Protein AF-A0A1F8V4N1-F1 (afdb_monomer)

Nearest PDB structures (foldseek):
  8y6h-assembly1_A  TM=1.473E-01  e=8.664E-01  Homo sapiens

Mean predicted aligned error: 15.83 Å

Radius of gyration: 30.22 Å; Cα contacts (8 Å, |Δi|>4): 515; chains: 1; bounding box: 72×74×76 Å

Solvent-accessible surface area (backbone atoms only — not comparable to full-atom values): 32038 Å² total; per-residue (Å²): 115,71,69,48,55,56,50,54,68,48,42,62,55,52,52,50,19,50,52,40,39,49,59,60,48,45,59,59,47,48,54,35,25,56,50,15,50,55,53,69,71,36,88,53,44,67,58,47,51,52,40,51,48,53,53,51,50,59,66,68,77,50,66,80,90,75,54,42,62,50,58,53,55,49,50,53,47,50,49,49,37,51,54,51,63,71,68,70,67,86,49,70,69,58,47,47,52,48,49,50,38,50,46,50,57,49,51,53,29,51,48,55,50,50,60,71,69,59,87,51,86,72,58,51,79,63,35,84,61,42,52,63,45,68,77,76,36,69,56,65,62,51,50,52,57,45,53,51,53,52,49,55,46,57,50,32,51,55,37,11,48,36,22,5,54,34,41,17,20,27,42,29,31,51,45,47,54,49,51,52,52,54,34,52,55,72,72,44,86,74,62,76,70,70,52,51,72,59,28,52,60,51,10,52,52,45,10,57,45,43,18,21,35,37,33,30,50,50,47,43,62,75,67,45,53,59,67,60,53,50,47,47,48,51,51,50,58,74,70,56,77,54,78,92,44,47,70,64,46,50,52,52,50,52,52,47,52,53,50,51,51,50,47,52,53,48,34,52,49,48,23,52,19,46,34,38,36,38,56,53,28,21,26,56,18,28,46,72,40,76,92,35,40,89,46,13,64,58,52,27,68,62,12,36,61,32,36,30,53,46,46,37,54,48,40,53,52,41,47,57,50,37,58,55,42,62,72,60,54,54,64,71,59,54,53,50,53,53,52,47,53,53,52,53,49,62,74,74,43,52,71,67,43,68,63,34,64,43,52,51,51,45,62,64,48,48,57,58,49,48,49,49,52,49,53,46,25,32,51,18,45,26,72,66,45,48,40,38,98,88,52,62,62,69,60,43,10,54,53,45,19,53,48,53,47,50,56,49,41,51,78,79,54,66,50,91,71,73,93,71,92,62,94,68,71,68,56,65,63,59,46,50,53,50,49,52,36,47,75,68,43,42,30,54,52,28,12,53,49,32,34,74,46,43,99,49,51,64,67,57,18,43,28,57,43,70,67,50,70,73,79,79,67,80,79,72,85,65,76,78,77,78,78,78,85,74,53,68,70,54,54,54,50,53,49,50,52,51,40,49,55,55,21,53,57,22,64,74,39,88,56,74,70,28,49,51,50,22,50,53,31,49,55,51,44,55,52,54,54,58,53,48,73,50,90,58,54,63,70,92,56,58,63,61,55,49,49,41,51,52,52,31,50,51,60,58,61,78,65,81,67,95,85,69,90,84,74,80,51,71,65,38,57,48,37,56,49,52,49,52,54,54,54,58,49,63,74,47,77,74,80,128

Secondary structure (DSSP, 8-state):
-HHHHHHHHHHHHHHHHHHHHHHHHHHHHHHHHHHHHHHHH-TTHHHHHHHHHHHHHHHHHS-GGG--HHHHHHHHHHHHHHHHHHH----HHHHHHHHHHHHHHHHHHHHHHHHHH---TTTTTT-TTTTTHHHHTTHHHHHHHHHHHHHHHHHHHHHHHHHHHHHHHHHHHHHHHHHHHHHHHTT----HHHHHHHHHHHHHHHHHHHHHHHHHHHHHHHH-SHHHHHHHHHHHHHH---GGGHHHHHHHHHHHHHHHHHHHHHHHHHHHHHHHHHHHHHHHHHHTSGGGTTTHHHHHHHHHHHHHHHHHHHHHHHHHHHHHHHHT--HHHHHHHHHHHHHHHHHHS-HHHHT-HHHHHHHHHHHHHHHHHHHHHHHHHHHT----TTS-HHHHHHHHHHHHHHHHHHHHS------------S-HHHHHHHHHHHHTSHHHHHHHHHHHHSSS-HHHHHHHHTT----------PPPPPPP---HHHHHHHHHHHHHHHHHHHHTS-SHHHHHHHHHHHHHHHHHHHTTSS-SSPP--HHHHHHHHHHHHHHHHTT--TTS--PPPHHHHHHHHHHHHHHHHHTS----

pLDDT: mean 70.77, std 13.89, range [23.73, 92.38]

Structure (mmCIF, N/CA/C/O backbone):
data_AF-A0A1F8V4N1-F1
#
_entry.id   AF-A0A1F8V4N1-F1
#
loop_
_atom_site.group_PDB
_atom_site.id
_atom_site.type_symbol
_atom_site.label_atom_id
_atom_site.label_alt_id
_atom_site.label_comp_id
_atom_site.label_asym_id
_atom_site.label_entity_id
_atom_site.label_seq_id
_atom_site.pdbx_PDB_ins_code
_atom_site.Cartn_x
_atom_site.Cartn_y
_atom_site.Cartn_z
_atom_site.occupancy
_atom_site.B_iso_or_equiv
_atom_site.auth_seq_id
_atom_site.auth_comp_id
_atom_site.auth_asym_id
_atom_site.auth_atom_id
_atom_site.pdbx_PDB_model_num
ATOM 1 N N . MET A 1 1 ? 32.673 15.171 -29.850 1.00 25.31 1 MET A N 1
ATOM 2 C CA . MET A 1 1 ? 32.342 16.230 -28.863 1.00 25.31 1 MET A CA 1
ATOM 3 C C . MET A 1 1 ? 30.849 16.573 -28.800 1.00 25.31 1 MET A C 1
ATOM 5 O O . MET A 1 1 ? 30.368 16.848 -27.712 1.00 25.31 1 MET A O 1
ATOM 9 N N . THR A 1 2 ? 30.077 16.483 -29.888 1.00 25.34 2 THR A N 1
ATOM 10 C CA . THR A 1 2 ? 28.619 16.753 -29.908 1.00 25.34 2 THR A CA 1
ATOM 11 C C . THR A 1 2 ? 27.761 15.767 -29.096 1.00 25.34 2 THR A C 1
ATOM 13 O O . THR A 1 2 ? 26.773 16.179 -28.498 1.00 25.34 2 THR A O 1
ATOM 16 N N . GLY A 1 3 ? 28.157 14.493 -28.980 1.00 25.33 3 GLY A N 1
ATOM 17 C CA . GLY A 1 3 ? 27.442 13.508 -28.146 1.00 25.33 3 GLY A CA 1
ATOM 18 C C . GLY A 1 3 ? 27.561 13.743 -26.632 1.00 25.33 3 GLY A C 1
ATOM 19 O O . GLY A 1 3 ? 26.612 13.492 -25.900 1.00 25.33 3 GLY A O 1
ATOM 20 N N . MET A 1 4 ? 28.689 14.290 -26.160 1.00 29.72 4 MET A N 1
ATOM 21 C CA . MET A 1 4 ? 28.903 14.607 -24.737 1.00 29.72 4 MET A CA 1
ATOM 22 C C . MET A 1 4 ? 28.017 15.778 -24.287 1.00 29.72 4 MET A C 1
ATOM 24 O O . MET A 1 4 ? 27.461 15.732 -23.198 1.00 29.72 4 MET A O 1
ATOM 28 N N . LEU A 1 5 ? 27.824 16.775 -25.163 1.00 32.44 5 LEU A N 1
ATOM 29 C CA . LEU A 1 5 ? 26.946 17.933 -24.943 1.00 32.44 5 LEU A CA 1
ATOM 30 C C . LEU A 1 5 ? 25.452 17.565 -24.915 1.00 32.44 5 LEU A C 1
ATOM 32 O O . LEU A 1 5 ? 24.681 18.167 -24.170 1.00 32.44 5 LEU A O 1
ATOM 36 N N . LEU A 1 6 ? 25.033 16.561 -25.693 1.00 38.97 6 LEU A N 1
ATOM 37 C CA . LEU A 1 6 ? 23.657 16.043 -25.665 1.00 38.97 6 LEU A CA 1
ATOM 38 C C . LEU A 1 6 ? 23.370 15.245 -24.382 1.00 38.97 6 LEU A C 1
ATOM 40 O O . LEU A 1 6 ? 22.285 15.353 -23.814 1.00 38.97 6 LEU A O 1
ATOM 44 N N . ILE A 1 7 ? 24.356 14.497 -23.875 1.00 45.62 7 ILE A N 1
ATOM 45 C CA . ILE A 1 7 ? 24.224 13.775 -22.602 1.00 45.62 7 ILE A CA 1
ATOM 46 C C . ILE A 1 7 ? 24.203 14.766 -21.427 1.00 45.62 7 ILE A C 1
ATOM 48 O O . ILE A 1 7 ? 23.317 14.673 -20.578 1.00 45.62 7 ILE A O 1
ATOM 52 N N . THR A 1 8 ? 25.097 15.763 -21.395 1.00 50.59 8 THR A N 1
ATOM 53 C CA . THR A 1 8 ? 25.145 16.755 -20.303 1.00 50.59 8 THR A CA 1
ATOM 54 C C . THR A 1 8 ? 23.949 17.703 -20.276 1.00 50.59 8 THR A C 1
ATOM 56 O O . THR A 1 8 ? 23.532 18.086 -19.190 1.00 50.59 8 THR A O 1
ATOM 59 N N . SER A 1 9 ? 23.343 18.043 -21.418 1.00 52.62 9 SER A N 1
ATOM 60 C CA . SER A 1 9 ? 22.119 18.869 -21.455 1.00 52.62 9 SER A CA 1
ATOM 61 C C . SER A 1 9 ? 20.869 18.128 -20.961 1.00 52.62 9 SER A C 1
ATOM 63 O O . SER A 1 9 ? 19.989 18.743 -20.362 1.00 52.62 9 SER A O 1
ATOM 65 N N . SER A 1 10 ? 20.808 16.803 -21.130 1.00 61.66 10 SER A N 1
ATOM 66 C CA . SER A 1 10 ? 19.720 15.966 -20.596 1.00 61.66 10 SER A CA 1
ATOM 67 C C . SER A 1 10 ? 19.886 15.596 -19.114 1.00 61.66 10 SER A C 1
ATOM 69 O O . SER A 1 10 ? 18.924 15.193 -18.459 1.00 61.66 10 SER A O 1
ATOM 71 N N . LEU A 1 11 ? 21.091 15.759 -18.558 1.00 64.06 11 LEU A N 1
ATOM 72 C CA . LEU A 1 11 ? 21.425 15.293 -17.216 1.00 64.06 11 LEU A CA 1
ATOM 73 C C . LEU A 1 11 ? 20.737 16.081 -16.083 1.00 64.06 11 LEU A C 1
ATOM 75 O O . LEU A 1 11 ? 20.187 15.437 -15.189 1.00 64.06 11 LEU A O 1
ATOM 79 N N . PRO A 1 12 ? 20.675 17.430 -16.101 1.00 68.94 12 PRO A N 1
ATOM 80 C CA . PRO A 1 12 ? 19.902 18.186 -15.116 1.00 68.94 12 PRO A CA 1
ATOM 81 C C . PRO A 1 12 ? 18.423 17.798 -15.113 1.00 68.94 12 PRO A C 1
ATOM 83 O O . PRO A 1 12 ? 17.824 17.695 -14.047 1.00 68.94 12 PRO A O 1
ATOM 86 N N . ILE A 1 13 ? 17.853 17.531 -16.294 1.00 67.25 13 ILE A N 1
ATOM 87 C CA . ILE A 1 13 ? 16.459 17.102 -16.447 1.00 67.25 13 ILE A CA 1
ATOM 88 C C . ILE A 1 13 ? 16.273 15.704 -15.853 1.00 67.25 13 ILE A C 1
ATOM 90 O O . ILE A 1 13 ? 15.327 15.495 -15.104 1.00 67.25 13 ILE A O 1
ATOM 94 N N . ALA A 1 14 ? 17.189 14.767 -16.109 1.00 64.94 14 ALA A N 1
ATOM 95 C CA . ALA A 1 14 ? 17.137 13.421 -15.540 1.00 64.94 14 ALA A CA 1
ATOM 96 C C . ALA A 1 14 ? 17.303 13.416 -14.008 1.00 64.94 14 ALA A C 1
ATOM 98 O O . ALA A 1 14 ? 16.591 12.693 -13.313 1.00 64.94 14 ALA A O 1
ATOM 99 N N . ILE A 1 15 ? 18.203 14.245 -13.467 1.00 67.25 15 ILE A N 1
ATOM 100 C CA . ILE A 1 15 ? 18.395 14.408 -12.018 1.00 67.25 15 ILE A CA 1
ATOM 101 C C . ILE A 1 15 ? 17.149 15.035 -11.389 1.00 67.25 15 ILE A C 1
ATOM 103 O O . ILE A 1 15 ? 16.632 14.513 -10.403 1.00 67.25 15 ILE A O 1
ATOM 107 N N . ALA A 1 16 ? 16.638 16.125 -11.967 1.00 67.38 16 ALA A N 1
ATOM 108 C CA . ALA A 1 16 ? 15.412 16.764 -11.502 1.00 67.38 16 ALA A CA 1
ATOM 109 C C . ALA A 1 16 ? 14.231 15.791 -11.556 1.00 67.38 16 ALA A C 1
ATOM 111 O O . ALA A 1 16 ? 13.488 15.690 -10.585 1.00 67.38 16 ALA A O 1
ATOM 112 N N . ALA A 1 17 ? 14.108 15.018 -12.636 1.00 66.69 17 ALA A N 1
ATOM 113 C CA . ALA A 1 17 ? 13.084 13.998 -12.779 1.00 66.69 17 ALA A CA 1
ATOM 114 C C . ALA A 1 17 ? 13.203 12.915 -11.701 1.00 66.69 17 ALA A C 1
ATOM 116 O O . ALA A 1 17 ? 12.211 12.577 -11.064 1.00 66.69 17 ALA A O 1
ATOM 117 N N . PHE A 1 18 ? 14.414 12.416 -11.440 1.00 67.75 18 PHE A N 1
ATOM 118 C CA . PHE A 1 18 ? 14.669 11.433 -10.388 1.00 67.75 18 PHE A CA 1
ATOM 119 C C . PHE A 1 18 ? 14.263 11.945 -9.004 1.00 67.75 18 PHE A C 1
ATOM 121 O O . PHE A 1 18 ? 13.562 11.242 -8.276 1.00 67.75 18 PHE A O 1
ATOM 128 N N . PHE A 1 19 ? 14.665 13.167 -8.640 1.00 68.31 19 PHE A N 1
ATOM 129 C CA . PHE A 1 19 ? 14.305 13.753 -7.350 1.00 68.31 19 PHE A CA 1
ATOM 130 C C . PHE A 1 19 ? 12.806 14.039 -7.257 1.00 68.31 19 PHE A C 1
ATOM 132 O O . PHE A 1 19 ? 12.184 13.643 -6.278 1.00 68.31 19 PHE A O 1
ATOM 139 N N . LEU A 1 20 ? 12.207 14.677 -8.264 1.00 65.75 20 LEU A N 1
ATOM 140 C CA . LEU A 1 20 ? 10.781 15.019 -8.261 1.00 65.75 20 LEU A CA 1
ATOM 141 C C . LEU A 1 20 ? 9.892 13.767 -8.269 1.00 65.75 20 LEU A C 1
ATOM 143 O O . LEU A 1 20 ? 8.943 13.706 -7.493 1.00 65.75 20 LEU A O 1
ATOM 147 N N . GLY A 1 21 ? 10.238 12.747 -9.060 1.00 63.75 21 GLY A N 1
ATOM 148 C CA . GLY A 1 21 ? 9.578 11.439 -9.046 1.00 63.75 21 GLY A CA 1
ATOM 149 C C . GLY A 1 21 ? 9.702 10.748 -7.688 1.00 63.75 21 GLY A C 1
ATOM 150 O O . GLY A 1 21 ? 8.696 10.429 -7.064 1.00 63.75 21 GLY A O 1
ATOM 151 N N . SER A 1 22 ? 10.924 10.626 -7.155 1.00 65.50 22 SER A N 1
ATOM 152 C CA . SER A 1 22 ? 11.169 9.966 -5.860 1.00 65.50 22 SER A CA 1
ATOM 153 C C . SER A 1 22 ? 10.480 10.662 -4.682 1.00 65.50 22 SER A C 1
ATOM 155 O O . SER A 1 22 ? 10.052 9.997 -3.738 1.00 65.50 22 SER A O 1
ATOM 157 N N . LEU A 1 23 ? 10.385 11.996 -4.711 1.00 65.12 23 LEU A N 1
ATOM 158 C CA . LEU A 1 23 ? 9.726 12.791 -3.672 1.00 65.12 23 LEU A CA 1
ATOM 159 C C . LEU A 1 23 ? 8.208 12.559 -3.661 1.00 65.12 23 LEU A C 1
ATOM 161 O O . LEU A 1 23 ? 7.630 12.413 -2.586 1.00 65.12 23 LEU A O 1
ATOM 165 N N . VAL A 1 24 ? 7.564 12.507 -4.830 1.00 63.59 24 VAL A N 1
ATOM 166 C CA . VAL A 1 24 ? 6.111 12.296 -4.941 1.00 63.59 24 VAL A CA 1
ATOM 167 C C . VAL A 1 24 ? 5.752 10.825 -4.709 1.00 63.59 24 VAL A C 1
ATOM 169 O O . VAL A 1 24 ? 4.950 10.507 -3.828 1.00 63.59 24 VAL A O 1
ATOM 172 N N . GLU A 1 25 ? 6.414 9.910 -5.416 1.00 64.12 25 GLU A N 1
ATOM 173 C CA . GLU A 1 25 ? 6.130 8.475 -5.343 1.00 64.12 25 GLU A CA 1
ATOM 174 C C . GLU A 1 25 ? 6.541 7.854 -4.002 1.00 64.12 25 GLU A C 1
ATOM 176 O O . GLU A 1 25 ? 5.923 6.890 -3.544 1.00 64.12 25 GLU A O 1
ATOM 181 N N . GLY A 1 26 ? 7.573 8.389 -3.339 1.00 64.81 26 GLY A N 1
ATOM 182 C CA . GLY A 1 26 ? 8.133 7.823 -2.111 1.00 64.81 26 GLY A CA 1
ATOM 183 C C . GLY A 1 26 ? 7.114 7.689 -0.978 1.00 64.81 26 GLY A C 1
ATOM 184 O O . GLY A 1 26 ? 7.087 6.666 -0.289 1.00 64.81 26 GLY A O 1
ATOM 185 N N . ASP A 1 27 ? 6.231 8.672 -0.808 1.00 61.44 27 ASP A N 1
ATOM 186 C CA . ASP A 1 27 ? 5.231 8.667 0.263 1.00 61.44 27 ASP A CA 1
ATOM 187 C C . ASP A 1 27 ? 4.052 7.733 -0.040 1.00 61.44 27 ASP A C 1
ATOM 189 O O . ASP A 1 27 ? 3.618 6.964 0.832 1.00 61.44 27 ASP A O 1
ATOM 193 N N . VAL A 1 28 ? 3.580 7.731 -1.290 1.00 64.81 28 VAL A N 1
ATOM 194 C CA . VAL A 1 28 ? 2.538 6.807 -1.765 1.00 64.81 28 VAL A CA 1
ATOM 195 C C . VAL A 1 28 ? 3.030 5.364 -1.635 1.00 64.81 28 VAL A C 1
ATOM 197 O O . VAL A 1 28 ? 2.371 4.516 -1.016 1.00 64.81 28 VAL A O 1
ATOM 200 N N . ASN A 1 29 ? 4.242 5.099 -2.121 1.00 71.81 29 ASN A N 1
ATOM 201 C CA . ASN A 1 29 ? 4.860 3.782 -2.081 1.00 71.81 29 ASN A CA 1
ATOM 202 C C . ASN A 1 29 ? 5.154 3.339 -0.650 1.00 71.81 29 ASN A C 1
ATOM 204 O O . ASN A 1 29 ? 4.820 2.211 -0.294 1.00 71.81 29 ASN A O 1
ATOM 208 N N . LYS A 1 30 ? 5.667 4.210 0.228 1.00 74.62 30 LYS A N 1
ATOM 209 C CA . LYS A 1 30 ? 5.920 3.874 1.641 1.00 74.62 30 LYS A CA 1
ATOM 210 C C . LYS A 1 30 ? 4.664 3.379 2.352 1.00 74.62 30 LYS A C 1
ATOM 212 O O . LYS A 1 30 ? 4.709 2.368 3.061 1.00 74.62 30 LYS A O 1
ATOM 217 N N . VAL A 1 31 ? 3.537 4.070 2.175 1.00 72.62 31 VAL A N 1
ATOM 218 C CA . VAL A 1 31 ? 2.265 3.668 2.790 1.00 72.62 31 VAL A CA 1
ATOM 219 C C . VAL A 1 31 ? 1.801 2.318 2.240 1.00 72.62 31 VAL A C 1
ATOM 221 O O . VAL A 1 31 ? 1.395 1.452 3.022 1.00 72.62 31 VAL A O 1
ATOM 224 N N . ASN A 1 32 ? 1.893 2.110 0.926 1.00 75.50 32 ASN A N 1
ATOM 225 C CA . ASN A 1 32 ? 1.503 0.855 0.282 1.00 75.50 32 ASN A CA 1
ATOM 226 C C . ASN A 1 32 ? 2.401 -0.320 0.690 1.00 75.50 32 ASN A C 1
ATOM 228 O O . ASN A 1 32 ? 1.879 -1.377 1.041 1.00 75.50 32 ASN A O 1
ATOM 232 N N . ILE A 1 33 ? 3.720 -0.123 0.754 1.00 81.00 33 ILE A N 1
ATOM 233 C CA . ILE A 1 33 ? 4.695 -1.117 1.223 1.00 81.00 33 ILE A CA 1
ATOM 234 C C . ILE A 1 33 ? 4.385 -1.511 2.667 1.00 81.00 33 ILE A C 1
ATOM 236 O O . ILE A 1 33 ? 4.234 -2.694 2.974 1.00 81.00 33 ILE A O 1
ATOM 240 N N . MET A 1 34 ? 4.222 -0.530 3.562 1.00 81.81 34 MET A N 1
ATOM 241 C CA . MET A 1 34 ? 3.963 -0.794 4.979 1.00 81.81 34 MET A CA 1
ATOM 242 C C . MET A 1 34 ? 2.631 -1.527 5.191 1.00 81.81 34 MET A C 1
ATOM 244 O O . MET A 1 34 ? 2.529 -2.433 6.024 1.00 81.81 34 MET A O 1
ATOM 248 N N . ARG A 1 35 ? 1.596 -1.177 4.414 1.00 79.62 35 ARG A N 1
ATOM 249 C CA . ARG A 1 35 ? 0.326 -1.916 4.410 1.00 79.62 35 ARG A CA 1
ATOM 250 C C . ARG A 1 35 ? 0.509 -3.329 3.862 1.00 79.62 35 ARG A C 1
ATOM 252 O O . ARG A 1 35 ? 0.009 -4.256 4.490 1.00 79.62 35 ARG A O 1
ATOM 259 N N . GLY A 1 36 ? 1.242 -3.504 2.765 1.00 83.81 36 GLY A N 1
ATOM 260 C CA . GLY A 1 36 ? 1.548 -4.804 2.169 1.00 83.81 36 GLY A CA 1
ATOM 261 C C . GLY A 1 36 ? 2.234 -5.751 3.153 1.00 83.81 36 GLY A C 1
ATOM 262 O O . GLY A 1 36 ? 1.740 -6.856 3.368 1.00 83.81 36 GLY A O 1
ATOM 263 N N . ILE A 1 37 ? 3.286 -5.285 3.838 1.00 85.25 37 ILE A N 1
ATOM 264 C CA . ILE A 1 37 ? 4.006 -6.038 4.884 1.00 85.25 37 ILE A CA 1
ATOM 265 C C . ILE A 1 37 ? 3.060 -6.429 6.020 1.00 85.25 37 ILE A C 1
ATOM 267 O O . ILE A 1 37 ? 3.025 -7.575 6.471 1.00 85.25 37 ILE A O 1
ATOM 271 N N . LYS A 1 38 ? 2.256 -5.480 6.508 1.00 81.56 38 LYS A N 1
ATOM 272 C CA . LYS A 1 38 ? 1.310 -5.757 7.592 1.00 81.56 38 LYS A CA 1
ATOM 273 C C . LYS A 1 38 ? 0.266 -6.802 7.188 1.00 81.56 38 LYS A C 1
ATOM 275 O O . LYS A 1 38 ? -0.095 -7.645 8.002 1.00 81.56 38 LYS A O 1
ATOM 280 N N . LYS A 1 39 ? -0.221 -6.743 5.947 1.00 80.06 39 LYS A N 1
ATOM 281 C CA . LYS A 1 39 ? -1.201 -7.692 5.406 1.00 80.06 39 LYS A CA 1
ATOM 282 C C . LYS A 1 39 ? -0.591 -9.076 5.180 1.00 80.06 39 LYS A C 1
ATOM 284 O O . LYS A 1 39 ? -1.268 -10.062 5.441 1.00 80.06 39 LYS A O 1
ATOM 289 N N . SER A 1 40 ? 0.664 -9.161 4.733 1.00 77.25 40 SER A N 1
ATOM 290 C CA . SER A 1 40 ? 1.337 -10.441 4.469 1.00 77.25 40 SER A CA 1
ATOM 291 C C . SER A 1 40 ? 1.753 -11.171 5.749 1.00 77.25 40 SER A C 1
ATOM 293 O O . SER A 1 40 ? 1.714 -12.397 5.806 1.00 77.25 40 SER A O 1
ATOM 295 N N . THR A 1 41 ? 2.124 -10.430 6.795 1.00 72.88 41 THR A N 1
ATOM 296 C CA . THR A 1 41 ? 2.580 -10.997 8.078 1.00 72.88 41 THR A CA 1
ATOM 297 C C . THR A 1 41 ? 1.437 -11.458 8.983 1.00 72.88 41 THR A C 1
ATOM 299 O O . THR A 1 41 ? 1.631 -12.303 9.856 1.00 72.88 41 THR A O 1
ATOM 302 N N . GLN A 1 42 ? 0.227 -10.934 8.787 1.00 70.06 42 GLN A N 1
ATOM 303 C CA . GLN A 1 42 ? -0.947 -11.290 9.577 1.00 70.06 42 GLN A CA 1
ATOM 304 C C . GLN A 1 42 ? -1.724 -12.429 8.900 1.00 70.06 42 GLN A C 1
ATOM 306 O O . GLN A 1 42 ? -2.575 -12.173 8.050 1.00 70.06 42 GLN A O 1
ATOM 311 N N . LYS A 1 43 ? -1.459 -13.680 9.317 1.00 61.75 43 LYS A N 1
ATOM 312 C CA . LYS A 1 43 ? -2.069 -14.910 8.758 1.00 61.75 43 LYS A CA 1
ATOM 313 C C . LYS A 1 43 ? -3.597 -14.833 8.609 1.00 61.75 43 LYS A C 1
ATOM 315 O O . LYS A 1 43 ? -4.123 -15.259 7.586 1.00 61.75 43 LYS A O 1
ATOM 320 N N . ASP A 1 44 ? -4.280 -14.195 9.561 1.00 70.38 44 ASP A N 1
ATOM 321 C CA . ASP A 1 44 ? -5.745 -14.081 9.561 1.00 70.38 44 ASP A CA 1
ATOM 322 C C . ASP A 1 44 ? -6.261 -12.716 9.095 1.00 70.38 44 ASP A C 1
ATOM 324 O O . ASP A 1 44 ? -7.447 -12.436 9.235 1.00 70.38 44 ASP A O 1
ATOM 328 N N . TYR A 1 45 ? -5.419 -11.827 8.554 1.00 74.31 45 TYR A N 1
ATOM 329 C CA . TYR A 1 45 ? -5.847 -10.464 8.212 1.00 74.31 45 TYR A CA 1
ATOM 330 C C . TYR A 1 45 ? -7.028 -10.444 7.246 1.00 74.31 45 TYR A C 1
ATOM 332 O O . TYR A 1 45 ? -8.014 -9.741 7.481 1.00 74.31 45 TYR A O 1
ATOM 340 N N . LEU A 1 46 ? -6.944 -11.234 6.173 1.00 72.38 46 LEU A N 1
ATOM 341 C CA . LEU A 1 46 ? -8.027 -11.353 5.206 1.00 72.38 46 LEU A CA 1
ATOM 342 C C . LEU A 1 46 ? -9.295 -11.885 5.872 1.00 72.38 46 LEU A C 1
ATOM 344 O O . LEU A 1 46 ? -10.379 -11.344 5.671 1.00 72.38 46 LEU A O 1
ATOM 348 N N . LEU A 1 47 ? -9.137 -12.933 6.676 1.00 74.81 47 LEU A N 1
ATOM 349 C CA . LEU A 1 47 ? -10.211 -13.592 7.401 1.00 74.81 47 LEU A CA 1
ATOM 350 C C . LEU A 1 47 ? -10.943 -12.599 8.304 1.00 74.81 47 LEU A C 1
ATOM 352 O O . LEU A 1 47 ? -12.155 -12.420 8.212 1.00 74.81 47 LEU A O 1
ATOM 356 N N . MET A 1 48 ? -10.171 -11.847 9.076 1.00 80.88 48 MET A N 1
ATOM 357 C CA . MET A 1 48 ? -10.610 -10.772 9.953 1.00 80.88 48 MET A CA 1
ATOM 358 C C . MET A 1 48 ? -11.296 -9.630 9.207 1.00 80.88 48 MET A C 1
ATOM 360 O O . MET A 1 48 ? -12.281 -9.069 9.696 1.00 80.88 48 MET A O 1
ATOM 364 N N . LEU A 1 49 ? -10.791 -9.266 8.028 1.00 78.38 49 LEU A N 1
ATOM 365 C CA . LEU A 1 49 ? -11.364 -8.216 7.194 1.00 78.38 49 LEU A CA 1
ATOM 366 C C . LEU A 1 49 ? -12.701 -8.651 6.582 1.00 78.38 49 LEU A C 1
ATOM 368 O O . LEU A 1 49 ? -13.658 -7.877 6.601 1.00 78.38 49 LEU A O 1
ATOM 372 N N . LEU A 1 50 ? -12.783 -9.878 6.066 1.00 76.44 50 LEU A N 1
ATOM 373 C CA . LEU A 1 50 ? -14.010 -10.439 5.503 1.00 76.44 50 LEU A CA 1
ATOM 374 C C . LEU A 1 50 ? -15.067 -10.653 6.587 1.00 76.44 50 LEU A C 1
ATOM 376 O O . LEU A 1 50 ? -16.203 -10.228 6.395 1.00 76.44 50 LEU A O 1
ATOM 380 N N . ALA A 1 51 ? -14.679 -11.182 7.750 1.00 80.50 51 ALA A N 1
ATOM 381 C CA . ALA A 1 51 ? -15.540 -11.295 8.924 1.00 80.50 51 ALA A CA 1
ATOM 382 C C . ALA A 1 51 ? -16.098 -9.932 9.345 1.00 80.50 51 ALA A C 1
ATOM 384 O O . ALA A 1 51 ? -17.310 -9.756 9.444 1.00 80.50 51 ALA A O 1
ATOM 385 N N . LYS A 1 52 ? -15.227 -8.924 9.502 1.00 86.38 52 LYS A N 1
ATOM 386 C CA . LYS A 1 52 ? -15.642 -7.552 9.832 1.00 86.38 52 LYS A CA 1
ATOM 387 C C . LYS A 1 52 ? -16.697 -7.027 8.858 1.00 86.38 52 LYS A C 1
ATOM 389 O O . LYS A 1 52 ? -17.643 -6.374 9.290 1.00 86.38 52 LYS A O 1
ATOM 394 N N . ARG A 1 53 ? -16.509 -7.260 7.557 1.00 78.06 53 ARG A N 1
ATOM 395 C CA . ARG A 1 53 ? -17.433 -6.780 6.524 1.00 78.06 53 ARG A CA 1
ATOM 396 C C . ARG A 1 53 ? -18.745 -7.537 6.520 1.00 78.06 53 ARG A C 1
ATOM 398 O O . ARG A 1 53 ? -19.780 -6.892 6.437 1.00 78.06 53 ARG A O 1
ATOM 405 N N . LYS A 1 54 ? -18.712 -8.863 6.651 1.00 78.75 54 LYS A N 1
ATOM 406 C CA . LYS A 1 54 ? -19.939 -9.658 6.688 1.00 78.75 54 LYS A CA 1
ATOM 407 C C . LYS A 1 54 ? -20.799 -9.288 7.887 1.00 78.75 54 LYS A C 1
ATOM 409 O O . LYS A 1 54 ? -21.993 -9.073 7.734 1.00 78.75 54 LYS A O 1
ATOM 414 N N . ILE A 1 55 ? -20.172 -9.105 9.049 1.00 84.56 55 ILE A N 1
ATOM 415 C CA . ILE A 1 55 ? -20.850 -8.589 10.239 1.00 84.56 55 ILE A CA 1
ATOM 416 C C . ILE A 1 55 ? -21.478 -7.216 9.950 1.00 84.56 55 ILE A C 1
ATOM 418 O O . ILE A 1 55 ? -22.634 -6.996 10.282 1.00 84.56 55 ILE A O 1
ATOM 422 N N . ALA A 1 56 ? -20.756 -6.298 9.297 1.00 84.44 56 ALA A N 1
ATOM 423 C CA . ALA A 1 56 ? -21.294 -4.976 8.966 1.00 84.44 56 ALA A CA 1
ATOM 424 C C . ALA A 1 56 ? -22.491 -5.027 7.995 1.00 84.44 56 ALA A C 1
ATOM 426 O O . ALA A 1 56 ? -23.461 -4.309 8.205 1.00 84.44 56 ALA A O 1
ATOM 427 N N . GLU A 1 57 ? -22.444 -5.882 6.971 1.00 78.69 57 GLU A N 1
ATOM 428 C CA . GLU A 1 57 ? -23.555 -6.113 6.035 1.00 78.69 57 GLU A CA 1
ATOM 429 C C . GLU A 1 57 ? -24.795 -6.660 6.760 1.00 78.69 57 GLU A C 1
ATOM 431 O O . GLU A 1 57 ? -25.909 -6.171 6.567 1.00 78.69 57 GLU A O 1
ATOM 436 N N . LEU A 1 58 ? -24.605 -7.642 7.645 1.00 78.81 58 LEU A N 1
ATOM 437 C CA . LEU A 1 58 ? -25.689 -8.237 8.430 1.00 78.81 58 LEU A CA 1
ATOM 438 C C . LEU A 1 58 ? -26.315 -7.236 9.411 1.00 78.81 58 LEU A C 1
ATOM 440 O O . LEU A 1 58 ? -27.524 -7.257 9.613 1.00 78.81 58 LEU A O 1
ATOM 444 N N . LEU A 1 59 ? -25.514 -6.323 9.968 1.00 82.75 59 LEU A N 1
ATOM 445 C CA . LEU A 1 59 ? -25.999 -5.243 10.833 1.00 82.75 59 LEU A CA 1
ATOM 446 C C . LEU A 1 59 ? -26.778 -4.149 10.082 1.00 82.75 59 LEU A C 1
ATOM 448 O O . LEU A 1 59 ? -27.497 -3.389 10.725 1.00 82.75 59 LEU A O 1
ATOM 452 N N . GLN A 1 60 ? -26.604 -4.023 8.762 1.00 79.12 60 GLN A N 1
ATOM 453 C CA . GLN A 1 60 ? -27.273 -3.006 7.935 1.00 79.12 60 GLN A CA 1
ATOM 454 C C . GLN A 1 60 ? -28.516 -3.530 7.210 1.00 79.12 60 GLN A C 1
ATOM 456 O O . GLN A 1 60 ? -29.433 -2.762 6.945 1.00 79.12 60 GLN A O 1
ATOM 461 N N . SER A 1 61 ? -28.531 -4.813 6.848 1.00 67.06 61 SER A N 1
ATOM 462 C CA . SER A 1 61 ? -29.553 -5.399 5.969 1.00 67.06 61 SER A CA 1
ATOM 463 C C . SER A 1 61 ? -30.843 -5.816 6.674 1.00 67.06 61 SER A C 1
ATOM 465 O O . SER A 1 61 ? -31.839 -6.053 5.993 1.00 67.06 61 SER A O 1
ATOM 467 N N . LYS A 1 62 ? -30.851 -5.927 8.007 1.00 65.06 62 LYS A N 1
ATOM 468 C CA . LYS A 1 62 ? -32.000 -6.446 8.762 1.00 65.06 62 LYS A CA 1
ATOM 469 C C . LYS A 1 62 ? -32.379 -5.553 9.941 1.00 65.06 62 LYS A C 1
ATOM 471 O O . LYS A 1 62 ? -31.538 -4.853 10.504 1.00 65.06 62 LYS A O 1
ATOM 476 N N . ASN A 1 63 ? -33.662 -5.586 10.304 1.00 65.38 63 ASN A N 1
ATOM 477 C CA . ASN A 1 63 ? -34.190 -4.870 11.462 1.00 65.38 63 ASN A CA 1
ATOM 478 C C . ASN A 1 63 ? -33.520 -5.354 12.754 1.00 65.38 63 ASN A C 1
ATOM 480 O O . ASN A 1 63 ? -33.237 -6.538 12.918 1.00 65.38 63 ASN A O 1
ATOM 484 N N . ASN A 1 64 ? -33.300 -4.432 13.698 1.00 62.25 64 ASN A N 1
ATOM 485 C CA . ASN A 1 64 ? -32.573 -4.734 14.936 1.00 62.25 64 ASN A CA 1
ATOM 486 C C . ASN A 1 64 ? -33.245 -5.809 15.809 1.00 62.25 64 ASN A C 1
ATOM 488 O O . ASN A 1 64 ? -32.555 -6.422 16.616 1.00 62.25 64 ASN A O 1
ATOM 492 N N . ALA A 1 65 ? -34.558 -6.012 15.665 1.00 62.75 65 ALA A N 1
ATOM 493 C CA . ALA A 1 65 ? -35.340 -6.941 16.481 1.00 62.75 65 ALA A CA 1
ATOM 494 C C . ALA A 1 65 ? -35.012 -8.422 16.213 1.00 62.75 65 ALA A C 1
ATOM 496 O O . ALA A 1 65 ? -35.164 -9.239 17.114 1.00 62.75 65 ALA A O 1
ATOM 497 N N . ASP A 1 66 ? -34.498 -8.750 15.022 1.00 70.00 66 ASP A N 1
ATOM 498 C CA . ASP A 1 66 ? -34.230 -10.137 14.610 1.00 70.00 66 ASP A CA 1
ATOM 499 C C . ASP A 1 66 ? -32.746 -10.523 14.730 1.00 70.00 66 ASP A C 1
ATOM 501 O O . ASP A 1 66 ? -32.352 -11.622 14.338 1.00 70.00 66 ASP A O 1
ATOM 505 N N . LEU A 1 67 ? -31.888 -9.620 15.223 1.00 73.31 67 LEU A N 1
ATOM 506 C CA . LEU A 1 67 ? -30.448 -9.858 15.293 1.00 73.31 67 LEU A CA 1
ATOM 507 C C . LEU A 1 67 ? -30.111 -10.882 16.388 1.00 73.31 67 LEU A C 1
ATOM 509 O O . LEU A 1 67 ? -30.439 -10.661 17.556 1.00 73.31 67 LEU A O 1
ATOM 513 N N . PRO A 1 68 ? -29.368 -11.956 16.057 1.00 78.31 68 PRO A N 1
ATOM 514 C CA . PRO A 1 68 ? -28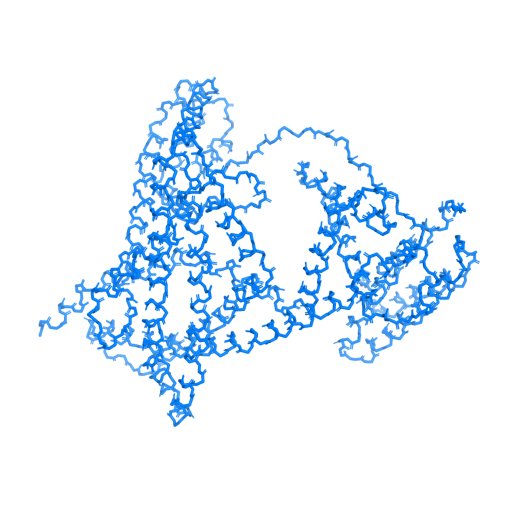.861 -12.876 17.064 1.00 78.31 68 PRO A CA 1
ATOM 515 C C . PRO A 1 68 ? -28.021 -12.168 18.145 1.00 78.31 68 PRO A C 1
ATOM 517 O O . PRO A 1 68 ? -27.330 -11.186 17.832 1.00 78.31 68 PRO A O 1
ATOM 520 N N . PRO A 1 69 ? -27.969 -12.704 19.384 1.00 80.56 69 PRO A N 1
ATOM 521 C CA . PRO A 1 69 ? -27.308 -12.062 20.526 1.00 80.56 69 PRO A CA 1
ATOM 522 C C . PRO A 1 69 ? -25.862 -11.618 20.263 1.00 80.56 69 PRO A C 1
ATOM 524 O O . PRO A 1 69 ? -25.455 -10.528 20.668 1.00 80.56 69 PRO A O 1
ATOM 527 N N . PHE A 1 70 ? -25.089 -12.421 19.523 1.00 84.62 70 PHE A N 1
ATOM 528 C CA . PHE A 1 70 ? -23.718 -12.085 19.133 1.00 84.62 70 PHE A CA 1
ATOM 529 C C . PHE A 1 70 ? -23.614 -10.747 18.377 1.00 84.62 70 PHE A C 1
ATOM 531 O O . PHE A 1 70 ? -22.726 -9.940 18.661 1.00 84.62 70 PHE A O 1
ATOM 538 N N . PHE A 1 71 ? -24.509 -10.491 17.418 1.00 85.50 71 PHE A N 1
ATOM 539 C CA . PHE A 1 71 ? -24.450 -9.283 16.594 1.00 85.50 71 PHE A CA 1
ATOM 540 C C . PHE A 1 71 ? -24.853 -8.036 17.380 1.00 85.50 71 PHE A C 1
ATOM 542 O O . PHE A 1 71 ? -24.250 -6.980 17.183 1.00 85.50 71 PHE A O 1
ATOM 549 N N . THR A 1 72 ? -25.804 -8.164 18.305 1.00 85.00 72 THR A N 1
ATOM 550 C CA . THR A 1 72 ? -26.192 -7.089 19.227 1.00 85.00 72 THR A CA 1
ATOM 551 C C . THR A 1 72 ? -25.014 -6.684 20.110 1.00 85.00 72 THR A C 1
ATOM 553 O O . THR A 1 72 ? -24.623 -5.516 20.110 1.00 85.00 72 THR A O 1
ATOM 556 N N . LEU A 1 73 ? -24.346 -7.656 20.742 1.00 87.44 73 LEU A N 1
ATOM 557 C CA . LEU A 1 73 ? -23.138 -7.415 21.543 1.00 87.44 73 LEU A CA 1
ATOM 558 C C . LEU A 1 73 ? -22.015 -6.786 20.713 1.00 87.44 73 LEU A C 1
ATOM 560 O O . LEU A 1 73 ? -21.325 -5.867 21.159 1.00 87.44 73 LEU A O 1
ATOM 564 N N . TYR A 1 74 ? -21.827 -7.260 19.479 1.00 89.44 74 TYR A N 1
ATOM 565 C CA . TYR A 1 74 ? -20.813 -6.708 18.588 1.00 89.44 74 TYR A CA 1
ATOM 566 C C . TYR A 1 74 ? -21.120 -5.251 18.227 1.00 89.44 74 TYR A C 1
ATOM 568 O O . TYR A 1 74 ? -20.211 -4.419 18.184 1.00 89.44 74 TYR A O 1
ATOM 576 N N . LYS A 1 75 ? -22.394 -4.926 17.977 1.00 89.06 75 LYS A N 1
ATOM 577 C CA . LYS A 1 75 ? -22.852 -3.568 17.667 1.00 89.06 75 LYS A CA 1
ATOM 578 C C . LYS A 1 75 ? -22.630 -2.624 18.848 1.00 89.06 75 LYS A C 1
ATOM 580 O O . LYS A 1 75 ? -22.106 -1.530 18.646 1.00 89.06 75 LYS A O 1
ATOM 585 N N . GLU A 1 76 ? -22.956 -3.049 20.065 1.00 89.00 76 GLU A N 1
ATOM 586 C CA . GLU A 1 76 ? -22.697 -2.278 21.287 1.00 89.00 76 GLU A CA 1
ATOM 587 C C . GLU A 1 76 ? -21.205 -2.009 21.482 1.00 89.00 76 GLU A C 1
ATOM 589 O O . GLU A 1 76 ? -20.794 -0.863 21.671 1.00 89.00 76 GLU A O 1
ATOM 594 N N . GLN A 1 77 ? -20.371 -3.042 21.345 1.00 91.50 77 GLN A N 1
ATOM 595 C CA . GLN A 1 77 ? -18.921 -2.903 21.453 1.00 91.50 77 GLN A CA 1
ATOM 596 C C . GLN A 1 77 ? -18.341 -1.995 20.356 1.00 91.50 77 GLN A C 1
ATOM 598 O O . GLN A 1 77 ? -17.406 -1.229 20.604 1.00 91.50 77 GLN A O 1
ATOM 603 N N . LEU A 1 78 ? -18.890 -2.057 19.139 1.00 90.88 78 LEU A N 1
ATOM 604 C CA . LEU A 1 78 ? -18.494 -1.190 18.032 1.00 90.88 78 LEU A CA 1
ATOM 605 C C . LEU A 1 78 ? -18.862 0.271 18.311 1.00 90.88 78 LEU A C 1
ATOM 607 O O . LEU A 1 78 ? -18.039 1.157 18.077 1.00 90.88 78 LEU A O 1
ATOM 611 N N . ASN A 1 79 ? -20.063 0.515 18.834 1.00 89.44 79 ASN A N 1
ATOM 612 C CA . ASN A 1 79 ? -20.513 1.845 19.233 1.00 89.44 79 ASN A CA 1
ATOM 613 C C . ASN A 1 79 ? -19.636 2.409 20.351 1.00 89.44 79 ASN A C 1
ATOM 615 O O . ASN A 1 79 ? -19.164 3.535 20.222 1.00 89.44 79 ASN A O 1
ATOM 619 N N . TYR A 1 80 ? -19.333 1.612 21.377 1.00 89.44 80 TYR A N 1
ATOM 620 C CA . TYR A 1 80 ? -18.431 1.998 22.461 1.00 89.44 80 TYR A CA 1
ATOM 621 C C . TYR A 1 80 ? -17.035 2.383 21.948 1.00 89.44 80 TYR A C 1
ATOM 623 O O . TYR A 1 80 ? -16.530 3.460 22.256 1.00 89.44 80 TYR A O 1
ATOM 631 N N . HIS A 1 81 ? -16.433 1.563 21.080 1.00 90.44 81 HIS A N 1
ATOM 632 C CA . HIS A 1 81 ? -15.148 1.892 20.454 1.00 90.44 81 HIS A CA 1
ATOM 633 C C . HIS A 1 81 ? -15.214 3.192 19.633 1.00 90.44 81 HIS A C 1
ATOM 635 O O . HIS A 1 81 ? -14.271 3.982 19.647 1.00 90.44 81 HIS A O 1
ATOM 641 N N . ASN A 1 82 ? -16.304 3.423 18.896 1.00 87.44 82 ASN A N 1
ATOM 642 C CA . ASN A 1 82 ? -16.466 4.631 18.086 1.00 87.44 82 ASN A CA 1
ATOM 643 C C . ASN A 1 82 ? -16.669 5.884 18.949 1.00 87.44 82 ASN A C 1
ATOM 645 O O . ASN A 1 82 ? -16.090 6.920 18.631 1.00 87.44 82 ASN A O 1
ATOM 649 N N . GLN A 1 83 ? -17.431 5.777 20.041 1.00 86.06 83 GLN A N 1
ATOM 650 C CA . GLN A 1 83 ? -17.609 6.840 21.033 1.00 86.06 83 GLN A CA 1
ATOM 651 C C . GLN A 1 83 ? -16.284 7.190 21.699 1.00 86.06 83 GLN A C 1
ATOM 653 O O . GLN A 1 83 ? -15.925 8.363 21.726 1.00 86.06 83 GLN A O 1
ATOM 658 N N . LEU A 1 84 ? -15.520 6.181 22.142 1.00 84.44 84 LEU A N 1
ATOM 659 C CA . LEU A 1 84 ? -14.167 6.402 22.636 1.00 84.44 84 LEU A CA 1
ATOM 660 C C . LEU A 1 84 ? -13.364 7.134 21.574 1.00 84.44 84 LEU A C 1
ATOM 662 O O . LEU A 1 84 ? -12.972 8.262 21.820 1.00 84.44 84 LEU A O 1
ATOM 666 N N . LYS A 1 85 ? -13.205 6.575 20.369 1.00 83.00 85 LYS A N 1
ATOM 667 C CA . LYS A 1 85 ? -12.398 7.176 19.295 1.00 83.00 85 LYS A CA 1
ATOM 668 C C . LYS A 1 85 ? -12.764 8.640 18.988 1.00 83.00 85 LYS A C 1
ATOM 670 O O . LYS A 1 85 ? -11.872 9.400 18.620 1.00 83.00 85 LYS A O 1
ATOM 675 N N . ALA A 1 86 ? -14.033 9.027 19.128 1.00 82.12 86 ALA A N 1
ATOM 676 C CA . ALA A 1 86 ? -14.496 10.396 18.905 1.00 82.12 86 ALA A CA 1
ATOM 677 C C . ALA A 1 86 ? -13.991 11.404 19.958 1.00 82.12 86 ALA A C 1
ATOM 679 O O . ALA A 1 86 ? -13.791 12.562 19.613 1.00 82.12 86 ALA A O 1
ATOM 680 N N . ILE A 1 87 ? -13.744 10.971 21.201 1.00 79.69 87 ILE A N 1
ATOM 681 C CA . ILE A 1 87 ? -13.261 11.827 22.304 1.00 79.69 87 ILE A CA 1
ATOM 682 C C . ILE A 1 87 ? -11.802 12.269 22.094 1.00 79.69 87 ILE A C 1
ATOM 684 O O . ILE A 1 87 ? -11.431 13.369 22.484 1.00 79.69 87 ILE A O 1
ATOM 688 N N . HIS A 1 88 ? -10.982 11.429 21.455 1.00 68.12 88 HIS A N 1
ATOM 689 C CA . HIS A 1 88 ? -9.591 11.718 21.089 1.00 68.12 88 HIS A CA 1
ATOM 690 C C . HIS A 1 88 ? -8.731 12.308 22.235 1.00 68.12 88 HIS A C 1
ATOM 692 O O . HIS A 1 88 ? -8.194 13.410 22.131 1.00 68.12 88 HIS A O 1
ATOM 698 N N . SER A 1 89 ? -8.582 11.559 23.336 1.00 74.06 89 SER A N 1
ATOM 699 C CA . SER A 1 89 ? -7.738 11.940 24.484 1.00 74.06 89 SER A CA 1
ATOM 700 C C . SER A 1 89 ? -6.351 11.283 24.433 1.00 74.06 89 SER A C 1
ATOM 702 O O . SER A 1 89 ? -6.217 10.162 23.952 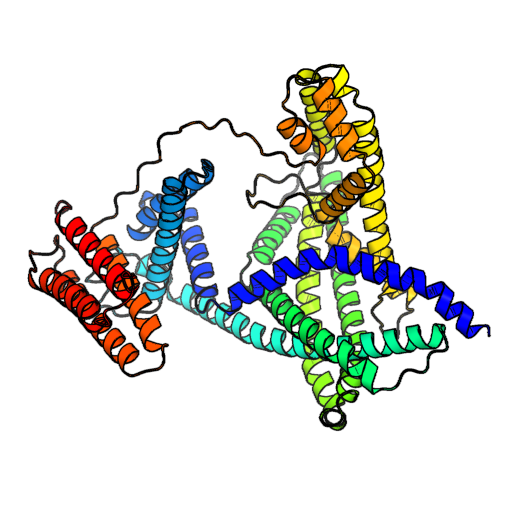1.00 74.06 89 SER A O 1
ATOM 704 N N . HIS A 1 90 ? -5.315 11.958 24.939 1.00 73.94 90 HIS A N 1
ATOM 705 C CA . HIS A 1 90 ? -3.950 11.415 25.071 1.00 73.94 90 HIS A CA 1
ATOM 706 C C . HIS A 1 90 ? -3.684 10.766 26.440 1.00 73.94 90 HIS A C 1
ATOM 708 O O . HIS A 1 90 ? -2.581 10.281 26.680 1.00 73.94 90 HIS A O 1
ATOM 714 N N . ASP A 1 91 ? -4.683 10.747 27.324 1.00 77.44 91 ASP A N 1
ATOM 715 C CA . ASP A 1 91 ? -4.592 10.111 28.638 1.00 77.44 91 ASP A CA 1
ATOM 716 C C . ASP A 1 91 ? -4.255 8.606 28.498 1.00 77.44 91 ASP A C 1
ATOM 718 O O . ASP A 1 91 ? -4.949 7.900 27.752 1.00 77.44 91 ASP A O 1
ATOM 722 N N . PRO A 1 92 ? -3.204 8.099 29.181 1.00 77.25 92 PRO A N 1
ATOM 723 C CA . PRO A 1 92 ? -2.836 6.686 29.174 1.00 77.25 92 PRO A CA 1
ATOM 724 C C . PRO A 1 92 ? -3.989 5.729 29.495 1.00 77.25 92 PRO A C 1
ATOM 726 O O . PRO A 1 92 ? -4.096 4.687 28.845 1.00 77.25 92 PRO A O 1
ATOM 729 N N . GLU A 1 93 ? -4.864 6.067 30.448 1.00 78.81 93 GLU A N 1
ATOM 730 C CA . GLU A 1 93 ? -5.986 5.203 30.836 1.00 78.81 93 GLU A CA 1
ATOM 731 C C . GLU A 1 93 ? -7.012 5.104 29.702 1.00 78.81 93 GLU A C 1
ATOM 733 O O . GLU A 1 93 ? -7.450 4.017 29.318 1.00 78.81 93 GLU A O 1
ATOM 738 N N . TYR A 1 94 ? -7.333 6.240 29.086 1.00 82.00 94 TYR A N 1
ATOM 739 C CA . TYR A 1 94 ? -8.213 6.291 27.925 1.00 82.00 94 TYR A CA 1
ATOM 740 C C . TYR A 1 94 ? -7.608 5.557 26.716 1.00 82.00 94 TYR A C 1
ATOM 742 O O . TYR A 1 94 ? -8.304 4.806 26.029 1.00 82.00 94 TYR A O 1
ATOM 750 N N . GLN A 1 95 ? -6.309 5.738 26.450 1.00 79.56 95 GLN A N 1
ATOM 751 C CA . GLN A 1 95 ? -5.617 5.042 25.362 1.00 79.56 95 GLN A CA 1
ATOM 752 C C . GLN A 1 95 ? -5.630 3.530 25.577 1.00 79.56 95 GLN A C 1
ATOM 754 O O . GLN A 1 95 ? -5.829 2.774 24.622 1.00 79.56 95 GLN A O 1
ATOM 759 N N . GLN A 1 96 ? -5.496 3.088 26.829 1.00 83.94 96 GLN A N 1
ATOM 760 C CA . GLN A 1 96 ? -5.645 1.690 27.197 1.00 83.94 96 GLN A CA 1
ATOM 761 C C . GLN A 1 96 ? -7.078 1.192 26.962 1.00 83.94 96 GLN A C 1
ATOM 763 O O . GLN A 1 96 ? -7.247 0.181 26.284 1.00 83.94 96 GLN A O 1
ATOM 768 N N . GLN A 1 97 ? -8.110 1.917 27.410 1.00 84.06 97 GLN A N 1
ATOM 769 C CA . GLN A 1 97 ? -9.512 1.549 27.156 1.00 84.06 97 GLN A CA 1
ATOM 770 C C . GLN A 1 97 ? -9.833 1.472 25.657 1.00 84.06 97 GLN A C 1
ATOM 772 O O . GLN A 1 97 ? -10.524 0.557 25.207 1.00 84.06 97 GLN A O 1
ATOM 777 N N . LEU A 1 98 ? -9.301 2.397 24.855 1.00 85.25 98 LEU A N 1
ATOM 778 C CA . LEU A 1 98 ? -9.443 2.386 23.401 1.00 85.25 98 LEU A CA 1
ATOM 779 C C . LEU A 1 98 ? -8.753 1.164 22.774 1.00 85.25 98 LEU A C 1
ATOM 781 O O . LEU A 1 98 ? -9.320 0.522 21.881 1.00 85.25 98 LEU A O 1
ATOM 785 N N . ALA A 1 99 ? -7.547 0.825 23.240 1.00 85.19 99 ALA A N 1
ATOM 786 C CA . ALA A 1 99 ? -6.831 -0.379 22.827 1.00 85.19 99 ALA A CA 1
ATOM 787 C C . ALA A 1 99 ? -7.605 -1.653 23.195 1.00 85.19 99 ALA A C 1
ATOM 789 O O . ALA A 1 99 ? -7.793 -2.510 22.329 1.00 85.19 99 ALA A O 1
ATOM 790 N N . ASP A 1 100 ? -8.117 -1.747 24.421 1.00 85.94 100 ASP A N 1
ATOM 791 C CA . ASP A 1 100 ? -8.893 -2.887 24.914 1.00 85.94 100 ASP A CA 1
ATOM 792 C C . ASP A 1 100 ? -10.211 -3.034 24.147 1.00 85.94 100 ASP A C 1
ATOM 794 O O . ASP A 1 100 ? -10.563 -4.126 23.694 1.00 85.94 100 ASP A O 1
ATOM 798 N N . ALA A 1 101 ? -10.915 -1.926 23.896 1.00 87.62 101 ALA A N 1
ATOM 799 C CA . ALA A 1 101 ? -12.148 -1.926 23.119 1.00 87.62 101 ALA A CA 1
ATOM 800 C C . ALA A 1 101 ? -11.920 -2.411 21.681 1.00 87.62 101 ALA A C 1
ATOM 802 O O . ALA A 1 101 ? -12.726 -3.169 21.128 1.00 87.62 101 ALA A O 1
ATOM 803 N N . LYS A 1 102 ? -10.805 -1.988 21.075 1.00 90.06 102 LYS A N 1
ATOM 804 C CA . LYS A 1 102 ? -10.377 -2.427 19.746 1.00 90.06 102 LYS A CA 1
ATOM 805 C C . LYS A 1 102 ? -9.968 -3.898 19.741 1.00 90.06 102 LYS A C 1
ATOM 807 O O . LYS A 1 102 ? -10.305 -4.597 18.784 1.00 90.06 102 LYS A O 1
ATOM 812 N N . GLN A 1 103 ? -9.262 -4.359 20.772 1.00 87.19 103 GLN A N 1
ATOM 813 C CA . GLN A 1 103 ? -8.850 -5.752 20.902 1.00 87.19 103 GLN A CA 1
ATOM 814 C C . GLN A 1 103 ? -10.066 -6.665 21.067 1.00 87.19 103 GLN A C 1
ATOM 816 O O . GLN A 1 103 ? -10.178 -7.647 20.343 1.00 87.19 103 GLN A O 1
ATOM 821 N N . ARG A 1 104 ? -11.058 -6.282 21.878 1.00 88.50 104 ARG A N 1
ATOM 822 C CA . ARG A 1 104 ? -12.300 -7.055 22.013 1.00 88.50 104 ARG A CA 1
ATOM 823 C C . ARG A 1 104 ? -13.041 -7.203 20.681 1.00 88.50 104 ARG A C 1
ATOM 825 O O . ARG A 1 104 ? -13.500 -8.290 20.353 1.00 88.50 104 ARG A O 1
ATOM 832 N N . LEU A 1 105 ? -13.094 -6.154 19.852 1.00 90.12 105 LEU A N 1
ATOM 833 C CA . LEU A 1 105 ? -13.645 -6.260 18.490 1.00 90.12 105 LEU A CA 1
ATOM 834 C C . LEU A 1 105 ? -12.851 -7.216 17.589 1.00 90.12 105 LEU A C 1
ATOM 836 O O . LEU A 1 105 ? -13.415 -7.778 16.648 1.00 90.12 105 LEU A O 1
ATOM 840 N N . VAL A 1 106 ? -11.541 -7.350 17.807 1.00 88.00 106 VAL A N 1
ATOM 841 C CA . VAL A 1 106 ? -10.712 -8.332 17.100 1.00 88.00 106 VAL A CA 1
ATOM 842 C C . VAL A 1 106 ? -11.067 -9.741 17.571 1.00 88.00 106 VAL A C 1
ATOM 844 O O . VAL A 1 106 ? -11.340 -10.596 16.732 1.00 88.00 106 VAL A O 1
ATOM 847 N N . ASP A 1 107 ? -11.168 -9.953 18.878 1.00 86.38 107 ASP A N 1
ATOM 848 C CA . ASP A 1 107 ? -11.493 -11.255 19.465 1.00 86.38 107 ASP A CA 1
ATOM 849 C C . ASP A 1 107 ? -12.899 -11.724 19.050 1.00 86.38 107 ASP A C 1
ATOM 851 O O . ASP A 1 107 ? -13.067 -12.864 18.623 1.00 86.38 107 ASP A O 1
ATOM 855 N N . MET A 1 108 ? -13.893 -10.826 19.022 1.00 87.88 108 MET A N 1
ATOM 856 C CA . MET A 1 108 ? -15.239 -11.114 18.496 1.00 87.88 108 MET A CA 1
ATOM 857 C C . MET A 1 108 ? -15.236 -11.563 17.036 1.00 87.88 108 MET A C 1
ATOM 859 O O . MET A 1 108 ? -15.979 -12.467 16.661 1.00 87.88 108 MET A O 1
ATOM 863 N N . ARG A 1 109 ? -14.393 -10.965 16.191 1.00 88.44 109 ARG A N 1
ATOM 864 C CA . ARG A 1 109 ? -14.273 -11.387 14.787 1.00 88.44 109 ARG A CA 1
ATOM 865 C C . ARG A 1 109 ? -13.555 -12.723 14.659 1.00 88.44 109 ARG A C 1
ATOM 867 O O . ARG A 1 109 ? -13.956 -13.513 13.817 1.00 88.44 109 ARG A O 1
ATOM 874 N N . ARG A 1 110 ? -12.528 -12.990 15.472 1.00 84.19 110 ARG A N 1
ATOM 875 C CA . ARG A 1 110 ? -11.877 -14.310 15.505 1.00 84.19 110 ARG A CA 1
ATOM 876 C C . ARG A 1 110 ? -12.848 -15.391 15.943 1.00 84.19 110 ARG A C 1
ATOM 878 O O . ARG A 1 110 ? -12.889 -16.442 15.319 1.00 84.19 110 ARG A O 1
ATOM 885 N N . TYR A 1 111 ? -13.669 -15.102 16.950 1.00 81.81 111 TYR A N 1
ATOM 886 C CA . TYR A 1 111 ? -14.744 -15.998 17.345 1.00 81.81 111 TYR A CA 1
ATOM 887 C C . TYR A 1 111 ? -15.692 -16.256 16.175 1.00 81.81 111 TYR A C 1
ATOM 889 O O . TYR A 1 111 ? -15.892 -17.403 15.803 1.00 81.81 111 TYR A O 1
ATOM 897 N N . PHE A 1 112 ? -16.174 -15.196 15.518 1.00 81.50 112 PHE A N 1
ATOM 898 C CA . PHE A 1 112 ? -17.010 -15.306 14.321 1.00 81.50 112 PHE A CA 1
ATOM 899 C C . PHE A 1 112 ? -16.392 -16.183 13.230 1.00 81.50 112 PHE A C 1
ATOM 901 O O . PHE A 1 112 ? -17.072 -17.016 12.648 1.00 81.50 112 PHE A O 1
ATOM 908 N N . ILE A 1 113 ? -15.093 -16.040 12.989 1.00 78.62 113 ILE A N 1
ATOM 909 C CA . ILE A 1 113 ? -14.334 -16.872 12.053 1.00 78.62 113 ILE A CA 1
ATOM 910 C C . ILE A 1 113 ? -14.324 -18.334 12.472 1.00 78.62 113 ILE A C 1
ATOM 912 O O . ILE A 1 113 ? -14.644 -19.192 11.655 1.00 78.62 113 ILE A O 1
ATOM 916 N N . LYS A 1 114 ? -13.972 -18.603 13.731 1.00 76.31 114 LYS A N 1
ATOM 917 C CA . LYS A 1 114 ? -13.892 -19.959 14.268 1.00 76.31 114 LYS A CA 1
ATOM 918 C C . LYS A 1 114 ? -15.246 -20.656 14.161 1.00 76.31 114 LYS A C 1
ATOM 920 O O . LYS A 1 114 ? -15.301 -21.750 13.619 1.00 76.31 114 LYS A O 1
ATOM 925 N N . MET A 1 115 ? -16.324 -19.962 14.540 1.00 71.25 115 MET A N 1
ATOM 926 C CA . MET A 1 115 ? -17.704 -20.444 14.411 1.00 71.25 115 MET A CA 1
ATOM 927 C C . MET A 1 115 ? -18.070 -20.831 12.974 1.00 71.25 115 MET A C 1
ATOM 929 O O . MET A 1 115 ? -18.831 -21.768 12.765 1.00 71.25 115 MET A O 1
ATOM 933 N N . MET A 1 116 ? -17.547 -20.121 11.971 1.00 67.81 116 MET A N 1
ATOM 934 C CA . MET A 1 116 ? -17.800 -20.473 10.573 1.00 67.81 116 MET A CA 1
ATOM 935 C C . MET A 1 116 ? -17.044 -21.731 10.140 1.00 67.81 116 MET A C 1
ATOM 937 O O . MET A 1 116 ? -17.513 -22.424 9.242 1.00 67.81 116 MET A O 1
ATOM 941 N N . ASP A 1 117 ? -15.891 -22.029 10.736 1.00 65.06 117 ASP A N 1
ATOM 942 C CA . ASP A 1 117 ? -15.042 -23.160 10.345 1.00 65.06 117 ASP A CA 1
ATOM 943 C C . ASP A 1 117 ? -15.455 -24.464 11.049 1.00 65.06 117 ASP A C 1
ATOM 945 O O . ASP A 1 117 ? -15.528 -25.521 10.422 1.00 65.06 117 ASP A O 1
ATOM 949 N N . THR A 1 118 ? -15.830 -24.385 12.328 1.00 59.66 118 THR A N 1
ATOM 950 C CA . THR A 1 118 ? -16.336 -25.515 13.116 1.00 59.66 118 THR A CA 1
ATOM 951 C C . THR A 1 118 ? -17.798 -25.805 12.765 1.00 59.66 118 THR A C 1
ATOM 953 O O . THR A 1 118 ? -18.711 -25.189 13.302 1.00 59.66 118 THR A O 1
ATOM 956 N N . GLN A 1 119 ? -18.030 -26.767 11.868 1.00 58.47 119 GLN A N 1
ATOM 957 C CA . GLN A 1 119 ? -19.327 -27.439 11.693 1.00 58.47 119 GLN A CA 1
ATOM 958 C C . GLN A 1 119 ? -19.439 -28.694 12.586 1.00 58.47 119 GLN A C 1
ATOM 960 O O . GLN A 1 119 ? -19.341 -29.806 12.069 1.00 58.47 119 GLN A O 1
ATOM 965 N N . PRO A 1 120 ? -19.708 -28.583 13.895 1.00 50.00 120 PRO A N 1
ATOM 966 C CA . PRO A 1 120 ? -20.362 -29.694 14.563 1.00 50.00 120 PRO A CA 1
ATOM 967 C C . PRO A 1 120 ? -21.724 -29.244 15.073 1.00 50.00 120 PRO A C 1
ATOM 969 O O . PRO A 1 120 ? -21.868 -28.233 15.761 1.00 50.00 120 PRO A O 1
ATOM 972 N N . ALA A 1 121 ? -22.732 -30.048 14.749 1.00 47.81 121 ALA A N 1
ATOM 973 C CA . ALA A 1 121 ? -24.067 -29.961 15.323 1.00 47.81 121 ALA A CA 1
ATOM 974 C C . ALA A 1 121 ? -24.054 -29.952 16.874 1.00 47.81 121 ALA A C 1
ATOM 976 O O . ALA A 1 121 ? -25.013 -29.479 17.477 1.00 47.81 121 ALA A O 1
ATOM 977 N N . ASP A 1 122 ? -22.952 -30.379 17.508 1.00 45.69 122 ASP A N 1
ATOM 978 C CA . ASP A 1 122 ? -22.790 -30.491 18.963 1.00 45.69 122 ASP A CA 1
ATOM 979 C C . ASP A 1 122 ? -22.361 -29.196 19.690 1.00 45.69 122 ASP A C 1
ATOM 981 O O . ASP A 1 122 ? -22.673 -29.040 20.872 1.00 45.69 122 ASP A O 1
ATOM 985 N N . ASP A 1 123 ? -21.693 -28.239 19.025 1.00 48.59 123 ASP A N 1
ATOM 986 C CA . ASP A 1 123 ? -21.260 -26.974 19.667 1.00 48.59 123 ASP A CA 1
ATOM 987 C C . ASP A 1 123 ? -22.381 -25.925 19.711 1.00 48.59 123 ASP A C 1
ATOM 989 O O . ASP A 1 123 ? -22.436 -25.090 20.619 1.00 48.59 123 ASP A O 1
ATOM 993 N N . ILE A 1 124 ? -23.323 -25.997 18.763 1.00 48.34 124 ILE A N 1
ATOM 994 C CA . ILE A 1 124 ? -24.504 -25.121 18.689 1.00 48.34 124 ILE A CA 1
ATOM 995 C C . ILE A 1 124 ? -25.412 -25.328 19.912 1.00 48.34 124 ILE A C 1
ATOM 997 O O . ILE A 1 124 ? -26.022 -24.376 20.393 1.00 48.34 124 ILE A O 1
ATOM 1001 N N . VAL A 1 125 ? -25.453 -26.548 20.458 1.00 46.09 125 VAL A N 1
ATOM 1002 C CA . VAL A 1 125 ? -26.265 -26.906 21.634 1.00 46.09 125 VAL A CA 1
ATOM 1003 C C . VAL A 1 125 ? -25.679 -26.335 22.937 1.00 46.09 125 VAL A C 1
ATOM 1005 O O . VAL A 1 125 ? -26.411 -26.135 23.904 1.00 46.09 125 VAL A O 1
ATOM 1008 N N . LYS A 1 126 ? -24.375 -26.022 22.978 1.00 53.56 126 LYS A N 1
ATOM 1009 C CA . LYS A 1 126 ? -23.656 -25.650 24.212 1.00 53.56 126 LYS A CA 1
ATOM 1010 C C . LYS A 1 126 ? -23.449 -24.147 24.419 1.00 53.56 126 LYS A C 1
ATOM 1012 O O . LYS A 1 126 ? -23.065 -23.753 25.515 1.00 53.56 126 LYS A O 1
ATOM 1017 N N . ASN A 1 127 ? -23.676 -23.291 23.417 1.00 59.53 127 ASN A N 1
ATOM 1018 C CA . ASN A 1 127 ? -23.449 -21.847 23.560 1.00 59.53 127 ASN A CA 1
ATOM 1019 C C . ASN A 1 127 ? -24.675 -21.015 23.132 1.00 59.53 127 ASN A C 1
ATOM 1021 O O . ASN A 1 127 ? -24.941 -20.894 21.938 1.00 59.53 127 ASN A O 1
ATOM 1025 N N . PRO A 1 128 ? -25.371 -20.340 24.066 1.00 63.03 128 PRO A N 1
ATOM 1026 C CA . PRO A 1 128 ? -26.531 -19.495 23.756 1.00 63.03 128 PRO A CA 1
ATOM 1027 C C . PRO A 1 128 ? -26.248 -18.336 22.783 1.00 63.03 128 PRO A C 1
ATOM 1029 O O . PRO A 1 128 ? -27.172 -17.793 22.183 1.00 63.03 128 PRO A O 1
ATOM 1032 N N . LEU A 1 129 ? -24.978 -17.941 22.601 1.00 62.31 129 LEU A N 1
ATOM 1033 C CA . LEU A 1 129 ? -24.581 -16.934 21.607 1.00 62.31 129 LEU A CA 1
ATOM 1034 C C . LEU A 1 129 ? -24.697 -17.447 20.158 1.00 62.31 129 LEU A C 1
ATOM 1036 O O . LEU A 1 129 ? -24.707 -16.632 19.233 1.00 62.31 129 LEU A O 1
ATOM 1040 N N . LEU A 1 130 ? -24.764 -18.772 19.971 1.00 58.78 130 LEU A N 1
ATOM 1041 C CA . LEU A 1 130 ? -24.841 -19.466 18.680 1.00 58.78 130 LEU A CA 1
ATOM 1042 C C . LEU A 1 130 ? -26.269 -19.776 18.233 1.00 58.78 130 LEU A C 1
ATOM 1044 O O . LEU A 1 130 ? -26.478 -20.052 17.047 1.00 58.78 130 LEU A O 1
ATOM 1048 N N . THR A 1 131 ? -27.241 -19.732 19.147 1.00 58.84 131 THR A N 1
ATOM 1049 C CA . THR A 1 131 ? -28.635 -20.064 18.850 1.00 58.84 131 THR A CA 1
ATOM 1050 C C . THR A 1 131 ? -29.132 -19.208 17.686 1.00 58.84 131 THR A C 1
ATOM 1052 O O . THR A 1 131 ? -29.023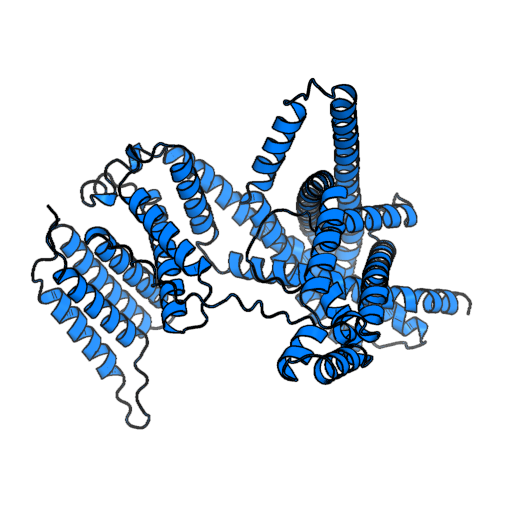 -17.982 17.700 1.00 58.84 131 THR A O 1
ATOM 1055 N N . ASN A 1 132 ? -29.637 -19.868 16.643 1.00 59.19 132 ASN A N 1
ATOM 1056 C CA . ASN A 1 132 ? -30.117 -19.280 15.387 1.00 59.19 132 ASN A CA 1
ATOM 1057 C C . ASN A 1 132 ? -29.060 -18.603 14.495 1.00 59.19 132 ASN A C 1
ATOM 1059 O O . ASN A 1 132 ? -29.386 -18.273 13.363 1.00 59.19 132 ASN A O 1
ATOM 1063 N N . LEU A 1 133 ? -27.796 -18.452 14.907 1.00 64.69 133 LEU A N 1
ATOM 1064 C CA . LEU A 1 133 ? -26.769 -17.734 14.134 1.00 64.69 133 LEU A CA 1
ATOM 1065 C C . LEU A 1 133 ? -26.421 -18.436 12.809 1.00 64.69 133 LEU A C 1
ATOM 1067 O O . LEU A 1 133 ? -26.258 -17.781 11.779 1.00 64.69 133 LEU A O 1
ATOM 1071 N N . CYS A 1 134 ? -26.343 -19.770 12.830 1.00 59.00 134 CYS A N 1
ATOM 1072 C CA . CYS A 1 134 ? -26.052 -20.573 11.641 1.00 59.00 134 CYS A CA 1
ATOM 1073 C C . CYS A 1 134 ? -27.221 -20.634 10.656 1.00 59.00 134 CYS A C 1
ATOM 1075 O O . CYS A 1 134 ? -26.989 -20.706 9.460 1.00 59.00 134 CYS A O 1
ATOM 1077 N N . HIS A 1 135 ? -28.461 -20.569 11.145 1.00 61.38 135 HIS A N 1
ATOM 1078 C CA . HIS A 1 135 ? -29.655 -20.471 10.301 1.00 61.38 135 HIS A CA 1
ATOM 1079 C C . HIS A 1 135 ? -29.852 -19.042 9.767 1.00 61.38 135 HIS A C 1
ATOM 1081 O O . HIS A 1 135 ? -30.286 -18.832 8.639 1.00 61.38 135 HIS A O 1
ATOM 1087 N N . TYR A 1 136 ? -29.464 -18.041 10.562 1.00 64.94 136 TYR A N 1
ATOM 1088 C CA . TYR A 1 136 ? -29.507 -16.624 10.203 1.00 64.94 136 TYR A CA 1
ATOM 1089 C C . TYR A 1 136 ? -28.536 -16.263 9.066 1.00 64.94 136 TYR A C 1
ATOM 1091 O O . TYR A 1 136 ? -28.706 -15.233 8.409 1.00 64.94 136 TYR A O 1
ATOM 1099 N N . MET A 1 137 ? -27.523 -17.099 8.817 1.00 64.69 137 MET A N 1
ATOM 1100 C CA . MET A 1 137 ? -26.529 -16.921 7.762 1.00 64.69 137 MET A CA 1
ATOM 1101 C C . MET A 1 137 ? -26.598 -18.064 6.747 1.00 64.69 137 MET A C 1
ATOM 1103 O O . MET A 1 137 ? -26.554 -19.227 7.121 1.00 64.69 137 MET A O 1
ATOM 1107 N N . ASN A 1 138 ? -26.580 -17.758 5.448 1.00 68.81 138 ASN A N 1
ATOM 1108 C CA . ASN A 1 138 ? -26.272 -18.765 4.429 1.00 68.81 138 ASN A CA 1
ATOM 1109 C C . ASN A 1 138 ? -24.765 -19.099 4.490 1.00 68.81 138 ASN A C 1
ATOM 1111 O O . ASN A 1 138 ? -23.952 -18.520 3.763 1.00 68.81 138 ASN A O 1
ATOM 1115 N N . ILE A 1 139 ? -24.371 -19.946 5.449 1.00 66.50 139 ILE A N 1
ATOM 1116 C CA . ILE A 1 139 ? -22.963 -20.248 5.757 1.00 66.50 139 ILE A CA 1
ATOM 1117 C C . ILE A 1 139 ? -22.234 -20.800 4.532 1.00 66.50 139 ILE A C 1
ATOM 1119 O O . ILE A 1 139 ? -21.073 -20.450 4.313 1.00 66.50 139 ILE A O 1
ATOM 1123 N N . ASP A 1 140 ? -22.901 -21.607 3.712 1.00 69.31 140 ASP A N 1
ATOM 1124 C CA . ASP A 1 140 ? -22.282 -22.241 2.548 1.00 69.31 140 ASP A CA 1
ATOM 1125 C C . ASP A 1 140 ? -21.946 -21.227 1.449 1.00 69.31 140 ASP A C 1
ATOM 1127 O O . ASP A 1 140 ? -20.847 -21.255 0.887 1.00 69.31 140 ASP A O 1
ATOM 1131 N N . GLU A 1 141 ? -22.831 -20.257 1.204 1.00 72.81 141 GLU A N 1
ATOM 1132 C CA . GLU A 1 141 ? -22.573 -19.137 0.290 1.00 72.81 141 GLU A CA 1
ATOM 1133 C C . GLU A 1 141 ? -21.429 -18.244 0.792 1.00 72.81 141 GLU A C 1
ATOM 1135 O O . GLU A 1 141 ? -20.563 -17.806 0.023 1.00 72.81 141 GLU A O 1
ATOM 1140 N N . PHE A 1 142 ? -21.370 -17.998 2.103 1.00 70.31 142 PHE A N 1
ATOM 1141 C CA . PHE A 1 142 ? -20.262 -17.253 2.688 1.00 70.31 142 PHE A CA 1
ATOM 1142 C C . PHE A 1 142 ? -18.939 -18.024 2.570 1.00 70.31 142 PHE A C 1
ATOM 1144 O O . PHE A 1 142 ? -17.933 -17.441 2.160 1.00 70.31 142 PHE A O 1
ATOM 1151 N N . LYS A 1 143 ? -18.931 -19.329 2.873 1.00 71.12 143 LYS A N 1
ATOM 1152 C CA . LYS A 1 143 ? -17.755 -20.208 2.766 1.00 71.12 143 LYS A CA 1
ATOM 1153 C C . LYS A 1 143 ? -17.234 -20.296 1.336 1.00 71.12 143 LYS A C 1
ATOM 1155 O O . LYS A 1 143 ? -16.020 -20.240 1.137 1.00 71.12 143 LYS A O 1
ATOM 1160 N N . SER A 1 144 ? -18.110 -20.419 0.340 1.00 73.75 144 SER A N 1
ATOM 1161 C CA . SER A 1 144 ? -17.709 -20.491 -1.071 1.00 73.75 144 SER A CA 1
ATOM 1162 C C . SER A 1 144 ? -17.111 -19.163 -1.550 1.00 73.75 144 SER A C 1
ATOM 1164 O O . SER A 1 144 ? -15.990 -19.140 -2.069 1.00 73.75 144 SER A O 1
ATOM 1166 N N . THR A 1 145 ? -17.779 -18.043 -1.256 1.00 72.25 145 THR A N 1
ATOM 1167 C CA . THR A 1 145 ? -17.278 -16.688 -1.537 1.00 72.25 145 THR A CA 1
ATOM 1168 C C . THR A 1 145 ? -15.939 -16.435 -0.838 1.00 72.25 145 THR A C 1
ATOM 1170 O O . THR A 1 145 ? -15.024 -15.833 -1.403 1.00 72.25 145 THR A O 1
ATOM 1173 N N . PHE A 1 146 ? -15.796 -16.921 0.395 1.00 73.50 146 PHE A N 1
ATOM 1174 C CA . PHE A 1 146 ? -14.576 -16.824 1.184 1.00 73.50 146 PHE A CA 1
ATOM 1175 C C . PHE A 1 146 ? -13.422 -17.633 0.578 1.00 73.50 146 PHE A C 1
ATOM 1177 O O . PHE A 1 146 ? -12.343 -17.077 0.364 1.00 73.50 146 PHE A O 1
ATOM 1184 N N . LYS A 1 147 ? -13.644 -18.916 0.254 1.00 76.31 147 LYS A N 1
ATOM 1185 C CA . LYS A 1 147 ? -12.639 -19.788 -0.379 1.00 76.31 147 LYS A CA 1
ATOM 1186 C C . LYS A 1 147 ? -12.123 -19.176 -1.677 1.00 76.31 147 LYS A C 1
ATOM 1188 O O . LYS A 1 147 ? -10.913 -19.152 -1.893 1.00 76.31 147 LYS A O 1
ATOM 1193 N N . HIS A 1 148 ? -13.019 -18.615 -2.487 1.00 79.19 148 HIS A N 1
ATOM 1194 C CA . HIS A 1 148 ? -12.644 -17.926 -3.717 1.00 79.19 148 HIS A CA 1
ATOM 1195 C C . HIS A 1 148 ? -11.740 -16.711 -3.444 1.00 79.19 148 HIS A C 1
ATOM 1197 O O . HIS A 1 148 ? -10.656 -16.604 -4.013 1.00 79.19 148 HIS A O 1
ATOM 1203 N N . LYS A 1 149 ? -12.110 -15.830 -2.504 1.00 77.38 149 LYS A N 1
ATOM 1204 C CA . LYS A 1 149 ? -11.284 -14.659 -2.145 1.00 77.38 149 LYS A CA 1
ATOM 1205 C C . LYS A 1 149 ? -9.929 -15.043 -1.547 1.00 77.38 149 LYS A C 1
ATOM 1207 O O . LYS A 1 149 ? -8.927 -14.391 -1.839 1.00 77.38 149 LYS A O 1
ATOM 1212 N N . LEU A 1 150 ? -9.882 -16.100 -0.735 1.00 76.62 150 LEU A N 1
ATOM 1213 C CA . LEU A 1 150 ? -8.640 -16.627 -0.170 1.00 76.62 150 LEU A CA 1
ATOM 1214 C C . LEU A 1 150 ? -7.724 -17.186 -1.263 1.00 76.62 150 LEU A C 1
ATOM 1216 O O . LEU A 1 150 ? -6.523 -16.918 -1.242 1.00 76.62 150 LEU A O 1
ATOM 1220 N N . TYR A 1 151 ? -8.283 -17.914 -2.232 1.00 80.62 151 TYR A N 1
ATOM 1221 C CA . TYR A 1 151 ? -7.541 -18.395 -3.395 1.00 80.62 151 TYR A CA 1
ATOM 1222 C C . TYR A 1 151 ? -6.948 -17.233 -4.196 1.00 80.62 151 TYR A C 1
ATOM 1224 O O . TYR A 1 151 ? -5.747 -17.228 -4.451 1.00 80.62 151 TYR A O 1
ATOM 1232 N N . CYS A 1 152 ? -7.742 -16.202 -4.500 1.00 80.25 152 CYS A N 1
ATOM 1233 C CA . CYS A 1 152 ? -7.263 -15.024 -5.225 1.00 80.25 152 CYS A CA 1
ATOM 1234 C C . CYS A 1 152 ? -6.130 -14.299 -4.480 1.00 80.25 152 CYS A C 1
ATOM 1236 O O . CYS A 1 152 ? -5.196 -13.808 -5.107 1.00 80.25 152 CYS A O 1
ATOM 1238 N N . ILE A 1 153 ? -6.157 -14.267 -3.144 1.00 79.25 153 ILE A N 1
ATOM 1239 C CA . ILE A 1 153 ? -5.073 -13.665 -2.355 1.00 79.25 153 ILE A CA 1
ATOM 1240 C C . ILE A 1 153 ? -3.829 -14.546 -2.328 1.00 79.25 153 ILE A C 1
ATOM 1242 O O . ILE A 1 153 ? -2.727 -14.026 -2.471 1.00 79.25 153 ILE A O 1
ATOM 1246 N N . ARG A 1 154 ? -3.963 -15.868 -2.226 1.00 81.44 154 ARG A N 1
ATOM 1247 C CA . ARG A 1 154 ? -2.808 -16.766 -2.374 1.00 81.44 154 ARG A CA 1
ATOM 1248 C C . ARG A 1 154 ? -2.185 -16.648 -3.766 1.00 81.44 154 ARG A C 1
ATOM 1250 O O . ARG A 1 154 ? -0.969 -16.531 -3.877 1.00 81.44 154 ARG A O 1
ATOM 1257 N N . ALA A 1 155 ? -3.011 -16.587 -4.809 1.00 82.44 155 ALA A N 1
ATOM 1258 C CA . ALA A 1 155 ? -2.561 -16.310 -6.168 1.00 82.44 155 ALA A CA 1
ATOM 1259 C C . ALA A 1 155 ? -1.860 -14.943 -6.258 1.00 82.44 155 ALA A C 1
ATOM 1261 O O . ALA A 1 155 ? -0.804 -14.838 -6.876 1.00 82.44 155 ALA A O 1
ATOM 1262 N N . SER A 1 156 ? -2.366 -13.917 -5.562 1.00 83.50 156 SER A N 1
ATOM 1263 C CA . SER A 1 156 ? -1.731 -12.595 -5.512 1.00 83.50 156 SER A CA 1
ATOM 1264 C C . SER A 1 156 ? -0.323 -12.620 -4.924 1.00 83.50 156 SER A C 1
ATOM 1266 O O . SER A 1 156 ? 0.523 -11.861 -5.385 1.00 83.50 156 SER A O 1
ATOM 1268 N N . SER A 1 157 ? -0.032 -13.500 -3.959 1.00 85.12 157 SER A N 1
ATOM 1269 C CA . SER A 1 157 ? 1.327 -13.666 -3.429 1.00 85.12 157 SER A CA 1
ATOM 1270 C C . SER A 1 157 ? 2.290 -14.150 -4.509 1.00 85.12 157 SER A C 1
ATOM 1272 O O . SER A 1 157 ? 3.403 -13.643 -4.595 1.00 85.12 157 SER A O 1
ATOM 1274 N N . VAL A 1 158 ? 1.843 -15.075 -5.363 1.00 88.25 158 VAL A N 1
ATOM 1275 C CA . VAL A 1 158 ? 2.628 -15.581 -6.499 1.00 88.25 158 VAL A CA 1
ATOM 1276 C C . VAL A 1 158 ? 2.856 -14.473 -7.524 1.00 88.25 158 VAL A C 1
ATOM 1278 O O . VAL A 1 158 ? 3.999 -14.203 -7.887 1.00 88.25 158 VAL A O 1
ATOM 1281 N N . VAL A 1 159 ? 1.786 -13.776 -7.923 1.00 87.31 159 VAL A N 1
ATOM 1282 C CA . VAL A 1 159 ? 1.857 -12.636 -8.855 1.00 87.31 159 VAL A CA 1
ATOM 1283 C C . VAL A 1 159 ? 2.831 -11.576 -8.335 1.00 87.31 159 VAL A C 1
ATOM 1285 O O . VAL A 1 159 ? 3.732 -11.148 -9.047 1.00 87.31 159 VAL A O 1
ATOM 1288 N N . SER A 1 160 ? 2.691 -11.195 -7.067 1.00 89.88 160 SER A N 1
ATOM 1289 C CA . SER A 1 160 ? 3.489 -10.136 -6.444 1.00 89.88 160 SER A CA 1
ATOM 1290 C C . SER A 1 160 ? 4.953 -10.524 -6.282 1.00 89.88 160 SER A C 1
ATOM 1292 O O . SER A 1 160 ? 5.834 -9.685 -6.444 1.00 89.88 160 SER A O 1
ATOM 1294 N N . PHE A 1 161 ? 5.226 -11.795 -5.983 1.00 92.38 161 PHE A N 1
ATOM 1295 C CA . PHE A 1 161 ? 6.584 -12.313 -5.885 1.00 92.38 161 PHE A CA 1
ATOM 1296 C C . PHE A 1 161 ? 7.317 -12.210 -7.226 1.00 92.38 161 PHE A C 1
ATOM 1298 O O . PHE A 1 161 ? 8.402 -11.634 -7.291 1.00 92.38 161 PHE A O 1
ATOM 1305 N N . PHE A 1 162 ? 6.705 -12.697 -8.309 1.00 91.00 162 PHE A N 1
ATOM 1306 C CA . PHE A 1 162 ? 7.311 -12.610 -9.638 1.00 91.00 162 PHE A CA 1
ATOM 1307 C C . PHE A 1 162 ? 7.370 -11.179 -10.171 1.00 91.00 162 PHE A C 1
ATOM 1309 O O . PHE A 1 162 ? 8.352 -10.827 -10.824 1.00 91.00 162 PHE A O 1
ATOM 1316 N N . ALA A 1 163 ? 6.380 -10.344 -9.848 1.00 88.38 163 ALA A N 1
ATOM 1317 C CA . ALA A 1 163 ? 6.438 -8.920 -10.146 1.00 88.38 163 ALA A CA 1
ATOM 1318 C C . ALA A 1 163 ? 7.657 -8.270 -9.472 1.00 88.38 163 ALA A C 1
ATOM 1320 O O . ALA A 1 163 ? 8.436 -7.612 -10.149 1.00 88.38 163 ALA A O 1
ATOM 1321 N N . GLY A 1 164 ? 7.892 -8.545 -8.182 1.00 89.38 164 GLY A N 1
ATOM 1322 C CA . GLY A 1 164 ? 9.065 -8.055 -7.452 1.00 89.38 164 GLY A CA 1
ATOM 1323 C C . GLY A 1 164 ? 10.402 -8.533 -8.031 1.00 89.38 164 GLY A C 1
ATOM 1324 O O . GLY A 1 164 ? 11.338 -7.743 -8.135 1.00 89.38 164 GLY A O 1
ATOM 1325 N N . ILE A 1 165 ? 10.497 -9.794 -8.472 1.00 91.06 165 ILE A N 1
ATOM 1326 C CA . ILE A 1 165 ? 11.692 -10.295 -9.179 1.00 91.06 165 ILE A CA 1
ATOM 1327 C C . ILE A 1 165 ? 11.923 -9.506 -10.474 1.00 91.06 165 ILE A C 1
ATOM 1329 O O . ILE A 1 165 ? 13.043 -9.060 -10.729 1.00 91.06 165 ILE A O 1
ATOM 1333 N N . GLY A 1 166 ? 10.870 -9.318 -11.276 1.00 88.62 166 GLY A N 1
ATOM 1334 C CA . GLY A 1 166 ? 10.933 -8.512 -12.494 1.00 88.62 166 GLY A CA 1
ATOM 1335 C C . GLY A 1 166 ? 11.429 -7.093 -12.207 1.00 88.62 166 GLY A C 1
ATOM 1336 O O . GLY A 1 166 ? 12.348 -6.621 -12.879 1.00 88.62 166 GLY A O 1
ATOM 1337 N N . THR A 1 167 ? 10.899 -6.458 -11.155 1.00 87.56 167 THR A N 1
ATOM 1338 C CA . THR A 1 167 ? 11.296 -5.104 -10.751 1.00 87.56 167 THR A CA 1
ATOM 1339 C C . THR A 1 167 ? 12.762 -5.054 -10.347 1.00 87.56 167 THR A C 1
ATOM 1341 O O . THR A 1 167 ? 13.485 -4.149 -10.746 1.00 87.56 167 THR A O 1
ATOM 1344 N N . GLY A 1 168 ? 13.241 -6.051 -9.602 1.00 88.38 168 GLY A N 1
ATOM 1345 C CA . GLY A 1 168 ? 14.648 -6.115 -9.218 1.00 88.38 168 GLY A CA 1
ATOM 1346 C C . GLY A 1 168 ? 15.576 -6.127 -10.434 1.00 88.38 168 GLY A C 1
ATOM 1347 O O . GLY A 1 168 ? 16.526 -5.348 -10.495 1.00 88.38 168 GLY A O 1
ATOM 1348 N N . PHE A 1 169 ? 15.277 -6.944 -11.449 1.00 89.31 169 PHE A N 1
ATOM 1349 C CA . PHE A 1 169 ? 16.097 -6.988 -12.661 1.00 89.31 169 PHE A CA 1
ATOM 1350 C C . PHE A 1 169 ? 16.032 -5.699 -13.477 1.00 89.31 169 PHE A C 1
ATOM 1352 O O . PHE A 1 169 ? 17.075 -5.213 -13.917 1.00 89.31 169 PHE A O 1
ATOM 1359 N N . ILE A 1 170 ? 14.847 -5.114 -13.666 1.00 85.81 170 ILE A N 1
ATOM 1360 C CA . ILE A 1 170 ? 14.751 -3.863 -14.423 1.00 85.81 170 ILE A CA 1
ATOM 1361 C C . ILE A 1 170 ? 15.429 -2.705 -13.692 1.00 85.81 170 ILE A C 1
ATOM 1363 O O . ILE A 1 170 ? 16.125 -1.927 -14.338 1.00 85.81 170 ILE A O 1
ATOM 1367 N N . THR A 1 171 ? 15.325 -2.631 -12.361 1.00 85.25 171 THR A N 1
ATOM 1368 C CA . THR A 1 171 ? 16.067 -1.652 -11.560 1.00 85.25 171 THR A CA 1
ATOM 1369 C C . THR A 1 171 ? 17.567 -1.868 -11.710 1.00 85.25 171 THR A C 1
ATOM 1371 O O . THR A 1 171 ? 18.284 -0.906 -11.959 1.00 85.25 171 THR A O 1
ATOM 1374 N N . ALA A 1 172 ? 18.048 -3.115 -11.659 1.00 84.62 172 ALA A N 1
ATOM 1375 C CA . ALA A 1 172 ? 19.464 -3.401 -11.869 1.00 84.62 172 ALA A CA 1
ATOM 1376 C C . ALA A 1 172 ? 19.954 -2.884 -13.234 1.00 84.62 172 ALA A C 1
ATOM 1378 O O . ALA A 1 172 ? 20.976 -2.205 -13.318 1.00 84.62 172 ALA A O 1
ATOM 1379 N N . TYR A 1 173 ? 19.192 -3.146 -14.299 1.00 84.31 173 TYR A N 1
ATOM 1380 C CA . TYR A 1 173 ? 19.500 -2.659 -15.643 1.00 84.31 173 TYR A CA 1
ATOM 1381 C C . TYR A 1 173 ? 19.440 -1.128 -15.759 1.00 84.31 173 TYR A C 1
ATOM 1383 O O . TYR A 1 173 ? 20.364 -0.509 -16.293 1.00 84.31 173 TYR A O 1
ATOM 1391 N N . ALA A 1 174 ? 18.379 -0.504 -15.246 1.00 79.25 174 ALA A N 1
ATOM 1392 C CA . ALA A 1 174 ? 18.178 0.942 -15.292 1.00 79.25 174 ALA A CA 1
ATOM 1393 C C . ALA A 1 174 ? 19.274 1.685 -14.515 1.00 79.25 174 ALA A C 1
ATOM 1395 O O . ALA A 1 174 ? 19.860 2.636 -15.024 1.00 79.25 174 ALA A O 1
ATOM 1396 N N . THR A 1 175 ? 19.624 1.214 -13.316 1.00 77.81 175 THR A N 1
ATOM 1397 C CA . THR A 1 175 ? 20.695 1.811 -12.513 1.00 77.81 175 THR A CA 1
ATOM 1398 C C . THR A 1 175 ? 22.059 1.604 -13.161 1.00 77.81 175 THR A C 1
ATOM 1400 O O . THR A 1 175 ? 22.822 2.561 -13.254 1.00 77.81 175 THR A O 1
ATOM 1403 N N . GLN A 1 176 ? 22.362 0.402 -13.667 1.00 79.75 176 GLN A N 1
ATOM 1404 C CA . GLN A 1 176 ? 23.616 0.148 -14.380 1.00 79.75 176 GLN A CA 1
ATOM 1405 C C . GLN A 1 176 ? 23.750 1.088 -15.588 1.00 79.75 176 GLN A C 1
ATOM 1407 O O . GLN A 1 176 ? 24.736 1.808 -15.707 1.00 79.75 176 GLN A O 1
ATOM 1412 N N . SER A 1 177 ? 22.738 1.129 -16.458 1.00 75.62 177 SER A N 1
ATOM 1413 C CA . SER A 1 177 ? 22.749 1.966 -17.665 1.00 75.62 177 SER A CA 1
ATOM 1414 C C . SER A 1 177 ? 22.806 3.467 -17.348 1.00 75.62 177 SER A C 1
ATOM 1416 O O . SER A 1 177 ? 23.577 4.195 -17.979 1.00 75.62 177 SER A O 1
ATOM 1418 N N . GLY A 1 178 ? 22.066 3.926 -16.335 1.00 74.00 178 GLY A N 1
ATOM 1419 C CA . GLY A 1 178 ? 22.069 5.316 -15.881 1.00 74.00 178 GLY A CA 1
ATOM 1420 C C . GLY A 1 178 ? 23.414 5.744 -15.293 1.00 74.00 178 GLY A C 1
ATOM 1421 O O . GLY A 1 178 ? 23.957 6.771 -15.695 1.00 74.00 178 GLY A O 1
ATOM 1422 N N . VAL A 1 179 ? 24.001 4.933 -14.408 1.00 72.94 179 VAL A N 1
ATOM 1423 C CA . VAL A 1 179 ? 25.316 5.212 -13.805 1.00 72.94 179 VAL A CA 1
ATOM 1424 C C . VAL A 1 179 ? 26.420 5.190 -14.863 1.00 72.94 179 VAL A C 1
ATOM 1426 O O . VAL A 1 179 ? 27.257 6.090 -14.873 1.00 72.94 179 VAL A O 1
ATOM 1429 N N . THR A 1 180 ? 26.416 4.228 -15.794 1.00 74.81 180 THR A N 1
ATOM 1430 C CA . THR A 1 180 ? 27.390 4.209 -16.900 1.00 74.81 180 THR A CA 1
ATOM 1431 C C . THR A 1 180 ? 27.272 5.460 -17.766 1.00 74.81 180 THR A C 1
ATOM 1433 O O . THR A 1 180 ? 28.288 6.071 -18.089 1.00 74.81 180 THR A O 1
ATOM 1436 N N . THR A 1 181 ? 26.049 5.875 -18.108 1.00 71.69 181 THR A N 1
ATOM 1437 C CA . THR A 1 181 ? 25.812 7.081 -18.918 1.00 71.69 181 THR A CA 1
ATOM 1438 C C . THR A 1 181 ? 26.262 8.346 -18.185 1.00 71.69 181 THR A C 1
ATOM 1440 O O . THR A 1 181 ? 26.919 9.199 -18.779 1.00 71.69 181 THR A O 1
ATOM 1443 N N . PHE A 1 182 ? 25.967 8.445 -16.885 1.00 71.62 182 PHE A N 1
ATOM 1444 C CA . PHE A 1 182 ? 26.405 9.547 -16.031 1.00 71.62 182 PHE A CA 1
ATOM 1445 C C . PHE A 1 182 ? 27.931 9.649 -15.988 1.00 71.62 182 PHE A C 1
ATOM 1447 O O . PHE A 1 182 ? 28.486 10.699 -16.289 1.00 71.62 182 PHE A O 1
ATOM 1454 N N . LEU A 1 183 ? 28.627 8.556 -15.672 1.00 73.75 183 LEU A N 1
ATOM 1455 C CA . LEU A 1 183 ? 30.087 8.549 -15.563 1.00 73.75 183 LEU A CA 1
ATOM 1456 C C . LEU A 1 183 ? 30.768 8.826 -16.911 1.00 73.75 183 LEU A C 1
ATOM 1458 O O . LEU A 1 183 ? 31.732 9.593 -16.964 1.00 73.75 183 LEU A O 1
ATOM 1462 N N . ALA A 1 184 ? 30.215 8.296 -18.006 1.00 71.19 184 ALA A N 1
ATOM 1463 C CA . ALA A 1 184 ? 30.679 8.591 -19.359 1.00 71.19 184 ALA A CA 1
ATOM 1464 C C . ALA A 1 184 ? 30.558 10.085 -19.711 1.00 71.19 184 ALA A C 1
ATOM 1466 O O . ALA A 1 184 ? 31.438 10.621 -20.386 1.00 71.19 184 ALA A O 1
ATOM 1467 N N . ALA A 1 185 ? 29.525 10.781 -19.219 1.00 67.88 185 ALA A N 1
ATOM 1468 C CA . ALA A 1 185 ? 29.357 12.223 -19.418 1.00 67.88 185 ALA A CA 1
ATOM 1469 C C . ALA A 1 185 ? 30.497 13.051 -18.796 1.00 67.88 185 ALA A C 1
ATOM 1471 O O . ALA A 1 185 ? 30.818 14.124 -19.302 1.00 67.88 185 ALA A O 1
ATOM 1472 N N . PHE A 1 186 ? 31.137 12.533 -17.743 1.00 71.62 186 PHE A N 1
ATOM 1473 C CA . PHE A 1 186 ? 32.279 13.156 -17.066 1.00 71.62 186 PHE A CA 1
ATOM 1474 C C . PHE A 1 186 ? 33.635 12.573 -17.496 1.00 71.62 186 PHE A C 1
ATOM 1476 O O . PHE A 1 186 ? 34.655 12.881 -16.887 1.00 71.62 186 PHE A O 1
ATOM 1483 N N . GLY A 1 187 ? 33.667 11.725 -18.532 1.00 68.88 187 GLY A N 1
ATOM 1484 C CA . GLY A 1 187 ? 34.897 11.075 -18.997 1.00 68.88 187 GLY A CA 1
ATOM 1485 C C . GLY A 1 187 ? 35.473 10.053 -18.009 1.00 68.88 187 GLY A C 1
ATOM 1486 O O . GLY A 1 187 ? 36.631 9.664 -18.136 1.00 68.88 187 GLY A O 1
ATOM 1487 N N . ILE A 1 188 ? 34.681 9.611 -17.026 1.00 71.81 188 ILE A N 1
ATOM 1488 C CA . ILE A 1 188 ? 35.099 8.649 -16.008 1.00 71.81 188 ILE A CA 1
ATOM 1489 C C . ILE A 1 188 ? 34.787 7.240 -16.515 1.00 71.81 188 ILE A C 1
ATOM 1491 O O . ILE A 1 188 ? 33.633 6.812 -16.554 1.00 71.81 188 ILE A O 1
ATOM 1495 N N . THR A 1 189 ? 35.819 6.477 -16.863 1.00 62.12 189 THR A N 1
ATOM 1496 C CA . THR A 1 189 ? 35.703 5.031 -17.093 1.00 62.12 189 THR A CA 1
ATOM 1497 C C . THR A 1 189 ? 35.819 4.304 -15.756 1.00 62.12 189 THR A C 1
ATOM 1499 O O . THR A 1 189 ? 36.918 3.969 -15.317 1.00 62.12 189 THR A O 1
ATOM 1502 N N . ALA A 1 190 ? 34.701 4.099 -15.059 1.00 56.56 190 ALA A N 1
ATOM 1503 C CA . ALA A 1 190 ? 34.712 3.331 -13.815 1.00 56.56 190 ALA A CA 1
ATOM 1504 C C . ALA A 1 190 ? 34.821 1.820 -14.079 1.00 56.56 190 ALA A C 1
ATOM 1506 O O . ALA A 1 190 ? 34.222 1.292 -15.018 1.00 56.56 190 ALA A O 1
ATOM 1507 N N . ALA A 1 191 ? 35.562 1.122 -13.214 1.00 55.41 191 ALA A N 1
ATOM 1508 C CA . ALA A 1 191 ? 35.636 -0.334 -13.201 1.00 55.41 191 ALA A CA 1
ATOM 1509 C C . ALA A 1 191 ? 34.277 -0.959 -12.824 1.00 55.41 191 ALA A C 1
ATOM 1511 O O . ALA A 1 191 ? 33.539 -0.443 -11.982 1.00 55.41 191 ALA A O 1
ATOM 1512 N N . SER A 1 192 ? 33.968 -2.112 -13.421 1.00 56.69 192 SER A N 1
ATOM 1513 C CA . SER A 1 192 ? 32.721 -2.877 -13.239 1.00 56.69 192 SER A CA 1
ATOM 1514 C C . SER A 1 192 ? 32.397 -3.240 -11.780 1.00 56.69 192 SER A C 1
ATOM 1516 O O . SER A 1 192 ? 31.235 -3.453 -11.437 1.00 56.69 192 SER A O 1
ATOM 1518 N N . THR A 1 193 ? 33.398 -3.271 -10.900 1.00 53.56 193 THR A N 1
ATOM 1519 C CA . THR A 1 193 ? 33.276 -3.608 -9.475 1.00 53.56 193 THR A CA 1
ATOM 1520 C C . THR A 1 193 ? 32.616 -2.515 -8.634 1.00 53.56 193 THR A C 1
ATOM 1522 O O . THR A 1 193 ? 31.832 -2.839 -7.744 1.00 53.56 193 THR A O 1
ATOM 1525 N N . THR A 1 194 ? 32.849 -1.230 -8.920 1.00 52.53 194 THR A N 1
ATOM 1526 C CA . THR A 1 194 ? 32.241 -0.118 -8.158 1.00 52.53 194 THR A CA 1
ATOM 1527 C C . THR A 1 194 ? 30.743 0.015 -8.447 1.00 52.53 194 THR A C 1
ATOM 1529 O O . THR A 1 194 ? 29.975 0.454 -7.594 1.00 52.53 194 THR A O 1
ATOM 1532 N N . MET A 1 195 ? 30.310 -0.425 -9.633 1.00 61.81 195 MET A N 1
ATOM 1533 C CA . MET A 1 195 ? 28.906 -0.421 -10.047 1.00 61.81 195 MET A CA 1
ATOM 1534 C C . MET A 1 195 ? 28.075 -1.512 -9.358 1.00 61.81 195 MET A C 1
ATOM 1536 O O . MET A 1 195 ? 26.923 -1.279 -9.006 1.00 61.81 195 MET A O 1
ATOM 1540 N N . ALA A 1 196 ? 28.653 -2.686 -9.089 1.00 63.94 196 ALA A N 1
ATOM 1541 C CA . ALA A 1 196 ? 27.934 -3.783 -8.437 1.00 63.94 196 ALA A CA 1
ATOM 1542 C C . ALA A 1 196 ? 27.514 -3.453 -6.989 1.00 63.94 196 ALA A C 1
ATOM 1544 O O . ALA A 1 196 ? 26.443 -3.873 -6.545 1.00 63.94 196 ALA A O 1
ATOM 1545 N N . VAL A 1 197 ? 28.326 -2.665 -6.269 1.00 66.88 197 VAL A N 1
ATOM 1546 C CA . VAL A 1 197 ? 28.089 -2.290 -4.861 1.00 66.88 197 VAL A CA 1
ATOM 1547 C C . VAL A 1 197 ? 26.855 -1.397 -4.696 1.00 66.88 197 VAL A C 1
ATOM 1549 O O . VAL A 1 197 ? 26.181 -1.478 -3.674 1.00 66.88 197 VAL A O 1
ATOM 1552 N N . THR A 1 198 ? 26.517 -0.575 -5.693 1.00 68.56 198 THR A N 1
ATOM 1553 C CA . THR A 1 198 ? 25.342 0.314 -5.649 1.00 68.56 198 THR A CA 1
ATOM 1554 C C . THR A 1 198 ? 24.121 -0.292 -6.336 1.00 68.56 198 THR A C 1
ATOM 1556 O O . THR A 1 198 ? 23.004 -0.160 -5.837 1.00 68.56 198 THR A O 1
ATOM 1559 N N . VAL A 1 199 ? 24.321 -1.004 -7.448 1.00 79.81 199 VAL A N 1
ATOM 1560 C CA . VAL A 1 199 ? 23.239 -1.555 -8.275 1.00 79.81 199 VAL A CA 1
ATOM 1561 C C . VAL A 1 199 ? 22.517 -2.712 -7.581 1.00 79.81 199 VAL A C 1
ATOM 1563 O O . VAL A 1 199 ? 21.287 -2.745 -7.572 1.00 79.81 199 VAL A O 1
ATOM 1566 N N . ILE A 1 200 ? 23.249 -3.650 -6.967 1.00 82.25 200 ILE A N 1
ATOM 1567 C CA . ILE A 1 200 ? 22.647 -4.867 -6.395 1.00 82.25 200 ILE A CA 1
ATOM 1568 C C . ILE A 1 200 ? 21.750 -4.557 -5.181 1.00 82.25 200 ILE A C 1
ATOM 1570 O O . ILE A 1 200 ? 20.600 -5.005 -5.181 1.00 82.25 200 ILE A O 1
ATOM 1574 N N . PRO A 1 201 ? 22.186 -3.784 -4.163 1.00 85.75 201 PRO A N 1
ATOM 1575 C CA . PRO A 1 201 ? 21.325 -3.478 -3.020 1.00 85.75 201 PRO A CA 1
ATOM 1576 C C . PRO A 1 201 ? 20.073 -2.694 -3.418 1.00 85.75 201 PRO A C 1
ATOM 1578 O O . PRO A 1 201 ? 18.990 -2.971 -2.901 1.00 85.75 201 PRO A O 1
ATOM 1581 N N . LEU A 1 202 ? 20.201 -1.756 -4.364 1.00 82.38 202 LEU A N 1
ATOM 1582 C CA . LEU A 1 202 ? 19.073 -0.964 -4.851 1.00 82.38 202 LEU A CA 1
ATOM 1583 C C . LEU A 1 202 ? 18.058 -1.832 -5.605 1.00 82.38 202 LEU A C 1
ATOM 1585 O O . LEU A 1 202 ? 16.860 -1.720 -5.357 1.00 82.38 202 LEU A O 1
ATOM 1589 N N . ALA A 1 203 ? 18.528 -2.742 -6.459 1.00 86.94 203 ALA A N 1
ATOM 1590 C CA . ALA A 1 203 ? 17.687 -3.709 -7.156 1.00 86.94 203 ALA A CA 1
ATOM 1591 C C . ALA A 1 203 ? 16.924 -4.628 -6.187 1.00 86.94 203 ALA A C 1
ATOM 1593 O O . ALA A 1 203 ? 15.725 -4.851 -6.352 1.00 86.94 203 ALA A O 1
ATOM 1594 N N . ILE A 1 204 ? 17.589 -5.122 -5.137 1.00 88.56 204 ILE A N 1
ATOM 1595 C CA . ILE A 1 204 ? 16.943 -5.941 -4.099 1.00 88.56 204 ILE A CA 1
ATOM 1596 C C . ILE A 1 204 ? 15.880 -5.123 -3.355 1.00 88.56 204 ILE A C 1
ATOM 1598 O O . ILE A 1 204 ? 14.753 -5.591 -3.182 1.00 88.56 204 ILE A O 1
ATOM 1602 N N . ALA A 1 205 ? 16.210 -3.895 -2.944 1.00 86.75 205 ALA A N 1
ATOM 1603 C CA . ALA A 1 205 ? 15.276 -3.014 -2.250 1.00 86.75 205 ALA A CA 1
ATOM 1604 C C . ALA A 1 205 ? 14.042 -2.696 -3.111 1.00 86.75 205 ALA A C 1
ATOM 1606 O O . ALA A 1 205 ? 12.916 -2.800 -2.623 1.00 86.75 205 ALA A O 1
ATOM 1607 N N . ALA A 1 206 ? 14.241 -2.386 -4.396 1.00 85.38 206 ALA A N 1
ATOM 1608 C CA . ALA A 1 206 ? 13.164 -2.129 -5.348 1.00 85.38 206 ALA A CA 1
ATOM 1609 C C . ALA A 1 206 ? 12.283 -3.367 -5.578 1.00 85.38 206 ALA A C 1
ATOM 1611 O O . ALA A 1 206 ? 11.056 -3.261 -5.567 1.00 85.38 206 ALA A O 1
ATOM 1612 N N . GLY A 1 207 ? 12.884 -4.555 -5.704 1.00 88.56 207 GLY A N 1
ATOM 1613 C CA . GLY A 1 207 ? 12.138 -5.804 -5.850 1.00 88.56 207 GLY A CA 1
ATOM 1614 C C . GLY A 1 207 ? 11.271 -6.131 -4.631 1.00 88.56 207 GLY A C 1
ATOM 1615 O O . GLY A 1 207 ? 10.094 -6.466 -4.774 1.00 88.56 207 GLY A O 1
ATOM 1616 N N . ILE A 1 208 ? 11.813 -5.962 -3.420 1.00 90.19 208 ILE A N 1
ATOM 1617 C CA . ILE A 1 208 ? 11.060 -6.145 -2.168 1.00 90.19 208 ILE A CA 1
ATOM 1618 C C . ILE A 1 208 ? 9.935 -5.108 -2.055 1.00 90.19 208 ILE A C 1
ATOM 1620 O O . ILE A 1 208 ? 8.809 -5.456 -1.692 1.00 90.19 208 ILE A O 1
ATOM 1624 N N . ALA A 1 209 ? 10.216 -3.843 -2.374 1.00 86.50 209 ALA A N 1
ATOM 1625 C CA . ALA A 1 209 ? 9.220 -2.780 -2.358 1.00 86.50 209 ALA A CA 1
ATOM 1626 C C . ALA A 1 209 ? 8.048 -3.101 -3.298 1.00 86.50 209 ALA A C 1
ATOM 1628 O O . ALA A 1 209 ? 6.892 -3.098 -2.869 1.00 86.50 209 ALA A O 1
ATOM 1629 N N . TYR A 1 210 ? 8.338 -3.458 -4.551 1.00 85.38 210 TYR A N 1
ATOM 1630 C CA . TYR A 1 210 ? 7.310 -3.713 -5.558 1.00 85.38 210 TYR A CA 1
ATOM 1631 C C . TYR A 1 210 ? 6.512 -4.995 -5.302 1.00 85.38 210 TYR A C 1
ATOM 1633 O O . TYR A 1 210 ? 5.317 -5.038 -5.602 1.00 85.38 210 TYR A O 1
ATOM 1641 N N . LEU A 1 211 ? 7.121 -6.004 -4.666 1.00 92.00 211 LEU A N 1
ATOM 1642 C CA . LEU A 1 211 ? 6.399 -7.165 -4.141 1.00 92.00 211 LEU A CA 1
ATOM 1643 C C . LEU A 1 211 ? 5.296 -6.715 -3.181 1.00 92.00 211 LEU A C 1
ATOM 1645 O O . LEU A 1 211 ? 4.137 -7.095 -3.344 1.00 92.00 211 LEU A O 1
ATOM 1649 N N . TYR A 1 212 ? 5.624 -5.886 -2.189 1.00 89.56 212 TYR A N 1
ATOM 1650 C CA . TYR A 1 212 ? 4.635 -5.454 -1.203 1.00 89.56 212 TYR A CA 1
ATOM 1651 C C . TYR A 1 212 ? 3.609 -4.471 -1.768 1.00 89.56 212 TYR A C 1
ATOM 1653 O O . TYR A 1 212 ? 2.450 -4.530 -1.357 1.00 89.56 212 TYR A O 1
ATOM 1661 N N . ILE A 1 213 ? 3.995 -3.617 -2.720 1.00 84.12 213 ILE A N 1
ATOM 1662 C CA . ILE A 1 213 ? 3.065 -2.730 -3.436 1.00 84.12 213 ILE A CA 1
ATOM 1663 C C . ILE A 1 213 ? 2.056 -3.560 -4.233 1.00 84.12 213 ILE A C 1
ATOM 1665 O O . ILE A 1 213 ? 0.851 -3.413 -4.029 1.00 84.12 213 ILE A O 1
ATOM 1669 N N . SER A 1 214 ? 2.539 -4.487 -5.064 1.00 84.25 214 SER A N 1
ATOM 1670 C CA . SER A 1 214 ? 1.695 -5.384 -5.862 1.00 84.25 214 SER A CA 1
ATOM 1671 C C . SER A 1 214 ? 0.756 -6.191 -4.966 1.00 84.25 214 SER A C 1
ATOM 1673 O O . SER A 1 214 ? -0.456 -6.219 -5.185 1.00 84.25 214 SER A O 1
ATOM 1675 N N . PHE A 1 215 ? 1.288 -6.754 -3.877 1.00 86.69 215 PHE A N 1
ATOM 1676 C CA . PHE A 1 215 ? 0.496 -7.527 -2.927 1.00 86.69 215 PHE A CA 1
ATOM 1677 C C . PHE A 1 215 ? -0.590 -6.669 -2.277 1.00 86.69 215 PHE A C 1
ATOM 1679 O O . PHE A 1 215 ? -1.744 -7.090 -2.177 1.00 86.69 215 PHE A O 1
ATOM 1686 N N . ASN A 1 216 ? -0.249 -5.443 -1.868 1.00 84.50 216 ASN A N 1
ATOM 1687 C CA . ASN A 1 216 ? -1.205 -4.514 -1.284 1.00 84.50 216 ASN A CA 1
ATOM 1688 C C . ASN A 1 216 ? -2.318 -4.140 -2.271 1.00 84.50 216 ASN A C 1
ATOM 1690 O O . ASN A 1 216 ? -3.486 -4.164 -1.884 1.00 84.50 216 ASN A O 1
ATOM 1694 N N . ASN A 1 217 ? -1.968 -3.823 -3.519 1.00 78.06 217 ASN A N 1
ATOM 1695 C CA . ASN A 1 217 ? -2.907 -3.386 -4.551 1.00 78.06 217 ASN A CA 1
ATOM 1696 C C . ASN A 1 217 ? -3.887 -4.493 -4.934 1.00 78.06 217 ASN A C 1
ATOM 1698 O O . ASN A 1 217 ? -5.099 -4.269 -4.914 1.00 78.06 217 ASN A O 1
ATOM 1702 N N . ILE A 1 218 ? -3.384 -5.706 -5.187 1.00 79.19 218 ILE A N 1
ATOM 1703 C CA . ILE A 1 218 ? -4.225 -6.859 -5.526 1.00 79.19 218 ILE A CA 1
ATOM 1704 C C . ILE A 1 218 ? -5.112 -7.231 -4.333 1.00 79.19 218 ILE A C 1
ATOM 1706 O O . ILE A 1 218 ? -6.316 -7.444 -4.489 1.00 79.19 218 ILE A O 1
ATOM 1710 N N . HIS A 1 219 ? -4.555 -7.247 -3.117 1.00 80.25 219 HIS A N 1
ATOM 1711 C CA . HIS A 1 219 ? -5.344 -7.489 -1.913 1.00 80.25 219 HIS A CA 1
ATOM 1712 C C . HIS A 1 219 ? -6.427 -6.419 -1.734 1.00 80.25 219 HIS A C 1
ATOM 1714 O O . HIS A 1 219 ? -7.550 -6.741 -1.351 1.00 80.25 219 HIS A O 1
ATOM 1720 N N . GLU A 1 220 ? -6.136 -5.141 -1.981 1.00 75.94 220 GLU A N 1
ATOM 1721 C CA . GLU A 1 220 ? -7.153 -4.089 -1.960 1.00 75.94 220 GLU A CA 1
ATOM 1722 C C . GLU A 1 220 ? -8.208 -4.324 -3.032 1.00 75.94 220 GLU A C 1
ATOM 1724 O O . GLU A 1 220 ? -9.366 -4.329 -2.671 1.00 75.94 220 GLU A O 1
ATOM 1729 N N . MET A 1 221 ? -7.882 -4.665 -4.275 1.00 74.19 221 MET A N 1
ATOM 1730 C CA . MET A 1 221 ? -8.915 -4.970 -5.275 1.00 74.19 221 MET A CA 1
ATOM 1731 C C . MET A 1 221 ? -9.808 -6.164 -4.918 1.00 74.19 221 MET A C 1
ATOM 1733 O O . MET A 1 221 ? -11.024 -6.082 -5.064 1.00 74.19 221 MET A O 1
ATOM 1737 N N . ILE A 1 222 ? -9.235 -7.264 -4.421 1.00 74.81 222 ILE A N 1
ATOM 1738 C CA . ILE A 1 222 ? -10.003 -8.469 -4.050 1.00 74.81 222 ILE A CA 1
ATOM 1739 C C . ILE A 1 222 ? -10.923 -8.184 -2.864 1.00 74.81 222 ILE A C 1
ATOM 1741 O O . ILE A 1 222 ? -12.015 -8.748 -2.724 1.00 74.81 222 ILE A O 1
ATOM 1745 N N . THR A 1 223 ? -10.441 -7.350 -1.947 1.00 68.62 223 THR A N 1
ATOM 1746 C CA . THR A 1 223 ? -11.159 -7.086 -0.714 1.00 68.62 223 THR A CA 1
ATOM 1747 C C . THR A 1 223 ? -12.115 -5.917 -0.866 1.00 68.62 223 THR A C 1
ATOM 1749 O O . THR A 1 223 ? -13.206 -5.984 -0.312 1.00 68.62 223 THR A O 1
ATOM 1752 N N . ASP A 1 224 ? -11.744 -4.851 -1.547 1.00 65.56 224 ASP A N 1
ATOM 1753 C CA . ASP A 1 224 ? -12.488 -3.607 -1.557 1.00 65.56 224 ASP A CA 1
ATOM 1754 C C . ASP A 1 224 ? -13.786 -3.730 -2.355 1.00 65.56 224 ASP A C 1
ATOM 1756 O O . ASP A 1 224 ? -13.860 -4.357 -3.409 1.00 65.56 224 ASP A O 1
ATOM 1760 N N . GLU A 1 225 ? -14.824 -3.076 -1.841 1.00 61.06 225 GLU A N 1
ATOM 1761 C CA . GLU A 1 225 ? -16.039 -2.859 -2.603 1.00 61.06 225 GLU A CA 1
ATOM 1762 C C . GLU A 1 225 ? -15.809 -1.805 -3.684 1.00 61.06 225 GLU A C 1
ATOM 1764 O O . GLU A 1 225 ? -16.773 -1.491 -4.336 1.00 61.06 225 GLU A O 1
ATOM 1769 N N . LEU A 1 226 ? -14.608 -1.262 -3.933 1.00 61.53 226 LEU A N 1
ATOM 1770 C CA . LEU A 1 226 ? -14.335 -0.313 -5.030 1.00 61.53 226 LEU A CA 1
ATOM 1771 C C . LEU A 1 226 ? -15.112 -0.670 -6.313 1.00 61.53 226 LEU A C 1
ATOM 1773 O O . LEU A 1 226 ? -15.956 0.105 -6.752 1.00 61.53 226 LEU A O 1
ATOM 1777 N N . VAL A 1 227 ? -14.955 -1.885 -6.840 1.00 63.19 227 VAL A N 1
ATOM 1778 C CA . VAL A 1 227 ? -15.682 -2.312 -8.051 1.00 63.19 227 VAL A CA 1
ATOM 1779 C C . VAL A 1 227 ? -17.202 -2.349 -7.837 1.00 63.19 227 VAL A C 1
ATOM 1781 O O . VAL A 1 227 ? -17.954 -1.940 -8.711 1.00 63.19 227 VAL A O 1
ATOM 1784 N N . LYS A 1 228 ? -17.686 -2.769 -6.664 1.00 66.88 228 LYS A N 1
ATOM 1785 C CA . LYS A 1 228 ? -19.125 -2.861 -6.344 1.00 66.88 228 LYS A CA 1
ATOM 1786 C C . LYS A 1 228 ? -19.766 -1.502 -6.006 1.00 66.88 228 LYS A C 1
ATOM 1788 O O . LYS A 1 228 ? -20.892 -1.232 -6.401 1.00 66.88 228 LYS A O 1
ATOM 1793 N N . LYS A 1 229 ? -19.040 -0.634 -5.311 1.00 68.94 229 LYS A N 1
ATOM 1794 C CA . LYS A 1 229 ? -19.369 0.719 -4.862 1.00 68.94 229 LYS A CA 1
ATOM 1795 C C . LYS A 1 229 ? -19.372 1.650 -6.056 1.00 68.94 229 LYS A C 1
ATOM 1797 O O . LYS A 1 229 ? -20.372 2.314 -6.287 1.00 68.94 229 LYS A O 1
ATOM 1802 N N . TYR A 1 230 ? -18.279 1.693 -6.814 1.00 68.31 230 TYR A N 1
ATOM 1803 C CA . TYR A 1 230 ? -18.195 2.522 -8.007 1.00 68.31 230 TYR A CA 1
ATOM 1804 C C . TYR A 1 230 ? -18.985 1.909 -9.155 1.00 68.31 230 TYR A C 1
ATOM 1806 O O . TYR A 1 230 ? -19.683 2.648 -9.822 1.00 68.31 230 TYR A O 1
ATOM 1814 N N . GLY A 1 231 ? -19.028 0.582 -9.312 1.00 69.38 231 GLY A N 1
ATOM 1815 C CA . GLY A 1 231 ? -19.939 -0.066 -10.264 1.00 69.38 231 GLY A CA 1
ATOM 1816 C C . GLY A 1 231 ? -21.414 0.202 -9.949 1.00 69.38 231 GLY A C 1
ATOM 1817 O O . GLY A 1 231 ? -22.185 0.531 -10.846 1.00 69.38 231 GLY A O 1
ATOM 1818 N N . GLY A 1 232 ? -21.803 0.153 -8.671 1.00 73.69 232 GLY A N 1
ATOM 1819 C CA . GLY A 1 232 ? -23.139 0.529 -8.208 1.00 73.69 232 GLY A CA 1
ATOM 1820 C C . GLY A 1 232 ? -23.436 2.016 -8.407 1.00 73.69 232 GLY A C 1
ATOM 1821 O O . GLY A 1 232 ? -24.500 2.356 -8.915 1.00 73.69 232 GLY A O 1
ATOM 1822 N N . LYS A 1 233 ? -22.483 2.904 -8.090 1.00 75.19 233 LYS A N 1
ATOM 1823 C CA . LYS A 1 233 ? -22.583 4.340 -8.395 1.00 75.19 233 LYS A CA 1
ATOM 1824 C C . LYS A 1 233 ? -22.730 4.589 -9.898 1.00 75.19 233 LYS A C 1
ATOM 1826 O O . LYS A 1 233 ? -23.599 5.363 -10.273 1.00 75.19 233 LYS A O 1
ATOM 1831 N N . THR A 1 234 ? -21.955 3.912 -10.747 1.00 73.75 234 THR A N 1
ATOM 1832 C CA . THR A 1 234 ? -22.023 4.021 -12.213 1.00 73.75 234 THR A CA 1
ATOM 1833 C C . THR A 1 234 ? -23.379 3.562 -12.718 1.00 73.75 234 THR A C 1
ATOM 1835 O O . THR A 1 234 ? -24.033 4.297 -13.451 1.00 73.75 234 THR A O 1
ATOM 1838 N N . LYS A 1 235 ? -23.847 2.389 -12.271 1.00 80.50 235 LYS A N 1
ATOM 1839 C CA . LYS A 1 235 ? -25.181 1.888 -12.610 1.00 80.50 235 LYS A CA 1
ATOM 1840 C C . LYS A 1 235 ? -26.246 2.915 -12.231 1.00 80.50 235 LYS A C 1
ATOM 1842 O O . LYS A 1 235 ? -27.004 3.332 -13.095 1.00 80.50 235 LYS A O 1
ATOM 1847 N N . ASN A 1 236 ? -26.242 3.375 -10.981 1.00 81.25 236 ASN A N 1
ATOM 1848 C CA . ASN A 1 236 ? -27.220 4.340 -10.484 1.00 81.25 236 ASN A CA 1
ATOM 1849 C C . ASN A 1 236 ? -27.150 5.684 -11.224 1.00 81.25 236 ASN A C 1
ATOM 1851 O O . ASN A 1 236 ? -28.189 6.285 -11.485 1.00 81.25 236 ASN A O 1
ATOM 1855 N N . PHE A 1 237 ? -25.951 6.148 -11.581 1.00 80.56 237 PHE A N 1
ATOM 1856 C CA . PHE A 1 237 ? -25.738 7.387 -12.328 1.00 80.56 237 PHE A CA 1
ATOM 1857 C C . PHE A 1 237 ? -26.338 7.312 -13.731 1.00 80.56 237 PHE A C 1
ATOM 1859 O O . PHE A 1 237 ? -27.034 8.233 -14.141 1.00 80.56 237 PHE A O 1
ATOM 1866 N N . PHE A 1 238 ? -26.153 6.199 -14.443 1.00 81.12 238 PHE A N 1
ATOM 1867 C CA . PHE A 1 238 ? -26.761 6.019 -15.761 1.00 81.12 238 PHE A CA 1
ATOM 1868 C C . PHE A 1 238 ? -28.266 5.724 -15.702 1.00 81.12 238 PHE A C 1
ATOM 1870 O O . PHE A 1 238 ? -28.984 6.119 -16.618 1.00 81.12 238 PHE A O 1
ATOM 1877 N N . THR A 1 239 ? -28.768 5.084 -14.639 1.00 80.50 239 THR A N 1
ATOM 1878 C CA . THR A 1 239 ? -30.200 4.754 -14.513 1.00 80.50 239 THR A CA 1
ATOM 1879 C C . THR A 1 239 ? -31.058 5.892 -13.962 1.00 80.50 239 THR A C 1
ATOM 1881 O O . THR A 1 239 ? -32.259 5.919 -14.214 1.00 80.50 239 THR A O 1
ATOM 1884 N N . THR A 1 240 ? -30.482 6.827 -13.204 1.00 78.38 240 THR A N 1
ATOM 1885 C CA . THR A 1 240 ? -31.216 7.969 -12.634 1.00 78.38 240 THR A CA 1
ATOM 1886 C C . THR A 1 240 ? -31.183 9.118 -13.631 1.00 78.38 240 THR A C 1
ATOM 1888 O O . THR A 1 240 ? -30.102 9.572 -13.988 1.00 78.38 240 THR A O 1
ATOM 1891 N N . ILE A 1 241 ? -32.340 9.577 -14.110 1.00 76.44 241 ILE A N 1
ATOM 1892 C CA . ILE A 1 241 ? -32.445 10.706 -15.047 1.00 76.44 241 ILE A CA 1
ATOM 1893 C C . ILE A 1 241 ? -33.066 11.890 -14.315 1.00 76.44 241 ILE A C 1
ATOM 1895 O O . ILE A 1 241 ? -34.193 11.786 -13.828 1.00 76.44 241 ILE A O 1
ATOM 1899 N N . ASP A 1 242 ? -32.352 13.014 -14.274 1.00 76.50 242 ASP A N 1
ATOM 1900 C CA . ASP A 1 242 ? -32.928 14.272 -13.803 1.00 76.50 242 ASP A CA 1
ATOM 1901 C C . ASP A 1 242 ? -33.770 14.896 -14.923 1.00 76.50 242 ASP A C 1
ATOM 1903 O O . ASP A 1 242 ? -33.256 15.440 -15.904 1.00 76.50 242 ASP A O 1
ATOM 1907 N N . ARG A 1 243 ? -35.095 14.794 -14.784 1.00 73.38 243 ARG A N 1
ATOM 1908 C CA . ARG A 1 243 ? -36.048 15.308 -15.776 1.00 73.38 243 ARG A CA 1
ATOM 1909 C C . ARG A 1 243 ? -36.097 16.836 -15.827 1.00 73.38 243 ARG A C 1
ATOM 1911 O O . ARG A 1 243 ? -36.492 17.368 -16.859 1.00 73.38 243 ARG A O 1
ATOM 1918 N N . ASN A 1 244 ? -35.667 17.536 -14.776 1.00 76.06 244 ASN A N 1
ATOM 1919 C CA . ASN A 1 244 ? -35.710 19.000 -14.726 1.00 76.06 244 ASN A CA 1
ATOM 1920 C C . ASN A 1 244 ? -34.582 19.642 -15.549 1.00 76.06 244 ASN A C 1
ATOM 1922 O O . ASN A 1 244 ? -34.713 20.772 -16.015 1.00 76.06 244 ASN A O 1
ATOM 1926 N N . HIS A 1 245 ? -33.490 18.907 -15.780 1.00 77.19 245 HIS A N 1
ATOM 1927 C CA . HIS A 1 245 ? -32.324 19.372 -16.529 1.00 77.19 245 HIS A CA 1
ATOM 1928 C C . HIS A 1 245 ? -31.829 18.315 -17.527 1.00 77.19 245 HIS A C 1
ATOM 1930 O O . HIS A 1 245 ? -30.636 18.026 -17.600 1.00 77.19 245 HIS A O 1
ATOM 1936 N N . LEU A 1 246 ? -32.748 17.766 -18.331 1.00 79.94 246 LEU A N 1
ATOM 1937 C CA . LEU A 1 246 ? -32.504 16.631 -19.232 1.00 79.94 246 LEU A CA 1
ATOM 1938 C C . LEU A 1 246 ? -31.247 16.795 -20.114 1.00 79.94 246 LEU A C 1
ATOM 1940 O O . LEU A 1 246 ? -30.412 15.897 -20.181 1.00 79.94 246 LEU A O 1
ATOM 1944 N N . PHE A 1 247 ? -31.076 1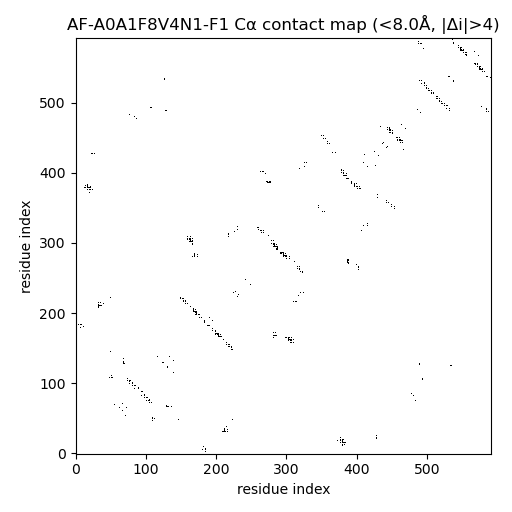7.951 -20.767 1.00 79.06 247 PHE A N 1
ATOM 1945 C CA . PHE A 1 247 ? -29.935 18.206 -21.660 1.00 79.06 247 PHE A CA 1
ATOM 1946 C C . PHE A 1 247 ? -28.590 18.262 -20.910 1.00 79.06 247 PHE A C 1
ATOM 1948 O O . PHE A 1 247 ? -27.581 17.714 -21.361 1.00 79.06 247 PHE A O 1
ATOM 1955 N N . LEU A 1 248 ? -28.573 18.890 -19.732 1.00 77.31 248 LEU A N 1
ATOM 1956 C CA . LEU A 1 248 ? -27.399 18.954 -18.855 1.00 77.31 248 LEU A CA 1
ATOM 1957 C C . LEU A 1 248 ? -27.063 17.588 -18.240 1.00 77.31 248 LEU A C 1
ATOM 1959 O O . LEU A 1 248 ? -25.892 17.272 -18.061 1.00 77.31 248 LEU A O 1
ATOM 1963 N N . ASP A 1 249 ? -28.065 16.768 -17.929 1.00 79.06 249 ASP A N 1
ATOM 1964 C CA . ASP A 1 249 ? -27.862 15.421 -17.388 1.00 79.06 249 ASP A CA 1
ATOM 1965 C C . ASP A 1 249 ? -27.311 14.460 -18.457 1.00 79.06 249 ASP A C 1
ATOM 1967 O O . ASP A 1 249 ? -26.323 13.758 -18.230 1.00 79.06 249 ASP A O 1
ATOM 1971 N N . ILE A 1 250 ? -27.874 14.491 -19.670 1.00 83.38 250 ILE A N 1
ATOM 1972 C CA . ILE A 1 250 ? -27.398 13.684 -20.805 1.00 83.38 250 ILE A CA 1
ATOM 1973 C C . ILE A 1 250 ? -25.969 14.079 -21.201 1.00 83.38 250 ILE A C 1
ATOM 1975 O O . ILE A 1 250 ? -25.118 13.205 -21.366 1.00 83.38 250 ILE A O 1
ATOM 1979 N N . SER A 1 251 ? -25.669 15.377 -21.313 1.00 76.00 251 SER A N 1
ATOM 1980 C CA . SER A 1 251 ? -24.314 15.841 -21.655 1.00 76.00 251 SER A CA 1
ATOM 1981 C C . SER A 1 251 ? -23.271 15.422 -20.613 1.00 76.00 251 SER A C 1
ATOM 1983 O O . SER A 1 251 ? -22.201 14.946 -20.990 1.00 76.00 251 SER A O 1
ATOM 1985 N N . LYS A 1 252 ? -23.592 15.488 -19.312 1.00 78.50 252 LYS A N 1
ATOM 1986 C CA . LYS A 1 252 ? -22.724 14.968 -18.238 1.00 78.50 252 LYS A CA 1
ATOM 1987 C C . LYS A 1 252 ? -22.466 13.468 -18.369 1.00 78.50 252 LYS A C 1
ATOM 1989 O O . LYS A 1 252 ? -21.338 13.032 -18.164 1.00 78.50 252 LYS A O 1
ATOM 1994 N N . LYS A 1 253 ? -23.480 12.678 -18.730 1.00 83.94 253 LYS A N 1
ATOM 1995 C CA . LYS A 1 253 ? -23.354 11.223 -18.933 1.00 83.94 253 LYS A CA 1
ATOM 1996 C C . LYS A 1 253 ? -22.514 10.863 -20.154 1.00 83.94 253 LYS A C 1
ATOM 1998 O O . LYS A 1 253 ? -21.704 9.944 -20.077 1.00 83.94 253 LYS A O 1
ATOM 2003 N N . ILE A 1 254 ? -22.669 11.592 -21.259 1.00 80.75 254 ILE A N 1
ATOM 2004 C CA . ILE A 1 254 ? -21.835 11.417 -22.457 1.00 80.75 254 ILE A CA 1
ATOM 2005 C C . ILE A 1 254 ? -20.384 11.785 -22.140 1.00 80.75 254 ILE A C 1
ATOM 2007 O O . ILE A 1 254 ? -19.482 10.998 -22.418 1.00 80.75 254 ILE A O 1
ATOM 2011 N N . LEU A 1 255 ? -20.159 12.934 -21.495 1.00 75.44 255 LEU A N 1
ATOM 2012 C CA . LEU A 1 255 ? -18.826 13.357 -21.067 1.00 75.44 255 LEU A CA 1
ATOM 2013 C C . LEU A 1 255 ? -18.191 12.330 -20.121 1.00 75.44 255 LEU A C 1
ATOM 2015 O O . LEU A 1 255 ? -17.022 11.996 -20.281 1.00 75.44 255 LEU A O 1
ATOM 2019 N N . PHE A 1 256 ? -18.971 11.781 -19.185 1.00 78.56 256 PHE A N 1
ATOM 2020 C CA . PHE A 1 256 ? -18.535 10.699 -18.305 1.00 78.56 256 PHE A CA 1
ATOM 2021 C C . PHE A 1 256 ? -18.098 9.464 -19.093 1.00 78.56 256 PHE A C 1
ATOM 2023 O O . PHE A 1 256 ? -17.026 8.927 -18.838 1.00 78.56 256 PHE A O 1
ATOM 2030 N N . ALA A 1 257 ? -18.917 9.005 -20.042 1.00 80.62 257 ALA A N 1
ATOM 2031 C CA . ALA A 1 257 ? -18.613 7.820 -20.836 1.00 80.62 257 ALA A CA 1
ATOM 2032 C C . ALA A 1 257 ? -17.342 8.014 -21.676 1.00 80.62 257 ALA A C 1
ATOM 2034 O O . ALA A 1 257 ? -16.500 7.119 -21.724 1.00 80.62 257 ALA A O 1
ATOM 2035 N N . LEU A 1 258 ? -17.172 9.197 -22.277 1.00 73.12 258 LEU A N 1
ATOM 2036 C CA . LEU A 1 258 ? -15.971 9.559 -23.031 1.00 73.12 258 LEU A CA 1
ATOM 2037 C C . LEU A 1 258 ? -14.731 9.625 -22.134 1.00 73.12 258 LEU A C 1
ATOM 2039 O O . LEU A 1 258 ? -13.695 9.071 -22.495 1.00 73.12 258 LEU A O 1
ATOM 2043 N N . LEU A 1 259 ? -14.839 10.245 -20.955 1.00 71.38 259 LEU A N 1
ATOM 2044 C CA . LEU A 1 259 ? -13.744 10.320 -19.988 1.00 71.38 259 LEU A CA 1
ATOM 2045 C C . LEU A 1 259 ? -13.359 8.927 -19.480 1.00 71.38 259 LEU A C 1
ATOM 2047 O O . LEU A 1 259 ? -12.180 8.595 -19.436 1.00 71.38 259 LEU A O 1
ATOM 2051 N N . ALA A 1 260 ? -14.341 8.089 -19.148 1.00 74.94 260 ALA A N 1
ATOM 2052 C CA . ALA A 1 260 ? -14.101 6.722 -18.705 1.00 74.94 260 ALA A CA 1
ATOM 2053 C C . ALA A 1 260 ? -13.430 5.881 -19.798 1.00 74.94 260 ALA A C 1
ATOM 2055 O O . ALA A 1 260 ? -12.474 5.163 -19.512 1.00 74.94 260 ALA A O 1
ATOM 2056 N N . LEU A 1 261 ? -13.885 6.002 -21.049 1.00 77.69 261 LEU A N 1
ATOM 2057 C CA . LEU A 1 261 ? -13.271 5.321 -22.187 1.00 77.69 261 LEU A CA 1
ATOM 2058 C C . LEU A 1 261 ? -11.828 5.787 -22.409 1.00 77.69 261 LEU A C 1
ATOM 2060 O O . LEU A 1 261 ? -10.946 4.952 -22.598 1.00 77.69 261 LEU A O 1
ATOM 2064 N N . ALA A 1 262 ? -11.584 7.099 -22.347 1.00 68.75 262 ALA A N 1
ATOM 2065 C CA . ALA A 1 262 ? -10.254 7.675 -22.499 1.00 68.75 262 ALA A CA 1
ATOM 2066 C C . ALA A 1 262 ? -9.305 7.177 -21.405 1.00 68.75 262 ALA A C 1
ATOM 2068 O O . ALA A 1 262 ? -8.235 6.669 -21.716 1.00 68.75 262 ALA A O 1
ATOM 2069 N N . VAL A 1 263 ? -9.718 7.247 -20.139 1.00 69.69 263 VAL A N 1
ATOM 2070 C CA . VAL A 1 263 ? -8.901 6.838 -18.990 1.00 69.69 263 VAL A CA 1
ATOM 2071 C C . VAL A 1 263 ? -8.626 5.326 -19.004 1.00 69.69 263 VAL A C 1
ATOM 2073 O O . VAL A 1 263 ? -7.487 4.912 -18.809 1.00 69.69 263 VAL A O 1
ATOM 2076 N N . ILE A 1 264 ? -9.623 4.483 -19.304 1.00 74.06 264 ILE A N 1
ATOM 2077 C CA . ILE A 1 264 ? -9.417 3.027 -19.418 1.00 74.06 264 ILE A CA 1
ATOM 2078 C C . ILE A 1 264 ? -8.491 2.697 -20.594 1.00 74.06 264 ILE A C 1
ATOM 2080 O O . ILE A 1 264 ? -7.569 1.895 -20.443 1.00 74.06 264 ILE A O 1
ATOM 2084 N N . GLY A 1 265 ? -8.719 3.312 -21.759 1.00 72.88 265 GLY A N 1
ATOM 2085 C CA . GLY A 1 265 ? -7.871 3.122 -22.936 1.00 72.88 265 GLY A CA 1
ATOM 2086 C C . GLY A 1 265 ? -6.424 3.532 -22.668 1.00 72.88 265 GLY A C 1
ATOM 2087 O O . GLY A 1 265 ? -5.492 2.826 -23.050 1.00 72.88 265 GLY A O 1
ATOM 2088 N N . LEU A 1 266 ? -6.241 4.624 -21.934 1.00 69.75 266 LEU A N 1
ATOM 2089 C CA . LEU A 1 266 ? -4.942 5.138 -21.536 1.00 69.75 266 LEU A CA 1
ATOM 2090 C C . LEU A 1 266 ? 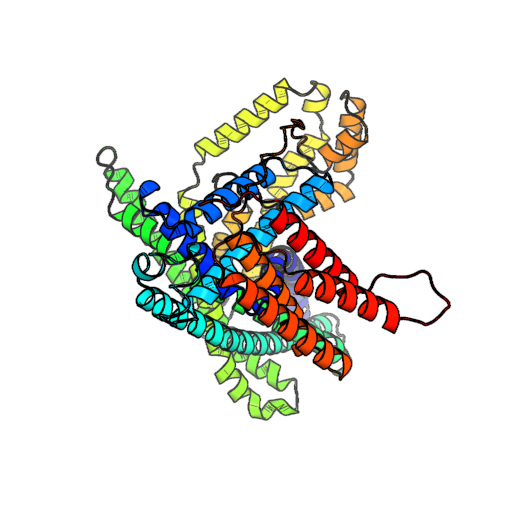-4.245 4.229 -20.507 1.00 69.75 266 LEU A C 1
ATOM 2092 O O . LEU A 1 266 ? -3.065 3.921 -20.663 1.00 69.75 266 LEU A O 1
ATOM 2096 N N . GLY A 1 267 ? -4.981 3.689 -19.531 1.00 72.56 267 GLY A N 1
ATOM 2097 C CA . GLY A 1 267 ? -4.458 2.704 -18.581 1.00 72.56 267 GLY A CA 1
ATOM 2098 C C . GLY A 1 267 ? -4.019 1.394 -19.249 1.00 72.56 267 GLY A C 1
ATOM 2099 O O . GLY A 1 267 ? -2.980 0.832 -18.888 1.00 72.56 267 GLY A O 1
ATOM 2100 N N . LEU A 1 268 ? -4.761 0.924 -20.261 1.00 77.88 268 LEU A N 1
ATOM 2101 C CA . LEU A 1 268 ? -4.371 -0.224 -21.091 1.00 77.88 268 LEU A CA 1
ATOM 2102 C C . LEU A 1 268 ? -3.115 0.076 -21.911 1.00 77.88 268 LEU A C 1
ATOM 2104 O O . LEU A 1 268 ? -2.211 -0.758 -21.984 1.00 77.88 268 LEU A O 1
ATOM 2108 N N . PHE A 1 269 ? -3.045 1.271 -22.498 1.00 76.50 269 PHE A N 1
ATOM 2109 C CA . PHE A 1 269 ? -1.885 1.716 -23.256 1.00 76.50 269 PHE A CA 1
ATOM 2110 C C . PHE A 1 269 ? -0.623 1.762 -22.385 1.00 76.50 269 PHE A C 1
ATOM 2112 O O . PHE A 1 269 ? 0.399 1.191 -22.765 1.00 76.50 269 PHE A O 1
ATOM 2119 N N . ILE A 1 270 ? -0.697 2.363 -21.193 1.00 68.75 270 ILE A N 1
ATOM 2120 C CA . ILE A 1 270 ? 0.431 2.402 -20.252 1.00 68.75 270 ILE A CA 1
ATOM 2121 C C . ILE A 1 270 ? 0.817 1.003 -19.814 1.00 68.75 270 ILE A C 1
ATOM 2123 O O . ILE A 1 270 ? 1.994 0.679 -19.827 1.00 68.75 270 ILE A O 1
ATOM 2127 N N . THR A 1 271 ? -0.150 0.133 -19.527 1.00 79.50 271 THR A N 1
ATOM 2128 C CA . THR A 1 271 ? 0.147 -1.266 -19.189 1.00 79.50 271 THR A CA 1
ATOM 2129 C C . THR A 1 271 ? 0.964 -1.944 -20.294 1.00 79.50 271 THR A C 1
ATOM 2131 O O . THR A 1 271 ? 1.935 -2.645 -20.008 1.00 79.50 271 THR A O 1
ATOM 2134 N N . ALA A 1 272 ? 0.597 -1.730 -21.562 1.00 76.94 272 ALA A N 1
ATOM 2135 C CA . ALA A 1 272 ? 1.348 -2.255 -22.699 1.00 76.94 272 ALA A CA 1
ATOM 2136 C C . ALA A 1 272 ? 2.744 -1.620 -22.813 1.00 76.94 272 ALA A C 1
ATOM 2138 O O . ALA A 1 272 ? 3.710 -2.322 -23.117 1.00 76.94 272 ALA A O 1
ATOM 2139 N N . ALA A 1 273 ? 2.867 -0.321 -22.524 1.00 72.06 273 ALA A N 1
ATOM 2140 C CA . ALA A 1 273 ? 4.141 0.387 -22.485 1.00 72.06 273 ALA A CA 1
ATOM 2141 C C . ALA A 1 273 ? 5.067 -0.158 -21.400 1.00 72.06 273 ALA A C 1
ATOM 2143 O O . ALA A 1 273 ? 6.195 -0.546 -21.706 1.00 72.06 273 ALA A O 1
ATOM 2144 N N . THR A 1 274 ? 4.567 -0.297 -20.175 1.00 75.44 274 THR A N 1
ATOM 2145 C CA . THR A 1 274 ? 5.267 -0.925 -19.058 1.00 75.44 274 THR A CA 1
ATOM 2146 C C . THR A 1 274 ? 5.682 -2.347 -19.422 1.00 75.44 274 THR A C 1
ATOM 2148 O O . THR A 1 274 ? 6.852 -2.703 -19.310 1.00 75.44 274 THR A O 1
ATOM 2151 N N . ALA A 1 275 ? 4.778 -3.168 -19.963 1.00 80.38 275 ALA A N 1
ATOM 2152 C CA . ALA A 1 275 ? 5.127 -4.519 -20.398 1.00 80.38 275 ALA A CA 1
ATOM 2153 C C . ALA A 1 275 ? 6.262 -4.524 -21.443 1.00 80.38 275 ALA A C 1
ATOM 2155 O O . ALA A 1 275 ? 7.170 -5.353 -21.353 1.00 80.38 275 ALA A O 1
ATOM 2156 N N . GLY A 1 276 ? 6.252 -3.578 -22.389 1.00 76.88 276 GLY A N 1
ATOM 2157 C CA . GLY A 1 276 ? 7.299 -3.389 -23.396 1.00 76.88 276 GLY A CA 1
ATOM 2158 C C . GLY A 1 276 ? 8.663 -3.038 -22.795 1.00 76.88 276 GLY A C 1
ATOM 2159 O O . GLY A 1 276 ? 9.660 -3.702 -23.097 1.00 76.88 276 GLY A O 1
ATOM 2160 N N . THR A 1 277 ? 8.720 -2.065 -21.881 1.00 78.25 277 THR A N 1
ATOM 2161 C CA . THR A 1 277 ? 9.961 -1.692 -21.178 1.00 78.25 277 THR A CA 1
ATOM 2162 C C . THR A 1 277 ? 10.523 -2.877 -20.400 1.00 78.25 277 THR A C 1
ATOM 2164 O O . THR A 1 277 ? 11.720 -3.176 -20.464 1.00 78.25 277 THR A O 1
ATOM 2167 N N . TRP A 1 278 ? 9.653 -3.606 -19.702 1.00 83.25 278 TRP A N 1
ATOM 2168 C CA . TRP A 1 278 ? 10.049 -4.722 -18.851 1.00 83.25 278 TRP A CA 1
ATOM 2169 C C . TRP A 1 278 ? 10.462 -5.948 -19.656 1.00 83.25 278 TRP A C 1
ATOM 2171 O O . TRP A 1 278 ? 11.357 -6.684 -19.235 1.00 83.25 278 TRP A O 1
ATOM 2181 N N . TRP A 1 279 ? 9.917 -6.118 -20.861 1.00 85.12 279 TRP A N 1
ATOM 2182 C CA . TRP A 1 279 ? 10.358 -7.146 -21.796 1.00 85.12 279 TRP A CA 1
ATOM 2183 C C . TRP A 1 279 ? 11.852 -7.049 -22.120 1.00 85.12 279 TRP A C 1
ATOM 2185 O O . TRP A 1 279 ? 12.549 -8.062 -22.194 1.00 85.12 279 TRP A O 1
ATOM 2195 N N . HIS A 1 280 ? 12.380 -5.839 -22.286 1.00 83.19 280 HIS A N 1
ATOM 2196 C CA . HIS A 1 280 ? 13.808 -5.644 -22.534 1.00 83.19 280 HIS A CA 1
ATOM 2197 C C . HIS A 1 280 ? 14.607 -5.564 -21.229 1.00 83.19 280 HIS A C 1
ATOM 2199 O O . HIS A 1 280 ? 15.624 -6.247 -21.081 1.00 83.19 280 HIS A O 1
ATOM 2205 N N . GLY A 1 281 ? 14.119 -4.781 -20.266 1.00 83.12 281 GLY A N 1
ATOM 2206 C CA . GLY A 1 281 ? 14.825 -4.484 -19.025 1.00 83.12 281 GLY A CA 1
ATOM 2207 C C . GLY A 1 281 ? 15.071 -5.703 -18.139 1.00 83.12 281 GLY A C 1
ATOM 2208 O O . GLY A 1 281 ? 16.180 -5.870 -17.638 1.00 83.12 281 GLY A O 1
ATOM 2209 N N . VAL A 1 282 ? 14.096 -6.609 -18.007 1.00 87.81 282 VAL A N 1
ATOM 2210 C CA . VAL A 1 282 ? 14.257 -7.822 -17.184 1.00 87.81 282 VAL A CA 1
ATOM 2211 C C . VAL A 1 282 ? 15.337 -8.737 -17.750 1.00 87.81 282 VAL A C 1
ATOM 2213 O O . VAL A 1 282 ? 16.174 -9.245 -17.005 1.00 87.81 282 VAL A O 1
ATOM 2216 N N . LYS A 1 283 ? 15.353 -8.939 -19.073 1.00 89.00 283 LYS A N 1
ATOM 2217 C CA . LYS A 1 283 ? 16.357 -9.793 -19.717 1.00 89.00 283 LYS A CA 1
ATOM 2218 C C . LYS A 1 283 ? 17.758 -9.227 -19.507 1.00 89.00 283 LYS A C 1
ATOM 2220 O O . LYS A 1 283 ? 18.640 -9.958 -19.065 1.00 89.00 283 LYS A O 1
ATOM 2225 N N . HIS A 1 284 ? 17.961 -7.946 -19.808 1.00 85.38 284 HIS A N 1
ATOM 2226 C CA . HIS A 1 284 ? 19.272 -7.321 -19.655 1.00 85.38 284 HIS A CA 1
ATOM 2227 C C . HIS A 1 284 ? 19.703 -7.221 -18.190 1.00 85.38 284 HIS A C 1
ATOM 2229 O O . HIS A 1 284 ? 20.873 -7.434 -17.894 1.00 85.38 284 HIS A O 1
ATOM 2235 N N . GLY A 1 285 ? 18.763 -6.996 -17.271 1.00 85.19 285 GLY A N 1
ATOM 2236 C CA . GLY A 1 285 ? 19.014 -7.033 -15.835 1.00 85.19 285 GLY A CA 1
ATOM 2237 C C . GLY A 1 285 ? 19.454 -8.409 -15.347 1.00 85.19 285 GLY A C 1
ATOM 2238 O O . GLY A 1 285 ? 20.439 -8.519 -14.624 1.00 85.19 285 GLY A O 1
ATOM 2239 N N . ALA A 1 286 ? 18.782 -9.475 -15.790 1.00 85.56 286 ALA A N 1
ATOM 2240 C CA . ALA A 1 286 ? 19.165 -10.846 -15.454 1.00 85.56 286 ALA A CA 1
ATOM 2241 C C . ALA A 1 286 ? 20.553 -11.212 -15.996 1.00 85.56 286 ALA A C 1
ATOM 2243 O O . ALA A 1 286 ? 21.311 -11.905 -15.326 1.00 85.56 286 ALA A O 1
ATOM 2244 N N . GLN A 1 287 ? 20.919 -10.700 -17.174 1.00 87.00 287 GLN A N 1
ATOM 2245 C CA . GLN A 1 287 ? 22.241 -10.906 -17.773 1.00 87.00 287 GLN A CA 1
ATOM 2246 C C . GLN A 1 287 ? 23.387 -10.232 -17.003 1.00 87.00 287 GLN A C 1
ATOM 2248 O O . GLN A 1 287 ? 24.537 -10.614 -17.215 1.00 87.00 287 GLN A O 1
ATOM 2253 N N . LEU A 1 288 ? 23.102 -9.277 -16.104 1.00 83.06 288 LEU A N 1
ATOM 2254 C CA . LEU A 1 288 ? 24.115 -8.706 -15.204 1.00 83.06 288 LEU A CA 1
ATOM 2255 C C . LEU A 1 288 ? 24.613 -9.730 -14.174 1.00 83.06 288 LEU A C 1
ATOM 2257 O O . LEU A 1 288 ? 25.717 -9.587 -13.652 1.00 83.06 288 LEU A O 1
ATOM 2261 N N . ILE A 1 289 ? 23.826 -10.774 -13.896 1.00 82.81 289 ILE A N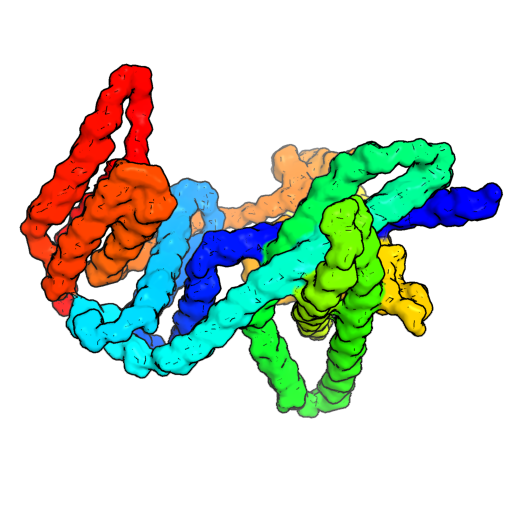 1
ATOM 2262 C CA . ILE A 1 289 ? 24.211 -11.882 -13.023 1.00 82.81 289 ILE A CA 1
ATOM 2263 C C . ILE A 1 289 ? 24.662 -13.042 -13.911 1.00 82.81 289 ILE A C 1
ATOM 2265 O O . ILE A 1 289 ? 23.854 -13.665 -14.599 1.00 82.81 289 ILE A O 1
ATOM 2269 N N . SER A 1 290 ? 25.958 -13.354 -13.878 1.00 80.25 290 SER A N 1
ATOM 2270 C CA . SER A 1 290 ? 26.589 -14.368 -14.738 1.00 80.25 290 SER A CA 1
ATOM 2271 C C . SER A 1 290 ? 25.850 -15.711 -14.733 1.00 80.25 290 SER A C 1
ATOM 2273 O O . SER A 1 290 ? 25.568 -16.253 -15.798 1.00 80.25 290 SER A O 1
ATOM 2275 N N . TYR A 1 291 ? 25.451 -16.199 -13.555 1.00 83.12 291 TYR A N 1
ATOM 2276 C CA . TYR A 1 291 ? 24.732 -17.469 -13.385 1.00 83.12 291 TYR A CA 1
ATOM 2277 C C . TYR A 1 291 ? 23.291 -17.471 -13.924 1.00 83.12 291 TYR A C 1
ATOM 2279 O O . TYR A 1 291 ? 22.703 -18.534 -14.097 1.00 83.12 291 TYR A O 1
ATOM 2287 N N . LEU A 1 292 ? 22.697 -16.300 -14.177 1.00 85.75 292 LEU A N 1
ATOM 2288 C CA . LEU A 1 292 ? 21.322 -16.167 -14.674 1.00 85.75 292 LEU A CA 1
ATOM 2289 C C . LEU A 1 292 ? 21.253 -15.815 -16.162 1.00 85.75 292 LEU A C 1
ATOM 2291 O O . LEU A 1 292 ? 20.159 -15.755 -16.728 1.00 85.75 292 LEU A O 1
ATOM 2295 N N . LYS A 1 293 ? 22.401 -15.605 -16.815 1.00 84.25 293 LYS A N 1
ATOM 2296 C CA . LYS A 1 293 ? 22.488 -15.201 -18.222 1.00 84.25 293 LYS A CA 1
ATOM 2297 C C . LYS A 1 293 ? 21.732 -16.160 -19.146 1.00 84.25 293 LYS A C 1
ATOM 2299 O O . LYS A 1 293 ? 20.936 -15.700 -19.970 1.00 84.25 293 LYS A O 1
ATOM 2304 N N . ASP A 1 294 ? 21.907 -17.463 -18.948 1.00 88.50 294 ASP A N 1
ATOM 2305 C CA . ASP A 1 294 ? 21.283 -18.509 -19.770 1.00 88.50 294 ASP A CA 1
ATOM 2306 C C . ASP A 1 294 ? 19.777 -18.651 -19.491 1.00 88.50 294 ASP A C 1
ATOM 2308 O O . ASP A 1 294 ? 18.991 -18.973 -20.381 1.00 88.50 294 ASP A O 1
ATOM 2312 N N . PHE A 1 295 ? 19.343 -18.285 -18.282 1.00 88.44 295 PHE A N 1
ATOM 2313 C CA . PHE A 1 295 ? 17.937 -18.288 -17.868 1.00 88.44 295 PHE A CA 1
ATOM 2314 C C . PHE A 1 295 ? 17.224 -16.948 -18.101 1.00 88.44 295 PHE A C 1
ATOM 2316 O O . PHE A 1 295 ? 16.024 -16.838 -17.852 1.00 88.44 295 PHE A O 1
ATOM 2323 N N . SER A 1 296 ? 17.915 -15.925 -18.613 1.00 88.12 296 SER A N 1
ATOM 2324 C CA . SER A 1 296 ? 17.378 -14.561 -18.757 1.00 88.12 296 SER A CA 1
ATOM 2325 C C . SER A 1 296 ? 16.093 -14.488 -19.591 1.00 88.12 296 SER A C 1
ATOM 2327 O O . SER A 1 296 ? 15.188 -13.712 -19.278 1.00 88.12 296 SER A O 1
ATOM 2329 N N . ASN A 1 297 ? 15.960 -15.336 -20.619 1.00 89.38 297 ASN A N 1
ATOM 2330 C CA . ASN A 1 297 ? 14.722 -15.439 -21.393 1.00 89.38 297 ASN A CA 1
ATOM 2331 C C . ASN A 1 297 ? 13.581 -16.038 -20.554 1.00 89.38 297 ASN A C 1
ATOM 2333 O O . ASN A 1 297 ? 12.480 -15.494 -20.578 1.00 89.38 297 ASN A O 1
ATOM 2337 N N . LEU A 1 298 ? 13.836 -17.113 -19.798 1.00 89.38 298 LEU A N 1
ATOM 2338 C CA . LEU A 1 298 ? 12.841 -17.744 -18.924 1.00 89.38 298 LEU A CA 1
ATOM 2339 C C . LEU A 1 298 ? 12.358 -16.766 -17.847 1.00 89.38 298 LEU A C 1
ATOM 2341 O O . LEU A 1 298 ? 11.155 -16.597 -17.671 1.00 89.38 298 LEU A O 1
ATOM 2345 N N . ILE A 1 299 ? 13.288 -16.070 -17.186 1.00 88.38 299 ILE A N 1
ATOM 2346 C CA . ILE A 1 299 ? 12.980 -15.055 -16.168 1.00 88.38 299 ILE A CA 1
ATOM 2347 C C . ILE A 1 299 ? 12.048 -13.990 -16.750 1.00 88.38 299 ILE A C 1
ATOM 2349 O O . ILE A 1 299 ? 11.026 -13.665 -16.145 1.00 88.38 299 ILE A O 1
ATOM 2353 N N . ARG A 1 300 ? 12.350 -13.482 -17.949 1.00 90.69 300 ARG A N 1
ATOM 2354 C CA . ARG A 1 300 ? 11.487 -12.525 -18.648 1.00 90.69 300 ARG A CA 1
ATOM 2355 C C . ARG A 1 300 ? 10.091 -13.092 -18.915 1.00 90.69 300 ARG A C 1
ATOM 2357 O O . ARG A 1 300 ? 9.111 -12.437 -18.576 1.00 90.69 300 ARG A O 1
ATOM 2364 N N . PHE A 1 301 ? 9.995 -14.282 -19.510 1.00 89.69 301 PHE A N 1
ATOM 2365 C CA . PHE A 1 301 ? 8.705 -14.885 -19.870 1.00 89.69 301 PHE A CA 1
ATOM 2366 C C . PHE A 1 301 ? 7.825 -15.162 -18.650 1.00 89.69 301 PHE A C 1
ATOM 2368 O O . PHE A 1 301 ? 6.608 -15.042 -18.743 1.00 89.69 301 PHE A O 1
ATOM 2375 N N . VAL A 1 302 ? 8.431 -15.496 -17.509 1.00 88.12 302 VAL A N 1
ATOM 2376 C CA . VAL A 1 302 ? 7.699 -15.714 -16.261 1.00 88.12 302 VAL A CA 1
ATOM 2377 C C . VAL A 1 302 ? 7.281 -14.388 -15.631 1.00 88.12 302 VAL A C 1
ATOM 2379 O O . VAL A 1 302 ? 6.126 -14.240 -15.263 1.00 88.12 302 VAL A O 1
ATOM 2382 N N . THR A 1 303 ? 8.187 -13.418 -15.496 1.00 87.81 303 THR A N 1
ATOM 2383 C CA . THR A 1 303 ? 7.953 -12.223 -14.659 1.00 87.81 303 THR A CA 1
ATOM 2384 C C . THR A 1 303 ? 7.137 -11.128 -15.343 1.00 87.81 303 THR A C 1
ATOM 2386 O O . THR A 1 303 ? 6.256 -10.555 -14.704 1.00 87.81 303 THR A O 1
ATOM 2389 N N . VAL A 1 304 ? 7.365 -10.849 -16.633 1.00 86.94 304 VAL A N 1
ATOM 2390 C CA . VAL A 1 304 ? 6.720 -9.720 -17.334 1.00 86.94 304 VAL A CA 1
ATOM 2391 C C . VAL A 1 304 ? 5.185 -9.811 -17.354 1.00 86.94 304 VAL A C 1
ATOM 2393 O O . VAL A 1 304 ? 4.545 -8.793 -17.088 1.00 86.94 304 VAL A O 1
ATOM 2396 N N . PRO A 1 305 ? 4.552 -10.981 -17.575 1.00 89.00 305 PRO A N 1
ATOM 2397 C CA . PRO A 1 305 ? 3.096 -11.095 -17.468 1.00 89.00 305 PRO A CA 1
ATOM 2398 C C . PRO A 1 305 ? 2.548 -10.698 -16.091 1.00 89.00 305 PRO A C 1
ATOM 2400 O O . PRO A 1 305 ? 1.527 -10.020 -16.007 1.00 89.00 305 PRO A O 1
ATOM 2403 N N . PHE A 1 306 ? 3.226 -11.075 -15.002 1.00 85.44 306 PHE A N 1
ATOM 2404 C CA . PHE A 1 306 ? 2.782 -10.738 -13.644 1.00 85.44 306 PHE A CA 1
ATOM 2405 C C . PHE A 1 306 ? 2.896 -9.248 -13.344 1.00 85.44 306 PHE A C 1
ATOM 2407 O O . PHE A 1 306 ? 2.037 -8.682 -12.670 1.00 85.44 306 PHE A O 1
ATOM 2414 N N . VAL A 1 307 ? 3.927 -8.610 -13.886 1.00 80.81 307 VAL A N 1
ATOM 2415 C CA . VAL A 1 307 ? 4.091 -7.160 -13.816 1.00 80.81 307 VAL A CA 1
ATOM 2416 C C . VAL A 1 307 ? 2.966 -6.466 -14.565 1.00 80.81 307 VAL A C 1
ATOM 2418 O O . VAL A 1 307 ? 2.334 -5.580 -14.003 1.00 80.81 307 VAL A O 1
ATOM 2421 N N . ALA A 1 308 ? 2.681 -6.893 -15.798 1.00 82.50 308 ALA A N 1
ATOM 2422 C CA . ALA A 1 308 ? 1.613 -6.316 -16.606 1.00 82.50 308 ALA A CA 1
ATOM 2423 C C . ALA A 1 308 ? 0.251 -6.441 -15.905 1.00 82.50 308 ALA A C 1
ATOM 2425 O O . ALA A 1 308 ? -0.510 -5.482 -15.862 1.00 82.50 308 ALA A O 1
ATOM 2426 N N . ILE A 1 309 ? -0.033 -7.590 -15.279 1.00 82.88 309 ILE A N 1
ATOM 2427 C CA . ILE A 1 309 ? -1.241 -7.773 -14.461 1.00 82.88 309 ILE A CA 1
ATOM 2428 C C . ILE A 1 309 ? -1.248 -6.802 -13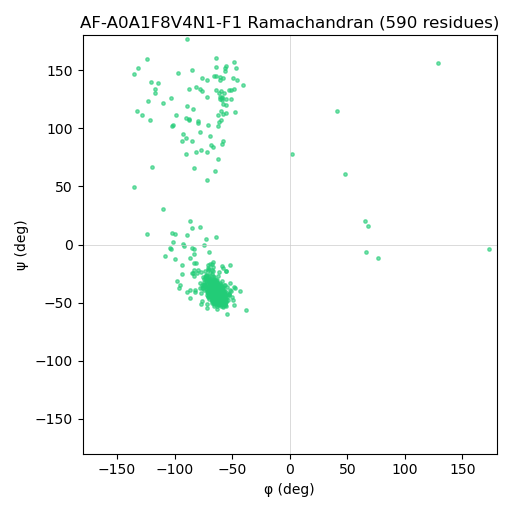.273 1.00 82.88 309 ILE A C 1
ATOM 2430 O O . ILE A 1 309 ? -2.270 -6.173 -13.012 1.00 82.88 309 ILE A O 1
ATOM 2434 N N . SER A 1 310 ? -0.132 -6.658 -12.553 1.00 79.94 310 SER A N 1
ATOM 2435 C CA . SER A 1 310 ? -0.043 -5.742 -11.407 1.00 79.94 310 SER A CA 1
ATOM 2436 C C . SER A 1 310 ? -0.270 -4.280 -11.817 1.00 79.94 310 SER A C 1
ATOM 2438 O O . SER A 1 310 ? -1.084 -3.591 -11.199 1.00 79.94 310 SER A O 1
ATOM 2440 N N . ALA A 1 311 ? 0.378 -3.841 -12.900 1.00 76.75 311 ALA A N 1
ATOM 2441 C CA . ALA A 1 311 ? 0.236 -2.502 -13.468 1.00 76.75 311 ALA A CA 1
ATOM 2442 C C . ALA A 1 311 ? -1.199 -2.239 -13.944 1.00 76.75 311 ALA A C 1
ATOM 2444 O O . ALA A 1 311 ? -1.788 -1.221 -13.594 1.00 76.75 311 ALA A O 1
ATOM 2445 N N . LEU A 1 312 ? -1.810 -3.198 -14.645 1.00 80.69 312 LEU A N 1
ATOM 2446 C CA . LEU A 1 312 ? -3.195 -3.087 -15.098 1.00 80.69 312 LEU A CA 1
ATOM 2447 C C . LEU A 1 312 ? -4.167 -2.893 -13.932 1.00 80.69 312 LEU A C 1
ATOM 2449 O O . LEU A 1 312 ? -5.052 -2.043 -13.990 1.00 80.69 312 LEU A O 1
ATOM 2453 N N . LEU A 1 313 ? -4.011 -3.692 -12.874 1.00 75.75 313 LEU A N 1
ATOM 2454 C CA . LEU A 1 313 ? -4.869 -3.634 -11.692 1.00 75.75 313 LEU A CA 1
ATOM 2455 C C . LEU A 1 313 ? -4.702 -2.307 -10.937 1.00 75.75 313 LEU A C 1
ATOM 2457 O O . LEU A 1 313 ? -5.689 -1.741 -10.465 1.00 75.75 313 LEU A O 1
ATOM 2461 N N . PHE A 1 314 ? -3.471 -1.802 -10.845 1.00 72.25 314 PHE A N 1
ATOM 2462 C CA . PHE A 1 314 ? -3.181 -0.496 -10.259 1.00 72.25 314 PHE A CA 1
ATOM 2463 C C . PHE A 1 314 ? -3.830 0.637 -11.063 1.00 72.25 314 PHE A C 1
ATOM 2465 O O . PHE A 1 314 ? -4.675 1.349 -10.516 1.00 72.25 314 PHE A O 1
ATOM 2472 N N . ASN A 1 315 ? -3.539 0.709 -12.365 1.00 73.44 315 ASN A N 1
ATOM 2473 C CA . ASN A 1 315 ? -4.060 1.741 -13.261 1.00 73.44 315 ASN A CA 1
ATOM 2474 C C . ASN A 1 315 ? -5.589 1.721 -13.279 1.00 73.44 315 ASN A C 1
ATOM 2476 O O . ASN A 1 315 ? -6.228 2.754 -13.128 1.00 73.44 315 ASN A O 1
ATOM 2480 N N . PHE A 1 316 ? -6.208 0.539 -13.381 1.00 74.06 316 PHE A N 1
ATOM 2481 C CA . PHE A 1 316 ? -7.666 0.404 -13.371 1.00 74.06 316 PHE A CA 1
ATOM 2482 C C . PHE A 1 316 ? -8.298 0.947 -12.083 1.00 74.06 316 PHE A C 1
ATOM 2484 O O . PHE A 1 316 ? -9.313 1.646 -12.125 1.00 74.06 316 PHE A O 1
ATOM 2491 N N . LYS A 1 317 ? -7.704 0.637 -10.925 1.00 72.38 317 LYS A N 1
ATOM 2492 C CA . LYS A 1 317 ? -8.195 1.104 -9.625 1.00 72.38 317 LYS A CA 1
ATOM 2493 C C . LYS A 1 317 ? -8.097 2.624 -9.506 1.00 72.38 317 LYS A C 1
ATOM 2495 O O . LYS A 1 317 ? -9.086 3.250 -9.117 1.00 72.38 317 LYS A O 1
ATOM 2500 N N . ASN A 1 318 ? -6.936 3.193 -9.819 1.00 70.75 318 ASN A N 1
ATOM 2501 C CA . ASN A 1 318 ? -6.697 4.629 -9.693 1.00 70.75 318 ASN A CA 1
ATOM 2502 C C . ASN A 1 318 ? -7.561 5.405 -10.686 1.00 70.75 318 ASN A C 1
ATOM 2504 O O . ASN A 1 318 ? -8.303 6.293 -10.282 1.00 70.75 318 ASN A O 1
ATOM 2508 N N . SER A 1 319 ? -7.607 4.949 -11.937 1.00 71.62 319 SER A N 1
ATOM 2509 C CA . SER A 1 319 ? -8.504 5.446 -12.983 1.00 71.62 319 SER A CA 1
ATOM 2510 C C . SER A 1 319 ? -9.961 5.551 -12.527 1.00 71.62 319 SER A C 1
ATOM 2512 O O . SER A 1 319 ? -10.588 6.604 -12.650 1.00 71.62 319 SER A O 1
ATOM 2514 N N . LEU A 1 320 ? -10.516 4.468 -11.966 1.00 71.06 320 LEU A N 1
ATOM 2515 C CA . LEU A 1 320 ? -11.889 4.470 -11.459 1.00 71.06 320 LEU A CA 1
ATOM 2516 C C . LEU A 1 320 ? -12.083 5.486 -10.332 1.00 71.06 320 LEU A C 1
ATOM 2518 O O . LEU A 1 320 ? -13.114 6.155 -10.286 1.00 71.06 320 LEU A O 1
ATOM 2522 N N . GLN A 1 321 ? -11.127 5.589 -9.413 1.00 70.56 321 GLN A N 1
ATOM 2523 C CA . GLN A 1 321 ? -11.215 6.519 -8.295 1.00 70.56 321 GLN A CA 1
ATOM 2524 C C . GLN A 1 321 ? -11.157 7.977 -8.773 1.00 70.56 321 GLN A C 1
ATOM 2526 O O . GLN A 1 321 ? -12.049 8.754 -8.427 1.00 70.56 321 GLN A O 1
ATOM 2531 N N . THR A 1 322 ? -10.190 8.313 -9.627 1.00 68.44 322 THR A N 1
ATOM 2532 C CA . THR A 1 322 ? -10.009 9.644 -10.216 1.00 68.44 322 THR A CA 1
ATOM 2533 C C . THR A 1 322 ? -11.262 10.125 -10.935 1.00 68.44 322 THR A C 1
ATOM 2535 O O . THR A 1 322 ? -11.717 11.240 -10.680 1.00 68.44 322 THR A O 1
ATOM 2538 N N . ILE A 1 323 ? -11.863 9.289 -11.795 1.00 69.25 323 ILE A N 1
ATOM 2539 C CA . ILE A 1 323 ? -13.076 9.658 -12.545 1.00 69.25 323 ILE A CA 1
ATOM 2540 C C . ILE A 1 323 ? -14.167 10.142 -11.585 1.00 69.25 323 ILE A C 1
ATOM 2542 O O . ILE A 1 323 ? -14.765 11.194 -11.797 1.00 69.25 323 ILE A O 1
ATOM 2546 N N . TRP A 1 324 ? -14.411 9.398 -10.506 1.00 72.25 324 TRP A N 1
ATOM 2547 C CA . TRP A 1 324 ? -15.457 9.736 -9.544 1.00 72.25 324 TRP A CA 1
ATOM 2548 C C . TRP A 1 324 ? -15.125 10.944 -8.682 1.00 72.25 324 TRP A C 1
ATOM 2550 O O . TRP A 1 324 ? -16.014 11.742 -8.393 1.00 72.25 324 TRP A O 1
ATOM 2560 N N . GLU A 1 325 ? -13.870 11.095 -8.280 1.00 68.81 325 GLU A N 1
ATOM 2561 C CA . GLU A 1 325 ? -13.455 12.231 -7.467 1.00 68.81 325 GLU A CA 1
ATOM 2562 C C . GLU A 1 325 ? -13.540 13.540 -8.247 1.00 68.81 325 GLU A C 1
ATOM 2564 O O . GLU A 1 325 ? -14.080 14.503 -7.710 1.00 68.81 325 GLU A O 1
ATOM 2569 N N . VAL A 1 326 ? -13.132 13.557 -9.522 1.00 65.31 326 VAL A N 1
ATOM 2570 C CA . VAL A 1 326 ? -13.255 14.726 -10.412 1.00 65.31 326 VAL A CA 1
ATOM 2571 C C . VAL A 1 326 ? -14.713 15.162 -10.575 1.00 65.31 326 VAL A C 1
ATOM 2573 O O . VAL A 1 326 ? -15.012 16.354 -10.524 1.00 65.31 326 VAL A O 1
ATOM 2576 N N . LEU A 1 327 ? -15.640 14.213 -10.713 1.00 65.44 327 LEU A N 1
ATOM 2577 C CA . LEU A 1 327 ? -17.072 14.507 -10.861 1.00 65.44 327 LEU A CA 1
ATOM 2578 C C . LEU A 1 327 ? -17.717 15.038 -9.581 1.00 65.44 327 LEU A C 1
ATOM 2580 O O . LEU A 1 327 ? -18.706 15.766 -9.641 1.00 65.44 327 LEU A O 1
ATOM 2584 N N . GLU A 1 328 ? -17.175 14.667 -8.422 1.00 68.06 328 GLU A N 1
ATOM 2585 C CA . GLU A 1 328 ? -17.648 15.131 -7.118 1.00 68.06 328 GLU A CA 1
ATOM 2586 C C . GLU A 1 328 ? -17.060 16.513 -6.741 1.00 68.06 328 GLU A C 1
ATOM 2588 O O . GLU A 1 328 ? -17.464 17.102 -5.731 1.00 68.06 328 GLU A O 1
ATOM 2593 N N . ILE A 1 329 ? -16.154 17.091 -7.551 1.00 64.62 329 ILE A N 1
ATOM 2594 C CA . ILE A 1 329 ? -15.617 18.443 -7.324 1.00 64.62 329 ILE A CA 1
ATOM 2595 C C . ILE A 1 329 ? -16.696 19.497 -7.599 1.00 64.62 329 ILE A C 1
ATOM 2597 O O . ILE A 1 329 ? -16.953 19.909 -8.728 1.00 64.62 329 ILE A O 1
ATOM 2601 N N . ASN A 1 330 ? -17.270 20.033 -6.524 1.00 65.69 330 ASN A N 1
ATOM 2602 C CA . ASN A 1 330 ? -18.103 21.230 -6.575 1.00 65.69 330 ASN A CA 1
ATOM 2603 C C . ASN A 1 330 ? -17.232 22.486 -6.367 1.00 65.69 330 ASN A C 1
ATOM 2605 O O . ASN A 1 330 ? -16.984 22.910 -5.234 1.00 65.69 330 ASN A O 1
ATOM 2609 N N . ILE A 1 331 ? -16.746 23.066 -7.472 1.00 64.88 331 ILE A N 1
ATOM 2610 C CA . ILE A 1 331 ? -15.881 24.262 -7.474 1.00 64.88 331 ILE A CA 1
ATOM 2611 C C . ILE A 1 331 ? -16.541 25.450 -6.737 1.00 64.88 331 ILE A C 1
ATOM 2613 O O . ILE A 1 331 ? -15.886 26.028 -5.865 1.00 64.88 331 ILE A O 1
ATOM 2617 N N . PRO A 1 332 ? -17.827 25.790 -6.975 1.00 69.69 332 PRO A N 1
ATOM 2618 C CA . PRO A 1 332 ? -18.513 26.842 -6.218 1.00 69.69 332 PRO A CA 1
ATOM 2619 C C . PRO A 1 332 ? -18.504 26.625 -4.700 1.00 69.69 332 PRO A C 1
ATOM 2621 O O . PRO A 1 332 ? -18.245 27.561 -3.942 1.00 69.69 332 PRO A O 1
ATOM 2624 N N . LYS A 1 333 ? -18.731 25.385 -4.245 1.00 68.00 333 LYS A N 1
ATOM 2625 C CA . LYS A 1 333 ? -18.704 25.050 -2.816 1.00 68.00 333 LYS A CA 1
ATOM 2626 C C . LYS A 1 333 ? -17.309 25.259 -2.219 1.00 68.00 333 LYS A C 1
ATOM 2628 O O . LYS A 1 333 ? -17.197 25.925 -1.192 1.00 68.00 333 LYS A O 1
ATOM 2633 N N . LYS A 1 334 ? -16.243 24.807 -2.893 1.00 61.25 334 LYS A N 1
ATOM 2634 C CA . LYS A 1 334 ? -14.854 25.044 -2.448 1.00 61.25 334 LYS A CA 1
ATOM 2635 C C . LYS A 1 334 ? -14.517 26.536 -2.347 1.00 61.25 334 LYS A C 1
ATOM 2637 O O . LYS A 1 334 ? -13.912 26.964 -1.368 1.00 61.25 334 LYS A O 1
ATOM 2642 N N . ILE A 1 335 ? -14.949 27.343 -3.317 1.00 67.31 335 ILE A N 1
ATOM 2643 C CA . ILE A 1 335 ? -14.759 28.803 -3.281 1.00 67.31 335 ILE A CA 1
ATOM 2644 C C . ILE A 1 335 ? -15.497 29.416 -2.080 1.00 67.31 335 ILE A C 1
ATOM 2646 O O . ILE A 1 335 ? -14.954 30.290 -1.401 1.00 67.31 335 ILE A O 1
ATOM 2650 N N . SER A 1 336 ? -16.711 28.944 -1.781 1.00 69.06 336 SER A N 1
ATOM 2651 C CA . SER A 1 336 ? -17.482 29.416 -0.625 1.00 69.06 336 SER A CA 1
ATOM 2652 C C . SER A 1 336 ? -16.844 29.039 0.720 1.00 69.06 336 SER A C 1
ATOM 2654 O O . SER A 1 336 ? -16.812 29.873 1.622 1.00 69.06 336 SER A O 1
ATOM 2656 N N . GLU A 1 337 ? -16.254 27.845 0.834 1.00 66.50 337 GLU A N 1
ATOM 2657 C CA . GLU A 1 337 ? -15.520 27.390 2.024 1.00 66.50 337 GLU A CA 1
ATOM 2658 C C . GLU A 1 337 ? -14.260 28.234 2.263 1.00 66.50 337 GLU A C 1
ATOM 2660 O O . GLU A 1 337 ? -14.004 28.665 3.387 1.00 66.50 337 GLU A O 1
ATOM 2665 N N . ILE A 1 338 ? -13.505 28.548 1.203 1.00 64.12 338 ILE A N 1
ATOM 2666 C CA . ILE A 1 338 ? -12.339 29.443 1.280 1.00 64.12 338 ILE A CA 1
ATOM 2667 C C . ILE A 1 338 ? -12.773 30.844 1.722 1.00 64.12 338 ILE A C 1
ATOM 2669 O O . ILE A 1 338 ? -12.171 31.419 2.629 1.00 64.12 338 ILE A O 1
ATOM 2673 N N . ARG A 1 339 ? -13.852 31.382 1.137 1.00 71.06 339 ARG A N 1
ATOM 2674 C CA . ARG A 1 339 ? -14.401 32.693 1.515 1.00 71.06 339 ARG A CA 1
ATOM 2675 C C . ARG A 1 339 ? -14.847 32.716 2.978 1.00 71.06 339 ARG A C 1
ATOM 2677 O O . ARG A 1 339 ? -14.569 33.687 3.678 1.00 71.06 339 ARG A O 1
ATOM 2684 N N . HIS A 1 340 ? -15.497 31.652 3.446 1.00 71.00 340 HIS A N 1
ATOM 2685 C CA . HIS A 1 340 ? -15.899 31.511 4.843 1.00 71.00 340 HIS A CA 1
ATOM 2686 C C . HIS A 1 340 ? -14.683 31.484 5.771 1.00 71.00 340 HIS A C 1
ATOM 2688 O O . HIS A 1 340 ? -14.640 32.229 6.742 1.00 71.00 340 HIS A O 1
ATOM 2694 N N . LYS A 1 341 ? -13.654 30.704 5.428 1.00 64.75 341 LYS A N 1
ATOM 2695 C CA . LYS A 1 341 ? -12.422 30.589 6.216 1.00 64.75 341 LYS A CA 1
ATOM 2696 C C . LYS A 1 341 ? -11.650 31.909 6.296 1.00 64.75 341 LYS A C 1
ATOM 2698 O O . LYS A 1 341 ? -11.110 32.241 7.348 1.00 64.75 341 LYS A O 1
ATOM 2703 N N . ILE A 1 342 ? -11.625 32.690 5.213 1.00 69.00 342 ILE A N 1
ATOM 2704 C CA . ILE A 1 342 ? -11.045 34.044 5.199 1.00 69.00 342 ILE A CA 1
ATOM 2705 C C . ILE A 1 342 ? -11.845 34.980 6.113 1.00 69.00 342 ILE A C 1
ATOM 2707 O O . ILE A 1 342 ? -11.251 35.714 6.901 1.00 69.00 342 ILE A O 1
ATOM 2711 N N . LYS A 1 343 ? -13.182 34.927 6.049 1.00 72.81 343 LYS A N 1
ATOM 2712 C CA . LYS A 1 343 ? -14.067 35.747 6.888 1.00 72.81 343 LYS A CA 1
ATOM 2713 C C . LYS A 1 343 ? -13.923 35.411 8.376 1.00 72.81 343 LYS A C 1
ATOM 2715 O O . LYS A 1 343 ? -13.801 36.317 9.188 1.00 72.81 343 LYS A O 1
ATOM 2720 N N . GLU A 1 344 ? -13.873 34.129 8.712 1.00 71.06 344 GLU A N 1
ATOM 2721 C CA . GLU A 1 344 ? -13.662 33.626 10.073 1.00 71.06 344 GLU A CA 1
ATOM 2722 C C . GLU A 1 344 ? -12.280 34.022 10.617 1.00 71.06 344 GLU A C 1
ATOM 2724 O O . GLU A 1 344 ? -12.164 34.515 11.734 1.00 71.06 344 GLU A O 1
ATOM 2729 N N . THR A 1 345 ? -11.228 33.896 9.801 1.00 65.88 345 THR A N 1
ATOM 2730 C CA . THR A 1 345 ? -9.871 34.336 10.173 1.00 65.88 345 THR A CA 1
ATOM 2731 C C . THR A 1 345 ? -9.834 35.842 10.440 1.00 65.88 345 THR A C 1
ATOM 2733 O O . THR A 1 345 ? -9.238 36.280 11.418 1.00 65.88 345 THR A O 1
ATOM 2736 N N . ARG A 1 346 ? -10.510 36.640 9.603 1.00 72.00 346 ARG A N 1
ATOM 2737 C CA . ARG A 1 346 ? -10.594 38.096 9.769 1.00 72.00 346 ARG A CA 1
ATOM 2738 C C . ARG A 1 346 ? -11.313 38.507 11.056 1.00 72.00 346 ARG A C 1
ATOM 2740 O O . ARG A 1 346 ? -11.011 39.563 11.592 1.00 72.00 346 ARG A O 1
ATOM 2747 N N . GLN A 1 347 ? -12.267 37.705 11.524 1.00 72.94 347 GLN A N 1
ATOM 2748 C CA . GLN A 1 347 ? -13.033 37.982 12.742 1.00 72.94 347 GLN A CA 1
ATOM 2749 C C . GLN A 1 347 ? -12.286 37.598 14.027 1.00 72.94 347 GLN A C 1
ATOM 2751 O O . GLN A 1 347 ? -12.571 38.166 15.075 1.00 72.94 347 GLN A O 1
ATOM 2756 N N . ASN A 1 348 ? -11.337 36.661 13.946 1.00 70.50 348 ASN A N 1
ATOM 2757 C CA . ASN A 1 348 ? -10.689 36.056 15.112 1.00 70.50 348 ASN A CA 1
ATOM 2758 C C . ASN A 1 348 ? -9.225 36.490 15.325 1.00 70.50 348 ASN A C 1
ATOM 2760 O O . ASN A 1 348 ? -8.646 36.151 16.356 1.00 70.50 348 ASN A O 1
ATOM 2764 N N . GLU A 1 349 ? -8.605 37.197 14.375 1.00 73.31 349 GLU A N 1
ATOM 2765 C CA . GLU A 1 349 ? -7.203 37.632 14.467 1.00 73.31 349 GLU A CA 1
ATOM 2766 C C . GLU A 1 349 ? -7.083 39.169 14.544 1.00 73.31 349 GLU A C 1
ATOM 2768 O O . GLU A 1 349 ? -7.782 39.872 13.807 1.00 73.31 349 GLU A O 1
ATOM 2773 N N . PRO A 1 350 ? -6.180 39.711 15.390 1.00 79.25 350 PRO A N 1
ATOM 2774 C CA . PRO A 1 350 ? -5.850 41.136 15.405 1.00 79.25 350 PRO A CA 1
ATOM 2775 C C . PRO A 1 350 ? -5.385 41.630 14.029 1.00 79.25 350 PRO A C 1
ATOM 2777 O O . PRO A 1 350 ? -4.731 40.890 13.291 1.00 79.25 350 PRO A O 1
ATOM 2780 N N . ASP A 1 351 ? -5.640 42.901 13.701 1.00 78.00 351 ASP A N 1
ATOM 2781 C CA . ASP A 1 351 ? -5.323 43.469 12.380 1.00 78.00 351 ASP A CA 1
ATOM 2782 C C . ASP A 1 351 ? -3.862 43.251 11.959 1.00 78.00 351 ASP A C 1
ATOM 2784 O O . ASP A 1 351 ? -3.595 42.843 10.829 1.00 78.00 351 ASP A O 1
ATOM 2788 N N . MET A 1 352 ? -2.916 43.443 12.879 1.00 78.94 352 MET A N 1
ATOM 2789 C CA . MET A 1 352 ? -1.488 43.259 12.605 1.00 78.94 352 MET A CA 1
ATOM 2790 C C . MET A 1 352 ? -1.100 41.787 12.395 1.00 78.94 352 MET A C 1
ATOM 2792 O O . MET A 1 352 ? -0.168 41.505 11.645 1.00 78.94 352 MET A O 1
ATOM 2796 N N . GLU A 1 353 ? -1.822 40.832 12.989 1.00 75.88 353 GLU A N 1
ATOM 2797 C CA . GLU A 1 353 ? -1.626 39.399 12.727 1.00 75.88 353 GLU A CA 1
ATOM 2798 C C . GLU A 1 353 ? -2.233 38.992 11.374 1.00 75.88 353 GLU A C 1
ATOM 2800 O O . GLU A 1 353 ? -1.639 38.205 10.628 1.00 75.88 353 GLU A O 1
ATOM 2805 N N . PHE A 1 354 ? -3.383 39.571 11.020 1.00 77.06 354 PHE A N 1
ATOM 2806 C CA . PHE A 1 354 ? -4.040 39.335 9.737 1.00 77.06 354 PHE A CA 1
ATOM 2807 C C . PHE A 1 354 ? -3.195 39.841 8.555 1.00 77.06 354 PHE A C 1
ATOM 2809 O O . PHE A 1 354 ? -3.073 39.145 7.547 1.00 77.06 354 PHE A O 1
ATOM 2816 N N . TYR A 1 355 ? -2.557 41.011 8.695 1.00 81.19 355 TYR A N 1
ATOM 2817 C CA . TYR A 1 355 ? -1.714 41.634 7.662 1.00 81.19 355 TYR A CA 1
ATOM 2818 C C . TYR A 1 355 ? -0.259 41.155 7.628 1.00 81.19 355 TYR A C 1
ATOM 2820 O O . TYR A 1 355 ? 0.581 41.773 6.978 1.00 81.19 355 TYR A O 1
ATOM 2828 N N . ASN A 1 356 ? 0.058 40.049 8.295 1.00 81.62 356 ASN A N 1
ATOM 2829 C CA . ASN A 1 356 ? 1.415 39.526 8.352 1.00 81.62 356 ASN A CA 1
ATOM 2830 C C . ASN A 1 356 ? 2.011 39.295 6.941 1.00 81.62 356 ASN A C 1
ATOM 2832 O O . ASN A 1 356 ? 1.568 38.386 6.225 1.00 81.62 356 ASN A O 1
ATOM 2836 N N . PRO A 1 357 ? 3.042 40.063 6.535 1.00 80.94 357 PRO A N 1
ATOM 2837 C CA . PRO A 1 357 ? 3.568 40.016 5.172 1.00 80.94 357 PRO A CA 1
ATOM 2838 C C . PRO A 1 357 ? 4.206 38.659 4.849 1.00 80.94 357 PRO A C 1
ATOM 2840 O O . PRO A 1 357 ? 4.111 38.176 3.722 1.00 80.94 357 PRO A O 1
ATOM 2843 N N . PHE A 1 358 ? 4.779 37.976 5.842 1.00 82.06 358 PHE A N 1
ATOM 2844 C CA . PHE A 1 358 ? 5.394 36.657 5.675 1.00 82.06 358 PHE A CA 1
ATOM 2845 C C . PHE A 1 358 ? 4.354 35.553 5.487 1.00 82.06 358 PHE A C 1
ATOM 2847 O O . PHE A 1 358 ? 4.596 34.580 4.769 1.00 82.06 358 PHE A O 1
ATOM 2854 N N . ARG A 1 359 ? 3.159 35.719 6.065 1.00 76.25 359 ARG A N 1
ATOM 2855 C CA . ARG A 1 359 ? 2.010 34.854 5.776 1.00 76.25 359 ARG A CA 1
ATOM 2856 C C . ARG A 1 359 ? 1.547 35.018 4.331 1.00 76.25 359 ARG A C 1
ATOM 2858 O O . ARG A 1 359 ? 1.270 34.010 3.685 1.00 76.25 359 ARG A O 1
ATOM 2865 N N . PHE A 1 360 ? 1.493 36.247 3.816 1.00 75.00 360 PHE A N 1
ATOM 2866 C CA . PHE A 1 360 ? 1.144 36.497 2.415 1.00 75.00 360 PHE A CA 1
ATOM 2867 C C . PHE A 1 360 ? 2.192 35.942 1.455 1.00 75.00 360 PHE A C 1
ATOM 2869 O O . PHE A 1 360 ? 1.814 35.299 0.479 1.00 75.00 360 PHE A O 1
ATOM 2876 N N . ILE A 1 361 ? 3.485 36.107 1.750 1.00 77.62 361 ILE A N 1
ATOM 2877 C CA . ILE A 1 361 ? 4.575 35.508 0.964 1.00 77.62 361 ILE A CA 1
ATOM 2878 C C . ILE A 1 361 ? 4.416 33.986 0.910 1.00 77.62 361 ILE A C 1
ATOM 2880 O O . ILE A 1 361 ? 4.447 33.412 -0.177 1.00 77.62 361 ILE A O 1
ATOM 2884 N N . LYS A 1 362 ? 4.164 33.330 2.052 1.00 73.06 362 LYS A N 1
ATOM 2885 C CA . LYS A 1 362 ? 3.907 31.884 2.080 1.00 73.06 362 LYS A CA 1
ATOM 2886 C C . LYS A 1 362 ? 2.668 31.510 1.287 1.00 73.06 362 LYS A C 1
ATOM 2888 O O . LYS A 1 362 ? 2.769 30.664 0.420 1.00 73.06 362 LYS A O 1
ATOM 2893 N N . LEU A 1 363 ? 1.528 32.159 1.509 1.00 69.12 363 LEU A N 1
ATOM 2894 C CA . LEU A 1 363 ? 0.286 31.821 0.808 1.00 69.12 363 LEU A CA 1
ATOM 2895 C C . LEU A 1 363 ? 0.401 32.025 -0.714 1.00 69.12 363 LEU A C 1
ATOM 2897 O O . LEU A 1 363 ? -0.117 31.222 -1.488 1.00 69.12 363 LEU A O 1
ATOM 2901 N N . THR A 1 364 ? 1.103 33.082 -1.130 1.00 70.19 364 THR A N 1
ATOM 2902 C CA . THR A 1 364 ? 1.277 33.453 -2.541 1.00 70.19 364 THR A CA 1
ATOM 2903 C C . THR A 1 364 ? 2.281 32.548 -3.245 1.00 70.19 364 THR A C 1
ATOM 2905 O O . THR A 1 364 ? 2.085 32.252 -4.415 1.00 70.19 364 THR A O 1
ATOM 2908 N N . LEU A 1 365 ? 3.331 32.080 -2.560 1.00 70.88 365 LEU A N 1
ATOM 2909 C CA . LEU A 1 365 ? 4.353 31.206 -3.148 1.00 70.88 365 LEU A CA 1
ATOM 2910 C C . LEU A 1 365 ? 4.071 29.709 -2.940 1.00 70.88 365 LEU A C 1
ATOM 2912 O O . LEU A 1 365 ? 4.514 28.901 -3.747 1.00 70.88 365 LEU A O 1
ATOM 2916 N N . GLU A 1 366 ? 3.323 29.318 -1.904 1.00 68.62 366 GLU A N 1
ATOM 2917 C CA . GLU A 1 366 ? 3.044 27.914 -1.570 1.00 68.62 366 GLU A CA 1
ATOM 2918 C C . GLU A 1 366 ? 2.262 27.218 -2.684 1.00 68.62 366 GLU A C 1
ATOM 2920 O O . GLU A 1 366 ? 2.682 26.158 -3.141 1.00 68.62 366 GLU A O 1
ATOM 2925 N N . ILE A 1 367 ? 1.167 27.815 -3.161 1.00 65.94 367 ILE A N 1
ATOM 2926 C CA . ILE A 1 367 ? 0.327 27.201 -4.200 1.00 65.94 367 ILE A CA 1
ATOM 2927 C C . ILE A 1 367 ? 1.073 27.107 -5.546 1.00 65.94 367 ILE A C 1
ATOM 2929 O O . ILE A 1 367 ? 1.119 26.010 -6.107 1.00 65.94 367 ILE A O 1
ATOM 2933 N N . PRO A 1 368 ? 1.714 28.178 -6.066 1.00 69.75 368 PRO A N 1
ATOM 2934 C CA . PRO A 1 368 ? 2.495 28.086 -7.297 1.00 69.75 368 PRO A CA 1
ATOM 2935 C C . PRO A 1 368 ? 3.671 27.118 -7.195 1.00 69.75 368 PRO A C 1
ATOM 2937 O O . PRO A 1 368 ? 3.946 26.418 -8.161 1.00 69.75 368 PRO A O 1
ATOM 2940 N N . LEU A 1 369 ? 4.346 27.032 -6.043 1.00 69.00 369 LEU A N 1
ATOM 2941 C CA . LEU A 1 369 ? 5.467 26.110 -5.860 1.00 69.00 369 LEU A CA 1
ATOM 2942 C C . LEU A 1 369 ? 5.003 24.650 -5.797 1.00 69.00 369 LEU A C 1
ATOM 2944 O O . LEU A 1 369 ? 5.634 23.788 -6.401 1.00 69.00 369 LEU A O 1
ATOM 2948 N N . GLN A 1 370 ? 3.881 24.363 -5.129 1.00 68.88 370 GLN A N 1
ATOM 2949 C CA . GLN A 1 370 ? 3.260 23.033 -5.154 1.00 68.88 370 GLN A CA 1
ATOM 2950 C C . GLN A 1 370 ? 2.852 22.641 -6.578 1.00 68.88 370 GLN A C 1
ATOM 2952 O O . GLN A 1 370 ? 3.118 21.520 -7.008 1.00 68.88 370 GLN A O 1
ATOM 2957 N N . PHE A 1 371 ? 2.265 23.575 -7.330 1.00 66.19 371 PHE A N 1
ATOM 2958 C CA . PHE A 1 371 ? 1.907 23.352 -8.727 1.00 66.19 371 PHE A CA 1
ATOM 2959 C C . PHE A 1 371 ? 3.146 23.173 -9.614 1.00 66.19 371 PHE A C 1
ATOM 2961 O O . PHE A 1 371 ? 3.161 22.299 -10.471 1.00 66.19 371 PHE A O 1
ATOM 2968 N N . ALA A 1 372 ? 4.219 23.930 -9.381 1.00 67.56 372 ALA A N 1
ATOM 2969 C CA . ALA A 1 372 ? 5.479 23.781 -10.104 1.00 67.56 372 ALA A CA 1
ATOM 2970 C C . ALA A 1 372 ? 6.147 22.425 -9.831 1.00 67.56 372 ALA A C 1
ATOM 2972 O O . ALA A 1 372 ? 6.636 21.795 -10.764 1.00 67.56 372 ALA A O 1
ATOM 2973 N N . ILE A 1 373 ? 6.128 21.944 -8.581 1.00 68.25 373 ILE A N 1
ATOM 2974 C CA . ILE A 1 373 ? 6.605 20.598 -8.222 1.00 68.25 373 ILE A CA 1
ATOM 2975 C C . ILE A 1 373 ? 5.752 19.530 -8.912 1.00 68.25 373 ILE A C 1
ATOM 2977 O O . ILE A 1 373 ? 6.305 18.573 -9.444 1.00 68.25 373 ILE A O 1
ATOM 2981 N N . PHE A 1 374 ? 4.430 19.712 -8.960 1.00 69.94 374 PHE A N 1
ATOM 2982 C CA . PHE A 1 374 ? 3.524 18.807 -9.665 1.00 69.94 374 PHE A CA 1
ATOM 2983 C C . PHE A 1 374 ? 3.788 18.766 -11.173 1.00 69.94 374 PHE A C 1
ATOM 2985 O O . PHE A 1 374 ? 3.998 17.695 -11.727 1.00 69.94 374 PHE A O 1
ATOM 2992 N N . ILE A 1 375 ? 3.859 19.918 -11.842 1.00 68.44 375 ILE A N 1
ATOM 2993 C CA . ILE A 1 375 ? 4.197 19.986 -13.271 1.00 68.44 375 ILE A CA 1
ATOM 2994 C C . ILE A 1 375 ? 5.589 19.399 -13.525 1.00 68.44 375 ILE A C 1
ATOM 2996 O O . ILE A 1 375 ? 5.778 18.655 -14.483 1.00 68.44 375 ILE A O 1
ATOM 3000 N N . GLY A 1 376 ? 6.552 19.676 -12.644 1.00 65.12 376 GLY A N 1
ATOM 3001 C CA . GLY A 1 376 ? 7.876 19.068 -12.686 1.00 65.12 376 GLY A CA 1
ATOM 3002 C C . GLY A 1 376 ? 7.833 17.543 -12.555 1.00 65.12 376 GLY A C 1
ATOM 3003 O O . GLY A 1 376 ? 8.563 16.862 -13.269 1.00 65.12 376 GLY A O 1
ATOM 3004 N N . HIS A 1 377 ? 6.952 17.000 -11.713 1.00 68.88 377 HIS A N 1
ATOM 3005 C CA . HIS A 1 377 ? 6.688 15.566 -11.613 1.00 68.88 377 HIS A CA 1
ATOM 3006 C C . HIS A 1 377 ? 6.059 15.005 -12.903 1.00 68.88 377 HIS A C 1
ATOM 3008 O O . HIS A 1 377 ? 6.541 14.001 -13.410 1.00 68.88 377 HIS A O 1
ATOM 3014 N N . LEU A 1 378 ? 5.090 15.682 -13.530 1.00 69.88 378 LEU A N 1
ATOM 3015 C CA . LEU A 1 378 ? 4.526 15.223 -14.814 1.00 69.88 378 LEU A CA 1
ATOM 3016 C C . LEU A 1 378 ? 5.566 15.208 -15.939 1.00 69.88 378 LEU A C 1
ATOM 3018 O O . LEU A 1 378 ? 5.617 14.279 -16.745 1.00 69.88 378 LEU A O 1
ATOM 3022 N N . ILE A 1 379 ? 6.429 16.225 -15.975 1.00 65.81 379 ILE A N 1
ATOM 3023 C CA . ILE A 1 379 ? 7.567 16.272 -16.896 1.00 65.81 379 ILE A CA 1
ATOM 3024 C C . ILE A 1 379 ? 8.541 15.128 -16.584 1.00 65.81 379 ILE A C 1
ATOM 3026 O O . ILE A 1 379 ? 9.043 14.496 -17.511 1.00 65.81 379 ILE A O 1
ATOM 3030 N N . ALA A 1 380 ? 8.779 14.828 -15.303 1.00 63.41 380 ALA A N 1
ATOM 3031 C CA . ALA A 1 380 ? 9.615 13.714 -14.869 1.00 63.41 380 ALA A CA 1
ATOM 3032 C C . ALA A 1 380 ? 9.070 12.363 -15.345 1.00 63.41 380 ALA A C 1
ATOM 3034 O O . ALA A 1 380 ? 9.817 11.582 -15.924 1.00 63.41 380 ALA A O 1
ATOM 3035 N N . VAL A 1 381 ? 7.770 12.124 -15.178 1.00 65.94 381 VAL A N 1
ATOM 3036 C CA . VAL A 1 381 ? 7.074 10.917 -15.646 1.00 65.94 381 VAL A CA 1
ATOM 3037 C C . VAL A 1 381 ? 7.194 10.779 -17.163 1.00 65.94 381 VAL A C 1
ATOM 3039 O O . VAL A 1 381 ? 7.567 9.722 -17.670 1.00 65.94 381 VAL A O 1
ATOM 3042 N N . GLY A 1 382 ? 6.969 11.869 -17.903 1.00 62.69 382 GLY A N 1
ATOM 3043 C CA . GLY A 1 382 ? 7.175 11.891 -19.352 1.00 62.69 382 GLY A CA 1
ATOM 3044 C C . GLY A 1 382 ? 8.635 11.632 -19.759 1.00 62.69 382 GLY A C 1
ATOM 3045 O O . GLY A 1 382 ? 8.902 10.967 -20.763 1.00 62.69 382 GLY A O 1
ATOM 3046 N N . ALA A 1 383 ? 9.600 12.111 -18.973 1.00 60.00 383 ALA A N 1
ATOM 3047 C CA . ALA A 1 383 ? 11.026 11.889 -19.209 1.00 60.00 383 ALA A CA 1
ATOM 3048 C C . ALA A 1 383 ? 11.485 10.462 -18.849 1.00 60.00 383 ALA A C 1
ATOM 3050 O O . ALA A 1 383 ? 12.421 9.955 -19.466 1.00 60.00 383 ALA A O 1
ATOM 3051 N N . MET A 1 384 ? 10.820 9.792 -17.901 1.00 60.41 384 MET A N 1
ATOM 3052 C CA . MET A 1 384 ? 11.090 8.408 -17.476 1.00 60.41 384 MET A CA 1
ATOM 3053 C C . MET A 1 384 ? 10.364 7.351 -18.318 1.00 60.41 384 MET A C 1
ATOM 3055 O O . MET A 1 384 ? 10.188 6.214 -17.887 1.00 60.41 384 MET A O 1
ATOM 3059 N N . THR A 1 385 ? 9.938 7.723 -19.521 1.00 59.19 385 THR A N 1
ATOM 3060 C CA . THR A 1 385 ? 8.961 6.975 -20.300 1.00 59.19 385 THR A CA 1
ATOM 3061 C C . THR A 1 385 ? 9.237 5.499 -20.481 1.00 59.19 385 THR A C 1
ATOM 3063 O O . THR A 1 385 ? 10.293 5.080 -20.968 1.00 59.19 385 THR A O 1
ATOM 3066 N N . ASP A 1 386 ? 8.177 4.734 -20.241 1.00 59.66 386 ASP A N 1
ATOM 3067 C CA . ASP A 1 386 ? 8.045 3.397 -20.775 1.00 59.66 386 ASP A CA 1
ATOM 3068 C C . ASP A 1 386 ? 8.186 3.385 -22.308 1.00 59.66 386 ASP A C 1
ATOM 3070 O O . ASP A 1 386 ? 7.938 4.374 -23.000 1.00 59.66 386 ASP A O 1
ATOM 3074 N N . ARG A 1 387 ? 8.616 2.254 -22.870 1.00 59.34 387 ARG A N 1
ATOM 3075 C CA . ARG A 1 387 ? 8.877 2.110 -24.302 1.00 59.34 387 ARG A CA 1
ATOM 3076 C C . ARG A 1 387 ? 8.064 0.969 -24.889 1.00 59.34 387 ARG A C 1
ATOM 3078 O O . ARG A 1 387 ? 8.231 -0.189 -24.519 1.00 59.34 387 ARG A O 1
ATOM 3085 N N . ILE A 1 388 ? 7.275 1.299 -25.908 1.00 63.44 388 ILE A N 1
ATOM 3086 C CA . ILE A 1 388 ? 6.752 0.335 -26.878 1.00 63.44 388 ILE A CA 1
ATOM 3087 C C . ILE A 1 388 ? 7.584 0.498 -28.145 1.00 63.44 388 ILE A C 1
ATOM 3089 O O . ILE A 1 388 ? 7.689 1.602 -28.672 1.00 63.44 388 ILE A O 1
ATOM 3093 N N . SER A 1 389 ? 8.168 -0.589 -28.651 1.00 57.66 389 SER A N 1
ATOM 3094 C CA . SER A 1 389 ? 9.045 -0.564 -29.834 1.00 57.66 389 SER A CA 1
ATOM 3095 C C . SER A 1 389 ? 8.381 -0.002 -31.098 1.00 57.66 389 SER A C 1
ATOM 3097 O O . SER A 1 389 ? 9.080 0.421 -32.014 1.00 57.66 389 SER A O 1
ATOM 3099 N N . THR A 1 390 ? 7.050 0.018 -31.150 1.00 66.44 390 THR A N 1
ATOM 3100 C CA . THR A 1 390 ? 6.249 0.445 -32.303 1.00 66.44 390 THR A CA 1
ATOM 3101 C C . THR A 1 390 ? 5.634 1.842 -32.165 1.00 66.44 390 THR A C 1
ATOM 3103 O O . THR A 1 390 ? 5.005 2.305 -33.113 1.00 66.44 390 THR A O 1
ATOM 3106 N N . VAL A 1 391 ? 5.788 2.528 -31.023 1.00 71.06 391 VAL A N 1
ATOM 3107 C CA . VAL A 1 391 ? 5.163 3.840 -30.764 1.00 71.06 391 VAL A CA 1
ATOM 3108 C C . VAL A 1 391 ? 6.229 4.897 -30.492 1.00 71.06 391 VAL A C 1
ATOM 3110 O O . VAL A 1 391 ? 7.210 4.646 -29.796 1.00 71.06 391 VAL A O 1
ATOM 3113 N N . HIS A 1 392 ? 6.036 6.105 -31.031 1.00 74.94 392 HIS A N 1
ATOM 3114 C CA . HIS A 1 392 ? 6.987 7.201 -30.856 1.00 74.94 392 HIS A CA 1
ATOM 3115 C C . HIS A 1 392 ? 7.143 7.574 -29.362 1.00 74.94 392 HIS A C 1
ATOM 3117 O O . HIS A 1 392 ? 6.128 7.828 -28.706 1.00 74.94 392 HIS A O 1
ATOM 3123 N N . PRO A 1 393 ? 8.373 7.691 -28.816 1.00 66.12 393 PRO A N 1
ATOM 3124 C CA . PRO A 1 393 ? 8.605 7.935 -27.385 1.00 66.12 393 PRO A CA 1
ATOM 3125 C C . PRO A 1 393 ? 7.881 9.165 -26.826 1.00 66.12 393 PRO A C 1
ATOM 3127 O O . PRO A 1 393 ? 7.351 9.123 -25.722 1.00 66.12 393 PRO A O 1
ATOM 3130 N N . ALA A 1 394 ? 7.778 10.242 -27.613 1.00 71.06 394 ALA A N 1
ATOM 3131 C CA . ALA A 1 394 ? 7.059 11.450 -27.197 1.00 71.06 394 ALA A CA 1
ATOM 3132 C C . ALA A 1 394 ? 5.554 11.211 -26.968 1.00 71.06 394 ALA A C 1
ATOM 3134 O O . ALA A 1 394 ? 4.957 11.827 -26.090 1.00 71.06 394 ALA A O 1
ATOM 3135 N N . ALA A 1 395 ? 4.940 10.300 -27.731 1.00 68.88 395 ALA A N 1
ATOM 3136 C CA . ALA A 1 395 ? 3.538 9.946 -27.544 1.00 68.88 395 ALA A CA 1
ATOM 3137 C C . ALA A 1 395 ? 3.357 9.137 -26.254 1.00 68.88 395 ALA A C 1
ATOM 3139 O O . ALA A 1 395 ? 2.440 9.413 -25.484 1.00 68.88 395 ALA A O 1
ATOM 3140 N N . VAL A 1 396 ? 4.273 8.199 -25.976 1.00 68.50 396 VAL A N 1
ATOM 3141 C CA . VAL A 1 396 ? 4.283 7.458 -24.705 1.00 68.50 396 VAL A CA 1
ATOM 3142 C C . VAL A 1 396 ? 4.501 8.408 -23.521 1.00 68.50 396 VAL A C 1
ATOM 3144 O O . VAL A 1 396 ? 3.863 8.240 -22.489 1.00 68.50 396 VAL A O 1
ATOM 3147 N N . ALA A 1 397 ? 5.310 9.458 -23.698 1.00 69.56 397 ALA A N 1
ATOM 3148 C CA . ALA A 1 397 ? 5.594 10.467 -22.671 1.00 69.56 397 ALA A CA 1
ATOM 3149 C C . ALA A 1 397 ? 4.388 11.311 -22.328 1.00 69.56 397 ALA A C 1
ATOM 3151 O O . ALA A 1 397 ? 4.056 11.459 -21.155 1.00 69.56 397 ALA A O 1
ATOM 3152 N N . ALA A 1 398 ? 3.714 11.823 -23.354 1.00 68.81 398 ALA A N 1
ATOM 3153 C CA . ALA A 1 398 ? 2.491 12.579 -23.168 1.00 68.81 398 ALA A CA 1
ATOM 3154 C C . ALA A 1 398 ? 1.414 11.715 -22.497 1.00 68.81 398 ALA A C 1
ATOM 3156 O O . ALA A 1 398 ? 0.789 12.153 -21.538 1.00 68.81 398 ALA A O 1
ATOM 3157 N N . MET A 1 399 ? 1.233 10.473 -22.954 1.00 69.56 399 MET A N 1
ATOM 3158 C CA . MET A 1 399 ? 0.239 9.560 -22.387 1.00 69.56 399 MET A CA 1
ATOM 3159 C C . MET A 1 399 ? 0.552 9.171 -20.936 1.00 69.56 399 MET A C 1
ATOM 3161 O O . MET A 1 399 ? -0.347 9.211 -20.098 1.00 69.56 399 MET A O 1
ATOM 3165 N N . GLY A 1 400 ? 1.816 8.876 -20.618 1.00 67.38 400 GLY A N 1
ATOM 3166 C CA . GLY A 1 400 ? 2.283 8.627 -19.251 1.00 67.38 400 GLY A CA 1
ATOM 3167 C C . GLY A 1 400 ? 2.016 9.814 -18.328 1.00 67.38 400 GLY A C 1
ATOM 3168 O O . GLY A 1 400 ? 1.325 9.670 -17.325 1.00 67.38 400 GLY A O 1
ATOM 3169 N N . ALA A 1 401 ? 2.467 11.008 -18.721 1.00 71.94 401 ALA A N 1
ATOM 3170 C CA . ALA A 1 401 ? 2.297 12.231 -17.937 1.00 71.94 401 ALA A CA 1
ATOM 3171 C C . ALA A 1 401 ? 0.823 12.619 -17.729 1.00 71.94 401 ALA A C 1
ATOM 3173 O O . ALA A 1 401 ? 0.454 13.080 -16.653 1.00 71.94 401 ALA A O 1
ATOM 3174 N N . ILE A 1 402 ? -0.037 12.432 -18.738 1.00 69.31 402 ILE A N 1
ATOM 3175 C CA . ILE A 1 402 ? -1.477 12.710 -18.616 1.00 69.31 402 ILE A CA 1
ATOM 3176 C C . ILE A 1 402 ? -2.137 11.742 -17.632 1.00 69.31 402 ILE A C 1
ATOM 3178 O O . ILE A 1 402 ? -2.985 12.164 -16.850 1.00 69.31 402 ILE A O 1
ATOM 3182 N N . THR A 1 403 ? -1.763 10.464 -17.665 1.00 67.56 403 THR A N 1
ATOM 3183 C CA . THR A 1 403 ? -2.378 9.458 -16.787 1.00 67.56 403 THR A CA 1
ATOM 3184 C C . THR A 1 403 ? -1.938 9.643 -15.361 1.00 67.56 403 THR A C 1
ATOM 3186 O O . THR A 1 403 ? -2.795 9.780 -14.498 1.00 67.56 403 THR A O 1
ATOM 3189 N N . GLU A 1 404 ? -0.629 9.741 -15.133 1.00 68.38 404 GLU A N 1
ATOM 3190 C CA . GLU A 1 404 ? -0.088 9.975 -13.799 1.00 68.38 404 GLU A CA 1
ATOM 3191 C C . GLU A 1 404 ? -0.621 11.297 -13.246 1.00 68.38 404 GLU A C 1
ATOM 3193 O O . GLU A 1 404 ? -1.055 11.364 -12.109 1.00 68.38 404 GLU A O 1
ATOM 3198 N N . GLY A 1 405 ? -0.730 12.341 -14.077 1.00 67.75 405 GLY A N 1
ATOM 3199 C CA . GLY A 1 405 ? -1.313 13.614 -13.658 1.00 67.75 405 GLY A CA 1
ATOM 3200 C C . GLY A 1 405 ? -2.803 13.557 -13.345 1.00 67.75 405 GLY A C 1
ATOM 3201 O O . GLY A 1 405 ? -3.260 14.293 -12.471 1.00 67.75 405 GLY A O 1
ATOM 3202 N N . ALA A 1 406 ? -3.567 12.694 -14.015 1.00 63.97 406 ALA A N 1
ATOM 3203 C CA . ALA A 1 406 ? -4.957 12.433 -13.659 1.00 63.97 406 ALA A CA 1
ATOM 3204 C C . ALA A 1 406 ? -5.047 11.631 -12.350 1.00 63.97 406 ALA A C 1
ATOM 3206 O O . ALA A 1 406 ? -5.881 11.941 -11.498 1.00 63.97 406 ALA A O 1
ATOM 3207 N N . GLU A 1 407 ? -4.178 10.637 -12.169 1.00 62.31 407 GLU A N 1
ATOM 3208 C CA . GLU A 1 407 ? -4.070 9.853 -10.940 1.00 62.31 407 GLU A CA 1
ATOM 3209 C C . GLU A 1 407 ? -3.595 10.696 -9.758 1.00 62.31 407 GLU A C 1
ATOM 3211 O O . GLU A 1 407 ? -4.112 10.523 -8.672 1.00 62.31 407 GLU A O 1
ATOM 3216 N N . ASP A 1 408 ? -2.709 11.666 -9.943 1.00 64.62 408 ASP A N 1
ATOM 3217 C CA . ASP A 1 408 ? -2.187 12.491 -8.854 1.00 64.62 408 ASP A CA 1
ATOM 3218 C C . ASP A 1 408 ? -3.055 13.709 -8.527 1.00 64.62 408 ASP A C 1
ATOM 3220 O O . ASP A 1 408 ? -2.889 14.360 -7.485 1.00 64.62 408 ASP A O 1
ATOM 3224 N N . LEU A 1 409 ? -4.028 14.022 -9.385 1.00 61.69 409 LEU A N 1
ATOM 3225 C CA . LEU A 1 409 ? -4.880 15.195 -9.230 1.00 61.69 409 LEU A CA 1
ATOM 3226 C C . LEU A 1 409 ? -5.645 15.189 -7.898 1.00 61.69 409 LEU A C 1
ATOM 3228 O O . LEU A 1 409 ? -5.867 16.258 -7.319 1.00 61.69 409 LEU A O 1
ATOM 3232 N N . HIS A 1 410 ? -6.011 14.021 -7.354 1.00 58.31 410 HIS A N 1
ATOM 3233 C CA . HIS A 1 410 ? -6.711 13.953 -6.064 1.00 58.31 410 HIS A CA 1
ATOM 3234 C C . HIS A 1 410 ? -5.836 14.309 -4.864 1.00 58.31 410 HIS A C 1
ATOM 3236 O O . HIS A 1 410 ? -6.368 14.718 -3.828 1.00 58.31 410 HIS A O 1
ATOM 3242 N N . TYR A 1 411 ? -4.509 14.202 -4.983 1.00 53.59 411 TYR A N 1
ATOM 3243 C CA . TYR A 1 411 ? -3.585 14.632 -3.932 1.00 53.59 411 TYR A CA 1
ATOM 3244 C C . TYR A 1 411 ? -3.504 16.159 -3.828 1.00 53.59 411 TYR A C 1
ATOM 3246 O O . TYR A 1 411 ? -3.261 16.687 -2.740 1.00 53.59 411 TYR A O 1
ATOM 3254 N N . ILE A 1 412 ? -3.757 16.867 -4.931 1.00 53.03 412 ILE A N 1
ATOM 3255 C CA . ILE A 1 412 ? -3.715 18.335 -5.014 1.00 53.03 412 ILE A CA 1
ATOM 3256 C C . ILE A 1 412 ? -5.110 18.937 -4.830 1.00 53.03 412 ILE A C 1
ATOM 3258 O O . ILE A 1 412 ? -5.268 19.990 -4.210 1.00 53.03 412 ILE A O 1
ATOM 3262 N N . MET A 1 413 ? -6.146 18.254 -5.318 1.00 53.19 413 MET A N 1
ATOM 3263 C CA . MET A 1 413 ? -7.536 18.685 -5.228 1.00 53.19 413 MET A CA 1
ATOM 3264 C C . MET A 1 413 ? -8.396 17.670 -4.463 1.00 53.19 413 MET A C 1
ATOM 3266 O O . MET A 1 413 ? -9.328 17.120 -5.048 1.00 53.19 413 MET A O 1
ATOM 3270 N N . PRO A 1 414 ? -8.193 17.469 -3.146 1.00 49.84 414 PRO A N 1
ATOM 3271 C CA . PRO A 1 414 ? -9.018 16.538 -2.381 1.00 49.84 414 PRO A CA 1
ATOM 3272 C C . PRO A 1 414 ? -10.500 16.910 -2.527 1.00 49.84 414 PRO A C 1
ATOM 3274 O O . PRO A 1 414 ? -10.902 18.048 -2.248 1.00 49.84 414 PRO A O 1
ATOM 3277 N N . ALA A 1 415 ? -11.309 15.988 -3.052 1.00 37.00 415 ALA A N 1
ATOM 3278 C CA . ALA A 1 415 ? -12.754 16.152 -3.137 1.00 37.00 415 ALA A CA 1
ATOM 3279 C C . ALA A 1 415 ? -13.317 16.230 -1.709 1.00 37.00 415 ALA A C 1
ATOM 3281 O O . ALA A 1 415 ? -12.925 15.467 -0.825 1.00 37.00 415 ALA A O 1
ATOM 3282 N N . GLY A 1 416 ? -14.191 17.206 -1.457 1.00 38.59 416 GLY A N 1
ATOM 3283 C CA . GLY A 1 416 ? -14.690 17.571 -0.127 1.00 38.59 416 GLY A CA 1
ATOM 3284 C C . GLY A 1 416 ? -15.664 16.561 0.488 1.00 38.59 416 GLY A C 1
ATOM 3285 O O . GLY A 1 416 ? -16.773 16.931 0.869 1.00 38.59 416 GLY A O 1
ATOM 3286 N N . THR A 1 417 ? -15.277 15.292 0.609 1.00 27.42 417 THR A N 1
ATOM 3287 C CA . THR A 1 417 ? -16.056 14.272 1.314 1.00 27.42 417 THR A CA 1
ATOM 3288 C C . THR A 1 417 ? -15.468 14.000 2.694 1.00 27.42 417 THR A C 1
ATOM 3290 O O . THR A 1 417 ? -14.475 13.292 2.832 1.00 27.42 417 THR A O 1
ATOM 3293 N N . ALA A 1 418 ? -16.136 14.576 3.695 1.00 26.95 418 ALA A N 1
ATOM 3294 C CA . ALA A 1 418 ? -16.363 14.065 5.047 1.00 26.95 418 ALA A CA 1
ATOM 3295 C C . ALA A 1 418 ? -15.198 13.358 5.770 1.00 26.95 418 ALA A C 1
ATOM 3297 O O . ALA A 1 418 ? -14.820 12.237 5.437 1.00 26.95 418 ALA A O 1
ATOM 3298 N N . HIS A 1 419 ? -14.746 13.990 6.861 1.00 28.69 419 HIS A N 1
ATOM 3299 C CA . HIS A 1 419 ? -14.069 13.423 8.035 1.00 28.69 419 HIS A CA 1
ATOM 3300 C C . HIS A 1 419 ? -13.796 11.908 8.000 1.00 28.69 419 HIS A C 1
ATOM 3302 O O . HIS A 1 419 ? -14.430 11.112 8.693 1.00 28.69 419 HIS A O 1
ATOM 3308 N N . ARG A 1 420 ? -12.768 11.491 7.261 1.00 23.73 420 ARG A N 1
ATOM 3309 C CA . ARG A 1 420 ? -12.043 10.269 7.598 1.00 23.73 420 ARG A CA 1
ATOM 3310 C C . ARG A 1 420 ? -10.870 10.694 8.456 1.00 23.73 420 ARG A C 1
ATOM 3312 O O . ARG A 1 420 ? -9.798 10.981 7.942 1.00 23.73 420 ARG A O 1
ATOM 3319 N N . CYS A 1 421 ? -11.103 10.744 9.769 1.00 25.61 421 CYS A N 1
ATOM 3320 C CA . CYS A 1 421 ? -10.056 10.864 10.779 1.00 25.61 421 CYS A CA 1
ATOM 3321 C C . CYS A 1 421 ? -9.101 9.669 10.651 1.00 25.61 421 CYS A C 1
ATOM 3323 O O . CYS A 1 421 ? -9.274 8.617 11.278 1.00 25.61 421 CYS A O 1
ATOM 3325 N N . ASN A 1 422 ? -8.128 9.843 9.772 1.00 24.30 422 ASN A N 1
ATOM 3326 C CA . ASN A 1 422 ? -6.853 9.173 9.754 1.00 24.30 422 ASN A CA 1
ATOM 3327 C C . ASN A 1 422 ? -5.861 10.313 9.555 1.00 24.30 422 ASN A C 1
ATOM 3329 O O . ASN A 1 422 ? -5.941 11.019 8.554 1.00 24.30 422 ASN A O 1
ATOM 3333 N N . HIS A 1 423 ? -5.025 10.542 10.560 1.00 29.86 423 HIS A N 1
ATOM 3334 C CA . HIS A 1 423 ? -4.049 11.621 10.607 1.00 29.86 423 HIS A CA 1
ATOM 3335 C C . HIS A 1 423 ? -3.096 11.526 9.410 1.00 29.86 423 HIS A C 1
ATOM 3337 O O . HIS A 1 423 ? -2.062 10.874 9.485 1.00 29.86 423 HIS A O 1
ATOM 3343 N N . ASN A 1 424 ? -3.458 12.162 8.302 1.00 30.12 424 ASN A N 1
ATOM 3344 C CA . ASN A 1 424 ? -2.512 12.557 7.282 1.00 30.12 424 ASN A CA 1
ATOM 3345 C C . ASN A 1 424 ? -2.285 14.044 7.502 1.00 30.12 424 ASN A C 1
ATOM 3347 O O . ASN A 1 424 ? -3.124 14.882 7.172 1.00 30.12 424 ASN A O 1
ATOM 3351 N N . HIS A 1 425 ? -1.142 14.353 8.112 1.00 34.00 425 HIS A N 1
ATOM 3352 C CA . HIS A 1 425 ? -0.503 15.648 7.936 1.00 34.00 425 HIS A CA 1
ATOM 3353 C C . HIS A 1 425 ? -0.504 15.969 6.433 1.00 34.00 425 HIS A C 1
ATOM 3355 O O . HIS A 1 425 ? -0.379 15.047 5.626 1.00 34.00 425 HIS A O 1
ATOM 3361 N N . GLY A 1 426 ? -0.733 17.238 6.068 1.00 41.34 426 GLY A N 1
ATOM 3362 C CA . GLY A 1 426 ? -0.845 17.672 4.668 1.00 41.34 426 GLY A CA 1
ATOM 3363 C C . GLY A 1 426 ? 0.188 16.984 3.774 1.00 41.34 426 GLY A C 1
ATOM 3364 O O . GLY A 1 426 ? 1.324 16.802 4.209 1.00 41.34 426 GLY A O 1
ATOM 3365 N N . GLY A 1 427 ? -0.240 16.550 2.582 1.00 54.94 427 GLY A N 1
ATOM 3366 C CA . GLY A 1 427 ? 0.541 15.672 1.705 1.00 54.94 427 GLY A CA 1
ATOM 3367 C C . GLY A 1 427 ? 1.998 16.112 1.545 1.00 54.94 427 GLY A C 1
ATOM 3368 O O . GLY A 1 427 ? 2.304 17.300 1.661 1.00 54.94 427 GLY A O 1
ATOM 3369 N N . PHE A 1 428 ? 2.893 15.157 1.283 1.00 57.19 428 PHE A N 1
ATOM 3370 C CA . PHE A 1 428 ? 4.348 15.346 1.239 1.00 57.19 428 PHE A CA 1
ATOM 3371 C C . PHE A 1 428 ? 4.803 16.616 0.515 1.00 57.19 428 PHE A C 1
ATOM 3373 O O . PHE A 1 428 ? 5.677 17.309 1.017 1.00 57.19 428 PHE A O 1
ATOM 3380 N N . ILE A 1 429 ? 4.168 16.974 -0.609 1.00 59.28 429 ILE A N 1
ATOM 3381 C CA . ILE A 1 429 ? 4.466 18.196 -1.374 1.00 59.28 429 ILE A CA 1
ATOM 3382 C C . ILE A 1 429 ? 4.261 19.453 -0.509 1.00 59.28 429 ILE A C 1
ATOM 3384 O O . ILE A 1 429 ? 5.139 20.309 -0.442 1.00 59.28 429 ILE A O 1
ATOM 3388 N N . SER A 1 430 ? 3.153 19.543 0.234 1.00 63.69 430 SER A N 1
ATOM 3389 C CA . SER A 1 430 ? 2.929 20.618 1.214 1.00 63.69 430 SER A CA 1
ATOM 3390 C C . SER A 1 430 ? 3.946 20.551 2.357 1.00 63.69 430 SER A C 1
ATOM 3392 O O . SER A 1 430 ? 4.434 21.588 2.798 1.00 63.69 430 SER A O 1
ATOM 3394 N N . GLY A 1 431 ? 4.318 19.352 2.817 1.00 64.25 431 GLY A N 1
ATOM 3395 C CA . GLY A 1 431 ? 5.373 19.159 3.818 1.00 64.25 431 GLY A CA 1
ATOM 3396 C C . GLY A 1 431 ? 6.752 19.649 3.357 1.00 64.25 431 GLY A C 1
ATOM 3397 O O . GLY A 1 431 ? 7.422 20.376 4.086 1.00 64.25 431 GLY A O 1
ATOM 3398 N N . PHE A 1 432 ? 7.154 19.315 2.133 1.00 65.38 432 PHE A N 1
ATOM 3399 C CA . PHE A 1 432 ? 8.419 19.709 1.520 1.00 65.38 432 PHE A CA 1
ATOM 3400 C C . PHE A 1 432 ? 8.469 21.214 1.250 1.00 65.38 432 PHE A C 1
ATOM 3402 O O . PHE A 1 432 ? 9.443 21.871 1.605 1.00 65.38 432 PHE A O 1
ATOM 3409 N N . VAL A 1 433 ? 7.386 21.793 0.727 1.00 68.94 433 VAL A N 1
ATOM 3410 C CA . VAL A 1 433 ? 7.258 23.247 0.558 1.00 68.94 433 VAL A CA 1
ATOM 3411 C C . VAL A 1 433 ? 7.328 23.972 1.907 1.00 68.94 433 VAL A C 1
ATOM 3413 O O . VAL A 1 433 ? 8.009 24.988 2.026 1.00 68.94 433 VAL A O 1
ATOM 3416 N N . LYS A 1 434 ? 6.723 23.422 2.968 1.00 69.50 434 LYS A N 1
ATOM 3417 C CA . LYS A 1 434 ? 6.868 23.954 4.335 1.00 69.50 434 LYS A CA 1
ATOM 3418 C C . LYS A 1 434 ? 8.300 23.857 4.857 1.00 69.50 434 LYS A C 1
ATOM 3420 O O . LYS A 1 434 ? 8.750 24.783 5.525 1.00 69.50 434 LYS A O 1
ATOM 3425 N N . ILE A 1 435 ? 9.025 22.782 4.542 1.00 70.50 435 ILE A N 1
ATOM 3426 C CA . ILE A 1 435 ? 10.454 22.643 4.858 1.00 70.50 435 ILE A CA 1
ATOM 3427 C C . ILE A 1 435 ? 11.275 23.695 4.097 1.00 70.50 435 ILE A C 1
ATOM 3429 O O . ILE A 1 435 ? 12.106 24.361 4.706 1.00 70.50 435 ILE A O 1
ATOM 3433 N N . LEU A 1 436 ? 11.006 23.927 2.809 1.00 72.62 436 LEU A N 1
ATOM 3434 C CA . LEU A 1 436 ? 11.655 24.997 2.044 1.00 72.62 436 LEU A CA 1
ATOM 3435 C C . LEU A 1 436 ? 11.397 26.372 2.673 1.00 72.62 436 LEU A C 1
ATOM 3437 O O . LEU A 1 436 ? 12.335 27.138 2.895 1.00 72.62 436 LEU A O 1
ATOM 3441 N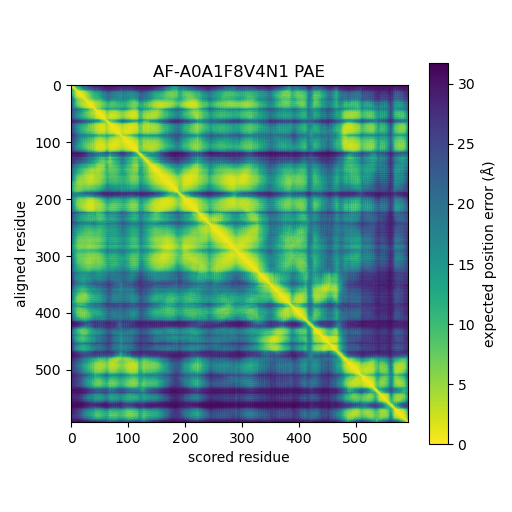 N . PHE A 1 437 ? 10.151 26.663 3.059 1.00 74.44 437 PHE A N 1
ATOM 3442 C CA . PHE A 1 437 ? 9.834 27.907 3.758 1.00 74.44 437 PHE A CA 1
ATOM 3443 C C . PHE A 1 437 ? 10.464 28.000 5.153 1.00 74.44 437 PHE A C 1
ATOM 3445 O O . PHE A 1 437 ? 10.770 29.102 5.607 1.00 74.44 437 PHE A O 1
ATOM 3452 N N . ALA A 1 438 ? 10.672 26.876 5.840 1.00 69.69 438 ALA A N 1
ATOM 3453 C CA . ALA A 1 438 ? 11.417 26.826 7.094 1.00 69.69 438 ALA A CA 1
ATOM 3454 C C . ALA A 1 438 ? 12.892 27.197 6.891 1.00 69.69 438 ALA A C 1
ATOM 3456 O O . ALA A 1 438 ? 13.396 28.068 7.596 1.00 69.69 438 ALA A O 1
ATOM 3457 N N . PHE A 1 439 ? 13.556 26.603 5.896 1.00 70.75 439 PHE A N 1
ATOM 3458 C CA . PHE A 1 439 ? 14.960 26.888 5.582 1.00 70.75 439 PHE A CA 1
ATOM 3459 C C . PHE A 1 439 ? 15.179 28.297 5.020 1.00 70.75 439 PHE A C 1
ATOM 3461 O O . PHE A 1 439 ? 16.199 28.911 5.307 1.00 70.75 439 PHE A O 1
ATOM 3468 N N . SER A 1 440 ? 14.208 28.848 4.287 1.00 74.25 440 SER A N 1
ATOM 3469 C CA . SER A 1 440 ? 14.259 30.237 3.800 1.00 74.25 440 SER A CA 1
ATOM 3470 C C . SER A 1 440 ? 14.099 31.299 4.901 1.00 74.25 440 SER A C 1
ATOM 3472 O O . SER A 1 440 ? 14.171 32.491 4.618 1.00 74.25 440 SER A O 1
ATOM 3474 N N . GLY A 1 441 ? 13.800 30.898 6.144 1.00 78.81 441 GLY A N 1
ATOM 3475 C CA . GLY A 1 441 ? 13.537 31.812 7.260 1.00 78.81 441 GLY A CA 1
ATOM 3476 C C . GLY A 1 441 ? 12.148 32.463 7.244 1.00 78.81 441 GLY A C 1
ATOM 3477 O O . GLY A 1 441 ? 11.718 32.989 8.266 1.00 78.81 441 GLY A O 1
ATOM 3478 N N . VAL A 1 442 ? 11.384 32.366 6.150 1.00 82.56 442 VAL A N 1
ATOM 3479 C CA . VAL A 1 442 ? 10.049 32.982 6.028 1.00 82.56 442 VAL A CA 1
ATOM 3480 C C . VAL A 1 442 ? 9.072 32.447 7.083 1.00 82.56 442 VAL A C 1
ATOM 3482 O O . VAL A 1 442 ? 8.273 33.205 7.633 1.00 82.56 442 VAL A O 1
ATOM 3485 N N . SER A 1 443 ? 9.142 31.156 7.428 1.00 81.38 443 SER A N 1
ATOM 3486 C CA . SER A 1 443 ? 8.295 30.598 8.497 1.00 81.38 443 SER A CA 1
ATOM 3487 C C . SER A 1 443 ? 8.681 31.087 9.891 1.00 81.38 443 SER A C 1
ATOM 3489 O O . SER A 1 443 ? 7.802 31.261 10.731 1.00 81.38 443 SER A O 1
ATOM 3491 N N . LEU A 1 444 ? 9.967 31.348 10.128 1.00 81.56 444 LEU A N 1
ATOM 3492 C CA . LEU A 1 444 ? 10.441 31.934 11.380 1.00 81.56 444 LEU A CA 1
ATOM 3493 C C . LEU A 1 444 ? 10.014 33.403 11.489 1.00 81.56 444 LEU A C 1
ATOM 3495 O O . LEU A 1 444 ? 9.562 33.829 12.545 1.00 81.56 444 LEU A O 1
ATOM 3499 N N . LEU A 1 445 ? 10.081 34.155 10.388 1.00 84.56 445 LEU A N 1
ATOM 3500 C CA . LEU A 1 445 ? 9.631 35.547 10.331 1.00 84.56 445 LEU A CA 1
ATOM 3501 C C . LEU A 1 445 ? 8.111 35.673 10.525 1.00 84.56 445 LEU A C 1
ATOM 3503 O O . LEU A 1 445 ? 7.670 36.549 11.264 1.00 84.56 445 LEU A O 1
ATOM 3507 N N . ASP A 1 446 ? 7.309 34.757 9.965 1.00 83.88 446 ASP A N 1
ATOM 3508 C CA . ASP A 1 446 ? 5.870 34.670 10.268 1.00 83.88 446 ASP A CA 1
ATOM 3509 C C . ASP A 1 446 ? 5.620 34.382 11.759 1.00 83.88 446 ASP A C 1
ATOM 3511 O O . ASP A 1 446 ? 4.756 35.010 12.366 1.00 83.88 446 ASP A O 1
ATOM 3515 N N . ALA A 1 447 ? 6.394 33.480 12.372 1.00 82.56 447 ALA A N 1
ATOM 3516 C CA . ALA A 1 447 ? 6.263 33.161 13.795 1.00 82.56 447 ALA A CA 1
ATOM 3517 C C . ALA A 1 447 ? 6.631 34.345 14.700 1.00 82.56 447 ALA A C 1
ATOM 3519 O O . ALA A 1 447 ? 5.914 34.632 15.655 1.00 82.56 447 ALA A O 1
ATOM 3520 N N . LEU A 1 448 ? 7.725 35.044 14.392 1.00 84.19 448 LEU A N 1
ATOM 3521 C CA . LEU A 1 448 ? 8.172 36.222 15.136 1.00 84.19 448 LEU A CA 1
ATOM 3522 C C . LEU A 1 448 ? 7.177 37.376 15.008 1.00 84.19 448 LEU A C 1
ATOM 3524 O O . LEU A 1 448 ? 6.873 38.031 16.000 1.00 84.19 448 LEU A O 1
ATOM 3528 N N . TRP A 1 449 ? 6.615 37.580 13.816 1.00 86.38 449 TRP A N 1
ATOM 3529 C CA . TRP A 1 449 ? 5.574 38.579 13.591 1.00 86.38 449 TRP A CA 1
ATOM 3530 C C . TRP A 1 449 ? 4.294 38.251 14.368 1.00 86.38 449 TRP A C 1
ATOM 3532 O O . TRP A 1 449 ? 3.733 39.117 15.035 1.00 86.38 449 TRP A O 1
ATOM 3542 N N . ARG A 1 450 ? 3.850 36.987 14.351 1.00 84.25 450 ARG A N 1
ATOM 3543 C CA . ARG A 1 450 ? 2.715 36.532 15.170 1.00 84.25 450 ARG A CA 1
ATOM 3544 C C . ARG A 1 450 ? 2.983 36.718 16.658 1.00 84.25 450 ARG A C 1
ATOM 3546 O O . ARG A 1 450 ? 2.107 37.203 17.357 1.00 84.25 450 ARG A O 1
ATOM 3553 N N . TYR A 1 451 ? 4.179 36.399 17.136 1.00 83.50 451 TYR A N 1
ATOM 3554 C CA . TYR A 1 451 ? 4.534 36.590 18.541 1.00 83.50 451 TYR A CA 1
ATOM 3555 C C . TYR A 1 451 ? 4.544 38.072 18.948 1.00 83.50 451 TYR A C 1
ATOM 3557 O O . TYR A 1 451 ? 4.078 38.415 20.026 1.00 83.50 451 TYR A O 1
ATOM 3565 N N . ALA A 1 452 ? 5.028 38.957 18.074 1.00 84.00 452 ALA A N 1
ATOM 3566 C CA . ALA A 1 452 ? 5.090 40.390 18.348 1.00 84.00 452 ALA A CA 1
ATOM 3567 C C . ALA A 1 452 ? 3.712 41.078 18.340 1.00 84.00 452 ALA A C 1
ATOM 3569 O O . ALA A 1 452 ? 3.523 42.072 19.038 1.00 84.00 452 ALA A O 1
ATOM 3570 N N . PHE A 1 453 ? 2.763 40.570 17.547 1.00 82.94 453 PHE A N 1
ATOM 3571 C CA . PHE A 1 453 ? 1.496 41.256 17.259 1.00 82.94 453 PHE A CA 1
ATOM 3572 C C . PHE A 1 453 ? 0.231 40.451 17.596 1.00 82.94 453 PHE A C 1
ATOM 3574 O O . PHE A 1 453 ? -0.876 40.874 17.260 1.00 82.94 453 PHE A O 1
ATOM 3581 N N . SER A 1 454 ? 0.369 39.312 18.274 1.00 76.12 454 SER A N 1
ATOM 3582 C CA . SER A 1 454 ? -0.750 38.541 18.826 1.00 76.12 454 SER A CA 1
ATOM 3583 C C . SER A 1 454 ? -0.566 38.333 20.329 1.00 76.12 454 SER A C 1
ATOM 3585 O O . SER A 1 454 ? 0.546 38.399 20.840 1.00 76.12 454 SER A O 1
ATOM 3587 N N . GLN A 1 455 ? -1.649 38.032 21.051 1.00 73.69 455 GLN A N 1
ATOM 3588 C CA . GLN A 1 455 ? -1.570 37.630 22.466 1.00 73.69 455 GLN A CA 1
ATOM 3589 C C . GLN A 1 455 ? -1.133 36.159 22.650 1.00 73.69 455 GLN A C 1
ATOM 3591 O O . GLN A 1 455 ? -1.319 35.587 23.722 1.00 73.69 455 GLN A O 1
ATOM 3596 N N . LYS A 1 456 ? -0.594 35.516 21.605 1.00 77.62 456 LYS A N 1
ATOM 3597 C CA . LYS A 1 456 ? -0.190 34.105 21.632 1.00 77.62 456 LYS A CA 1
ATOM 3598 C C . LYS A 1 456 ? 1.219 33.959 22.189 1.00 77.62 456 LYS A C 1
ATOM 3600 O O . LYS A 1 456 ? 2.093 34.798 21.980 1.00 77.62 456 LYS A O 1
ATOM 3605 N N . THR A 1 457 ? 1.482 32.831 22.831 1.00 84.69 457 THR A N 1
ATOM 3606 C CA . THR A 1 457 ? 2.837 32.457 23.243 1.00 84.69 457 THR A CA 1
ATOM 3607 C C . THR A 1 457 ? 3.748 32.241 22.026 1.00 84.69 457 THR A C 1
ATOM 3609 O O . THR A 1 457 ? 3.296 31.977 20.904 1.00 84.69 457 THR A O 1
ATOM 3612 N N . PHE A 1 458 ? 5.067 32.298 22.234 1.00 79.62 458 PHE A N 1
ATOM 3613 C CA . PHE A 1 458 ? 6.040 32.008 21.174 1.00 79.62 458 PHE A CA 1
ATOM 3614 C C . PHE A 1 458 ? 5.864 30.591 20.600 1.00 79.62 458 PHE A C 1
ATOM 3616 O O . PHE A 1 458 ? 5.960 30.387 19.391 1.00 79.62 458 PHE A O 1
ATOM 3623 N N . SER A 1 459 ? 5.529 29.616 21.453 1.00 75.06 459 SER A N 1
ATOM 3624 C CA . SER A 1 459 ? 5.263 28.235 21.030 1.00 75.06 459 SER A CA 1
ATOM 3625 C C . SER A 1 459 ? 4.030 28.132 20.125 1.00 75.06 459 SER A C 1
ATOM 3627 O O . SER A 1 459 ? 4.085 27.507 19.067 1.00 75.06 459 SER A O 1
ATOM 3629 N N . GLU A 1 460 ? 2.931 28.799 20.483 1.00 78.19 460 GLU A N 1
ATOM 3630 C CA . GLU A 1 460 ? 1.713 28.850 19.664 1.00 78.19 460 GLU A CA 1
ATOM 3631 C C . GLU A 1 460 ? 1.949 29.564 18.329 1.00 78.19 460 GLU A C 1
ATOM 3633 O O . GLU A 1 460 ? 1.474 29.108 17.288 1.00 78.19 460 GLU A O 1
ATOM 3638 N N . SER A 1 461 ? 2.746 30.634 18.340 1.00 78.62 461 SER A N 1
ATOM 3639 C CA . SER A 1 461 ? 3.129 31.383 17.139 1.00 78.62 461 SER A CA 1
ATOM 3640 C C . SER A 1 461 ? 3.992 30.546 16.186 1.00 78.62 461 SER A C 1
ATOM 3642 O O . SER A 1 461 ? 3.736 30.517 14.980 1.00 78.62 461 SER A O 1
ATOM 3644 N N . MET A 1 462 ? 4.955 29.787 16.719 1.00 75.88 462 MET A N 1
ATOM 3645 C CA . MET A 1 462 ? 5.761 28.821 15.961 1.00 75.88 462 MET A CA 1
ATOM 3646 C C . MET A 1 462 ? 4.905 27.679 15.401 1.00 75.88 462 MET A C 1
ATOM 3648 O O . MET A 1 462 ? 5.023 27.322 14.228 1.00 75.88 462 MET A O 1
ATOM 3652 N N . ASN A 1 463 ? 3.994 27.123 16.197 1.00 77.00 463 ASN A N 1
ATOM 3653 C CA . ASN A 1 463 ? 3.110 26.053 15.740 1.00 77.00 463 ASN A CA 1
ATOM 3654 C C . ASN A 1 463 ? 2.164 26.525 14.623 1.00 77.00 463 ASN A C 1
ATOM 3656 O O . ASN A 1 463 ? 2.001 25.826 13.618 1.00 77.00 463 ASN A O 1
ATOM 3660 N N . ALA A 1 464 ? 1.615 27.737 14.739 1.00 73.25 464 ALA A N 1
ATOM 3661 C CA . ALA A 1 464 ? 0.790 28.349 13.703 1.00 73.25 464 ALA A CA 1
ATOM 3662 C C . ALA A 1 464 ? 1.580 28.605 12.407 1.00 73.25 464 ALA A C 1
ATOM 3664 O O . ALA A 1 464 ? 1.121 28.235 11.323 1.00 73.25 464 ALA A O 1
ATOM 3665 N N . ALA A 1 465 ? 2.784 29.175 12.507 1.00 71.38 465 ALA A N 1
ATOM 3666 C CA . ALA A 1 465 ? 3.587 29.551 11.346 1.00 71.38 465 ALA A CA 1
ATOM 3667 C C . ALA A 1 465 ? 4.126 28.354 10.547 1.00 71.38 465 ALA A C 1
ATOM 3669 O O . ALA A 1 465 ? 4.225 28.417 9.320 1.00 71.38 465 ALA A O 1
ATOM 3670 N N . PHE A 1 466 ? 4.431 27.240 11.215 1.00 72.62 466 PHE A N 1
ATOM 3671 C CA . PHE A 1 466 ? 4.903 26.008 10.573 1.00 72.62 466 PHE A CA 1
ATOM 3672 C C . PHE A 1 466 ? 3.755 25.069 10.161 1.00 72.62 466 PHE A C 1
ATOM 3674 O O . PHE A 1 466 ? 3.987 23.930 9.750 1.00 72.62 466 PHE A O 1
ATOM 3681 N N . GLY A 1 467 ? 2.500 25.524 10.265 1.00 61.69 467 GLY A N 1
ATOM 3682 C CA . GLY A 1 467 ? 1.326 24.734 9.896 1.00 61.69 467 GLY A CA 1
ATOM 3683 C C . GLY A 1 467 ? 1.122 23.495 10.774 1.00 61.69 467 GLY A C 1
ATOM 3684 O O . GLY A 1 467 ? 0.418 22.568 10.370 1.00 61.69 467 GLY A O 1
ATOM 3685 N N . ARG A 1 468 ? 1.720 23.470 11.972 1.00 54.44 468 ARG A N 1
ATOM 3686 C CA . ARG A 1 468 ? 1.420 22.515 13.042 1.00 54.44 468 ARG A CA 1
ATOM 3687 C C . ARG A 1 468 ? 0.208 23.034 13.802 1.00 54.44 468 ARG A C 1
ATOM 3689 O O . ARG A 1 468 ? 0.294 23.408 14.965 1.00 54.44 468 ARG A O 1
ATOM 3696 N N . GLN A 1 469 ? -0.941 23.075 13.135 1.00 41.38 469 GLN A N 1
ATOM 3697 C CA . GLN A 1 469 ? -2.191 23.230 13.864 1.00 41.38 469 GLN A CA 1
ATOM 3698 C C . GLN A 1 469 ? -2.428 21.936 14.641 1.00 41.38 469 GLN A C 1
ATOM 3700 O O . GLN A 1 469 ? -2.978 20.966 14.124 1.00 41.38 469 GLN A O 1
ATOM 3705 N N . GLY A 1 470 ? -1.984 21.918 15.896 1.00 34.78 470 GLY A N 1
ATOM 3706 C CA . GLY A 1 470 ? -2.693 21.152 16.901 1.00 34.78 470 GLY A CA 1
ATOM 3707 C C . GLY A 1 470 ? -4.095 21.737 16.937 1.00 34.78 470 GLY A C 1
ATOM 3708 O O . GLY A 1 470 ? -4.280 22.879 17.347 1.00 34.78 470 GLY A O 1
ATOM 3709 N N . HIS A 1 471 ? -5.075 21.007 16.417 1.00 34.09 471 HIS A N 1
ATOM 3710 C CA . HIS A 1 471 ? -6.456 21.345 16.698 1.00 34.09 471 HIS A CA 1
ATOM 3711 C C . HIS A 1 471 ? -6.614 21.193 18.212 1.00 34.09 471 HIS A C 1
ATOM 3713 O O . HIS A 1 471 ? -6.682 20.074 18.718 1.00 34.09 471 HIS A O 1
ATOM 3719 N N . HIS A 1 472 ? -6.608 22.308 18.944 1.00 29.81 472 HIS A N 1
ATOM 3720 C CA . HIS A 1 472 ? -7.148 22.335 20.292 1.00 29.81 472 HIS A CA 1
ATOM 3721 C C . HIS A 1 472 ? -8.648 22.117 20.145 1.00 29.81 472 HIS A C 1
ATOM 3723 O O . HIS A 1 472 ? -9.441 23.047 20.044 1.00 29.81 472 HIS A O 1
ATOM 3729 N N . HIS A 1 473 ? -9.037 20.848 20.059 1.00 37.38 473 HIS A N 1
ATOM 3730 C CA . HIS A 1 473 ? -10.370 20.472 20.467 1.00 37.38 473 HIS A CA 1
ATOM 3731 C C . HIS A 1 473 ? -10.464 20.910 21.920 1.00 37.38 473 HIS A C 1
ATOM 3733 O O . HIS A 1 473 ? -9.636 20.495 22.733 1.00 37.38 473 HIS A O 1
ATOM 3739 N N . GLY A 1 474 ? -11.420 21.790 22.230 1.00 29.70 474 GLY A N 1
ATOM 3740 C CA . GLY A 1 474 ? -11.802 22.008 23.613 1.00 29.70 474 GLY A CA 1
ATOM 3741 C C . GLY A 1 474 ? -11.992 20.628 24.221 1.00 29.70 474 GLY A C 1
ATOM 3742 O O . GLY A 1 474 ? -12.830 19.856 23.748 1.00 29.70 474 GLY A O 1
ATOM 3743 N N . HIS A 1 475 ? -11.133 20.277 25.175 1.00 39.22 475 HIS A N 1
ATOM 3744 C CA . HIS A 1 475 ? -11.263 19.041 25.915 1.00 39.22 475 HIS A CA 1
ATOM 3745 C C . HIS A 1 475 ? -12.514 19.204 26.767 1.00 39.22 475 HIS A C 1
ATOM 3747 O O . HIS A 1 475 ? -12.479 19.641 27.911 1.00 39.22 475 HIS A O 1
ATOM 3753 N N . SER A 1 476 ? -13.658 18.887 26.172 1.00 39.38 476 SER A N 1
ATOM 3754 C CA . SER A 1 476 ? -14.781 18.420 26.946 1.00 39.38 476 SER A CA 1
ATOM 3755 C C . SER A 1 476 ? -14.251 17.191 27.674 1.00 39.38 476 SER A C 1
ATOM 3757 O O . SER A 1 476 ? -13.928 16.177 27.051 1.00 39.38 476 SER A O 1
ATOM 3759 N N . HIS A 1 477 ? -14.126 17.295 28.997 1.00 43.41 477 HIS A N 1
ATOM 3760 C CA . HIS A 1 477 ? -14.111 16.140 29.885 1.00 43.41 477 HIS A CA 1
ATOM 3761 C C . HIS A 1 477 ? -15.490 15.474 29.792 1.00 43.41 477 HIS A C 1
ATOM 3763 O O . HIS A 1 477 ? -16.280 15.489 30.731 1.00 43.41 477 HIS A O 1
ATOM 3769 N N . ALA A 1 478 ? -15.836 14.972 28.605 1.00 53.03 478 ALA A N 1
ATOM 3770 C CA . ALA A 1 478 ? -16.995 14.136 28.423 1.00 53.03 478 ALA A CA 1
ATOM 3771 C C . ALA A 1 478 ? -16.761 12.918 29.309 1.00 53.03 478 ALA A C 1
ATOM 3773 O O . ALA A 1 478 ? -15.708 12.278 29.226 1.00 53.03 478 ALA A O 1
ATOM 3774 N N . ALA A 1 479 ? -17.723 12.637 30.185 1.00 60.94 479 ALA A N 1
ATOM 3775 C CA . ALA A 1 479 ? -17.702 11.429 30.987 1.00 60.94 479 ALA A CA 1
ATOM 3776 C C . ALA A 1 479 ? -17.418 10.233 30.069 1.00 60.94 479 ALA A C 1
ATOM 3778 O O . ALA A 1 479 ? -17.995 10.131 28.980 1.00 60.94 479 ALA A O 1
ATOM 3779 N N . LEU A 1 480 ? -16.497 9.361 30.492 1.00 66.38 480 LEU A N 1
ATOM 3780 C CA . LEU A 1 480 ? -16.154 8.178 29.716 1.00 66.38 480 LEU A CA 1
ATOM 3781 C C . LEU A 1 480 ? -17.442 7.409 29.391 1.00 66.38 480 LEU A C 1
ATOM 3783 O O . LEU A 1 480 ? -18.276 7.210 30.284 1.00 66.38 480 LEU A O 1
ATOM 3787 N N . PRO A 1 481 ? -17.633 6.982 28.130 1.00 74.44 481 PRO A N 1
ATOM 3788 C CA . PRO A 1 481 ? -18.794 6.191 27.782 1.00 74.44 481 PRO A CA 1
ATOM 3789 C C . PRO A 1 481 ? -18.809 4.931 28.648 1.00 74.44 481 PRO A C 1
ATOM 3791 O O . PRO A 1 481 ? -17.766 4.359 28.975 1.00 74.44 481 PRO A O 1
ATOM 3794 N N . ARG A 1 482 ? -20.005 4.499 29.049 1.00 77.62 482 ARG A N 1
ATOM 3795 C CA . ARG A 1 482 ? -20.157 3.321 29.903 1.00 77.62 482 ARG A CA 1
ATOM 3796 C C . ARG A 1 482 ? -19.583 2.097 29.188 1.00 77.62 482 ARG A C 1
ATOM 3798 O O . ARG A 1 482 ? -19.984 1.792 28.066 1.00 77.62 482 ARG A O 1
ATOM 3805 N N . VAL A 1 483 ? -18.676 1.383 29.856 1.00 78.00 483 VAL A N 1
ATOM 3806 C CA . VAL A 1 483 ? -18.127 0.118 29.350 1.00 78.00 483 VAL A CA 1
ATOM 3807 C C . VAL A 1 483 ? -19.283 -0.872 29.141 1.00 78.00 483 VAL A C 1
ATOM 3809 O O . VAL A 1 483 ? -20.037 -1.119 30.090 1.00 78.00 483 VAL A O 1
ATOM 3812 N N . PRO A 1 484 ? -19.442 -1.461 27.940 1.00 78.25 484 PRO A N 1
ATOM 3813 C CA . PRO A 1 484 ? -20.467 -2.465 27.692 1.00 78.25 484 PRO A CA 1
ATOM 3814 C C . PRO A 1 484 ? -20.319 -3.636 28.661 1.00 78.25 484 PRO A C 1
ATOM 3816 O O . PRO A 1 484 ? -19.225 -4.190 28.834 1.00 78.25 484 PRO A O 1
ATOM 3819 N N . THR A 1 485 ? -21.421 -4.015 29.305 1.00 79.19 485 THR A N 1
ATOM 3820 C CA . THR A 1 485 ? -21.425 -5.149 30.230 1.00 79.19 485 THR A CA 1
ATOM 3821 C C . THR A 1 485 ? -21.496 -6.430 29.413 1.00 79.19 485 THR A C 1
ATOM 3823 O O . THR A 1 485 ? -22.522 -6.751 28.827 1.00 79.19 485 THR A O 1
ATOM 3826 N N . MET A 1 486 ? -20.377 -7.148 29.344 1.00 79.06 486 MET A N 1
ATOM 3827 C CA . MET A 1 486 ? -20.296 -8.389 28.579 1.00 79.06 486 MET A CA 1
ATOM 3828 C C . MET A 1 486 ? -20.953 -9.547 29.342 1.00 79.06 486 MET A C 1
ATOM 3830 O O . MET A 1 486 ? -20.637 -9.721 30.526 1.00 79.06 486 MET A O 1
ATOM 3834 N N . PRO A 1 487 ? -21.792 -10.371 28.685 1.00 77.81 487 PRO A N 1
ATOM 3835 C CA . PRO A 1 487 ? -22.399 -11.533 29.320 1.00 77.81 487 PRO A CA 1
ATOM 3836 C C . PRO A 1 487 ? -21.331 -12.555 29.719 1.00 77.81 487 PRO A C 1
ATOM 3838 O O . PRO A 1 487 ? -20.268 -12.642 29.093 1.00 77.81 487 PRO A O 1
ATOM 3841 N N . ALA A 1 488 ? -21.622 -13.354 30.748 1.00 71.69 488 ALA A N 1
ATOM 3842 C CA . ALA A 1 488 ? -20.691 -14.352 31.277 1.00 71.69 488 ALA A CA 1
ATOM 3843 C C . ALA A 1 488 ? -20.186 -15.306 30.180 1.00 71.69 488 ALA A C 1
ATOM 3845 O O . ALA A 1 488 ? -18.984 -15.540 30.078 1.00 71.69 488 ALA A O 1
ATOM 3846 N N . ASN A 1 489 ? -21.074 -15.755 29.289 1.00 72.25 489 ASN A N 1
ATOM 3847 C CA . ASN A 1 489 ? -20.724 -16.639 28.172 1.00 72.25 489 ASN A CA 1
ATOM 3848 C C . ASN A 1 489 ? -19.709 -16.006 27.206 1.00 72.25 489 ASN A C 1
ATOM 3850 O O . ASN A 1 489 ? -18.775 -16.679 26.776 1.00 72.25 489 ASN A O 1
ATOM 3854 N N . TRP A 1 490 ? -19.819 -14.699 26.924 1.00 79.56 490 TRP A N 1
ATOM 3855 C CA . TRP A 1 490 ? -18.818 -13.999 26.111 1.00 79.56 490 TRP A CA 1
ATOM 3856 C C . TRP A 1 490 ? -17.477 -13.890 26.841 1.00 79.56 490 TRP A C 1
ATOM 3858 O O . TRP A 1 490 ? -16.437 -14.145 26.246 1.00 79.56 490 TRP A O 1
ATOM 3868 N N . LYS A 1 491 ? -17.476 -13.551 28.136 1.00 78.12 491 LYS A N 1
ATOM 3869 C CA . LYS A 1 491 ? -16.232 -13.460 28.922 1.00 78.12 491 LYS A CA 1
ATOM 3870 C C . LYS A 1 491 ? -15.499 -14.806 28.998 1.00 78.12 491 LYS A C 1
ATOM 3872 O O . LYS A 1 491 ? -14.279 -14.828 28.851 1.00 78.12 491 LYS A O 1
ATOM 3877 N N . LYS A 1 492 ? -16.231 -15.917 29.166 1.00 75.19 492 LYS A N 1
ATOM 3878 C CA . LYS A 1 492 ? -15.675 -17.282 29.101 1.00 75.19 492 LYS A CA 1
ATOM 3879 C C . LYS A 1 492 ? -15.049 -17.551 27.719 1.00 75.19 492 LYS A C 1
ATOM 3881 O O . LYS A 1 492 ? -13.900 -17.976 27.632 1.00 75.19 492 LYS A O 1
ATOM 3886 N N . GLN A 1 493 ? -15.750 -17.198 26.639 1.00 78.12 493 GLN A N 1
ATOM 3887 C CA . GLN A 1 493 ? -15.242 -17.348 25.272 1.00 78.12 493 GLN A CA 1
ATOM 3888 C C . GLN A 1 493 ? -14.000 -16.486 24.984 1.00 78.12 493 GLN A C 1
ATOM 3890 O O . GLN A 1 493 ? -13.056 -16.940 24.339 1.00 78.12 493 GLN A O 1
ATOM 3895 N N . GLU A 1 494 ? -13.983 -15.244 25.469 1.00 81.19 494 GLU A N 1
ATOM 3896 C CA . GLU A 1 494 ? -12.846 -14.327 25.356 1.00 81.19 494 GLU A CA 1
ATOM 3897 C C . GLU A 1 494 ? -11.603 -14.913 26.045 1.00 81.19 494 GLU A C 1
ATOM 3899 O O . GLU A 1 494 ? -10.495 -14.828 25.514 1.00 81.19 494 GLU A O 1
ATOM 3904 N N . MET A 1 495 ? -11.784 -15.559 27.201 1.00 77.75 495 MET A N 1
ATOM 3905 C CA . MET A 1 495 ? -10.713 -16.257 27.912 1.00 77.75 495 MET A CA 1
ATOM 3906 C C . MET A 1 495 ? -10.170 -17.454 27.124 1.00 77.75 495 MET A C 1
ATOM 3908 O O . MET A 1 495 ? -8.951 -17.573 27.004 1.00 77.75 495 MET A O 1
ATOM 3912 N N . LEU A 1 496 ? -11.031 -18.294 26.536 1.00 78.12 496 LEU A N 1
ATOM 3913 C CA . LEU A 1 496 ? -10.586 -19.406 25.684 1.00 78.12 496 LEU A CA 1
ATOM 3914 C C . LEU A 1 496 ? -9.738 -18.922 24.504 1.00 78.12 496 LEU A C 1
ATOM 3916 O O . LEU A 1 496 ? -8.657 -19.458 24.268 1.00 78.12 496 LEU A O 1
ATOM 3920 N N . LEU A 1 497 ? -10.177 -17.864 23.816 1.00 80.06 497 LEU A N 1
ATOM 3921 C CA . LEU A 1 497 ? -9.435 -17.291 22.688 1.00 80.06 497 LEU A CA 1
ATOM 3922 C C . LEU A 1 497 ? -8.055 -16.776 23.106 1.00 80.06 497 LEU A C 1
ATOM 3924 O O . LEU A 1 497 ? -7.085 -16.949 22.374 1.00 80.06 497 LEU A O 1
ATOM 3928 N N . LYS A 1 498 ? -7.940 -16.164 24.290 1.00 82.50 498 LYS A N 1
ATOM 3929 C CA . LYS A 1 498 ? -6.650 -15.700 24.825 1.00 82.50 498 LYS A CA 1
ATOM 3930 C C . LYS A 1 498 ? -5.709 -16.856 25.157 1.00 82.50 498 LYS A C 1
ATOM 3932 O O . LYS A 1 498 ? -4.507 -16.729 24.932 1.00 82.50 498 LYS A O 1
ATOM 3937 N N . ILE A 1 499 ? -6.242 -17.959 25.685 1.00 80.75 499 ILE A N 1
ATOM 3938 C CA . ILE A 1 499 ? -5.470 -19.178 25.962 1.00 80.75 499 ILE A CA 1
ATOM 3939 C C . ILE A 1 499 ? -4.976 -19.794 24.653 1.00 80.75 499 ILE A C 1
ATOM 3941 O O . ILE A 1 499 ? -3.793 -20.100 24.546 1.00 80.75 499 ILE A O 1
ATOM 3945 N N . GLU A 1 500 ? -5.842 -19.904 23.643 1.00 80.44 500 GLU A N 1
ATOM 3946 C CA . GLU A 1 500 ? -5.478 -20.400 22.309 1.00 80.44 500 GLU A CA 1
ATOM 3947 C C . GLU A 1 500 ? -4.387 -19.539 21.652 1.00 80.44 500 GLU A C 1
ATOM 3949 O O . GLU A 1 500 ? -3.400 -20.071 21.142 1.00 80.44 500 GLU A O 1
ATOM 3954 N N . ASP A 1 501 ? -4.515 -18.209 21.713 1.00 77.00 501 ASP A N 1
ATOM 3955 C CA . ASP A 1 501 ? -3.518 -17.267 21.188 1.00 77.00 501 ASP A CA 1
ATOM 3956 C C . ASP A 1 501 ? -2.146 -17.469 21.847 1.00 77.00 501 ASP A C 1
ATOM 3958 O O . ASP A 1 501 ? -1.105 -17.444 21.183 1.00 77.00 501 ASP A O 1
ATOM 3962 N N . GLU A 1 502 ? -2.124 -17.636 23.170 1.00 79.25 502 GLU A N 1
ATOM 3963 C CA . GLU A 1 502 ? -0.882 -17.824 23.914 1.00 79.25 502 GLU A CA 1
ATOM 3964 C C . GLU A 1 502 ? -0.311 -19.238 23.687 1.00 79.25 502 GLU A C 1
ATOM 3966 O O . GLU A 1 502 ? 0.901 -19.394 23.524 1.00 79.25 502 GLU A O 1
ATOM 3971 N N . GLN A 1 503 ? -1.165 -20.254 23.542 1.00 79.31 503 GLN A N 1
ATOM 3972 C CA . GLN A 1 503 ? -0.776 -21.608 23.152 1.00 79.31 503 GLN A CA 1
ATOM 3973 C C . GLN A 1 503 ? -0.108 -21.638 21.773 1.00 79.31 503 GLN A C 1
ATOM 3975 O O . GLN A 1 503 ? 0.993 -22.178 21.642 1.00 79.31 503 GLN A O 1
ATOM 3980 N N . GLN A 1 504 ? -0.727 -21.040 20.749 1.00 75.88 504 GLN A N 1
ATOM 3981 C CA . GLN A 1 504 ? -0.174 -21.000 19.390 1.00 75.88 504 GLN A CA 1
ATOM 3982 C C . GLN A 1 504 ? 1.198 -20.320 19.354 1.00 75.88 504 GLN A C 1
ATOM 3984 O O . GLN A 1 504 ? 2.109 -20.771 18.655 1.00 75.88 504 GLN A O 1
ATOM 3989 N N . ARG A 1 505 ? 1.392 -19.259 20.149 1.00 76.00 505 ARG A N 1
ATOM 3990 C CA . ARG A 1 505 ? 2.700 -18.595 20.276 1.00 76.00 505 ARG A CA 1
ATOM 3991 C C . ARG A 1 505 ? 3.777 -19.543 20.794 1.00 76.00 505 ARG A C 1
ATOM 3993 O O . ARG A 1 505 ? 4.892 -19.517 20.278 1.00 76.00 505 ARG A O 1
ATOM 4000 N N . TYR A 1 506 ? 3.459 -20.376 21.784 1.00 77.56 506 TYR A N 1
ATOM 4001 C CA . TYR A 1 506 ? 4.401 -21.361 22.317 1.00 77.56 506 TYR A CA 1
ATOM 4002 C C . TYR A 1 506 ? 4.599 -22.560 21.386 1.00 77.56 506 TYR A C 1
ATOM 4004 O O . TYR A 1 506 ? 5.712 -23.069 21.301 1.00 77.56 506 TYR A O 1
ATOM 4012 N N . GLN A 1 507 ? 3.577 -22.972 20.633 1.00 71.69 507 GLN A N 1
ATOM 4013 C CA . GLN A 1 507 ? 3.710 -24.032 19.627 1.00 71.69 507 GLN A CA 1
ATOM 4014 C C . GLN A 1 507 ? 4.654 -23.641 18.481 1.00 71.69 507 GLN A C 1
ATOM 4016 O O . GLN A 1 507 ? 5.376 -24.490 17.963 1.00 71.69 507 GLN A O 1
ATOM 4021 N N . HIS A 1 508 ? 4.683 -22.360 18.105 1.00 65.00 508 HIS A N 1
ATOM 4022 C CA . HIS A 1 508 ? 5.596 -21.836 17.085 1.00 65.00 508 HIS A CA 1
ATOM 4023 C C . HIS A 1 508 ? 7.000 -21.493 17.608 1.00 65.00 508 HIS A C 1
ATOM 4025 O O . HIS A 1 508 ? 7.890 -21.196 16.811 1.00 65.00 508 HIS A O 1
ATOM 4031 N N . ALA A 1 509 ? 7.222 -21.530 18.923 1.00 69.12 509 ALA A N 1
ATOM 4032 C CA . ALA A 1 509 ? 8.528 -21.276 19.514 1.00 69.12 509 ALA A CA 1
ATOM 4033 C C . ALA A 1 509 ? 9.360 -22.570 19.596 1.00 69.12 509 ALA A C 1
ATOM 4035 O O . ALA A 1 509 ? 8.892 -23.617 20.043 1.00 69.12 509 ALA A O 1
ATOM 4036 N N . TYR A 1 510 ? 10.629 -22.501 19.185 1.00 56.91 510 TYR A N 1
ATOM 4037 C CA . TYR A 1 510 ? 11.542 -23.643 19.238 1.00 56.91 510 TYR A CA 1
ATOM 4038 C C . TYR A 1 510 ? 12.037 -23.895 20.673 1.00 56.91 510 TYR A C 1
ATOM 4040 O O . TYR A 1 510 ? 12.493 -22.980 21.358 1.00 56.91 510 TYR A O 1
ATOM 4048 N N . GLY A 1 511 ? 11.981 -25.155 21.122 1.00 71.38 511 GLY A N 1
ATOM 4049 C CA . GLY A 1 511 ? 12.598 -25.615 22.373 1.00 71.38 511 GLY A CA 1
ATOM 4050 C C . GLY A 1 511 ? 11.670 -26.393 23.316 1.00 71.38 511 GLY A C 1
ATOM 4051 O O . GLY A 1 511 ? 10.450 -26.241 23.309 1.00 71.38 511 GLY A O 1
ATOM 4052 N N . LYS A 1 512 ? 12.263 -27.230 24.181 1.00 71.88 512 LYS A N 1
ATOM 4053 C CA . LYS A 1 512 ? 11.542 -28.108 25.129 1.00 71.88 512 LYS A CA 1
ATOM 4054 C C . LYS A 1 512 ? 10.652 -27.325 26.110 1.00 71.88 512 LYS A C 1
ATOM 4056 O O . LYS A 1 512 ? 9.538 -27.749 26.396 1.00 71.88 512 LYS A O 1
ATOM 4061 N N . LYS A 1 513 ? 11.107 -26.145 26.559 1.00 71.06 513 LYS A N 1
ATOM 4062 C CA . LYS A 1 513 ? 10.345 -25.245 27.449 1.00 71.06 513 LYS A CA 1
ATOM 4063 C C . LYS A 1 513 ? 9.109 -24.639 26.774 1.00 71.06 513 LYS A C 1
ATOM 4065 O O . LYS A 1 513 ? 8.089 -24.466 27.428 1.00 71.06 513 LYS A O 1
ATOM 4070 N N . ALA A 1 514 ? 9.187 -24.331 25.478 1.00 71.12 514 ALA A N 1
ATOM 4071 C CA . ALA A 1 514 ? 8.050 -23.811 24.723 1.00 71.12 514 ALA A CA 1
ATOM 4072 C C . ALA A 1 514 ? 6.975 -24.891 24.522 1.00 71.12 514 ALA A C 1
ATOM 4074 O O . ALA A 1 514 ? 5.799 -24.640 24.759 1.00 71.12 514 ALA A O 1
ATOM 4075 N N . LYS A 1 515 ? 7.387 -26.127 24.206 1.00 74.06 515 LYS A N 1
ATOM 4076 C CA . LYS A 1 515 ? 6.470 -27.275 24.112 1.00 74.06 515 LYS A CA 1
ATOM 4077 C C . LYS A 1 515 ? 5.756 -27.578 25.436 1.00 74.06 515 LYS A C 1
ATOM 4079 O O . LYS A 1 515 ? 4.550 -27.792 25.417 1.00 74.06 515 LYS A O 1
ATOM 4084 N N . ALA A 1 516 ? 6.468 -27.534 26.565 1.00 73.19 516 ALA A N 1
ATOM 4085 C CA . ALA A 1 516 ? 5.866 -27.715 27.890 1.00 73.19 516 ALA A CA 1
ATOM 4086 C C . ALA A 1 516 ? 4.805 -26.639 28.187 1.00 73.19 516 ALA A C 1
ATOM 4088 O O . ALA A 1 516 ? 3.680 -26.964 28.550 1.00 73.19 516 ALA A O 1
ATOM 4089 N N . LYS A 1 517 ? 5.109 -25.365 27.907 1.00 73.25 517 LYS A N 1
ATOM 4090 C CA . LYS A 1 517 ? 4.134 -24.273 28.055 1.00 73.25 517 LYS A CA 1
ATOM 4091 C C . LYS A 1 517 ? 2.926 -24.399 27.131 1.00 73.25 517 LYS A C 1
ATOM 4093 O O . LYS A 1 517 ? 1.818 -24.056 27.524 1.00 73.25 517 LYS A O 1
ATOM 4098 N N . ALA A 1 518 ? 3.109 -24.893 25.907 1.00 74.88 518 ALA A N 1
ATOM 4099 C CA . ALA A 1 518 ? 1.984 -25.165 25.017 1.00 74.88 518 ALA A CA 1
ATOM 4100 C C . ALA A 1 518 ? 1.056 -26.257 25.585 1.00 74.88 518 ALA A C 1
ATOM 4102 O O . ALA A 1 518 ? -0.160 -26.131 25.478 1.00 74.88 518 ALA A O 1
ATOM 4103 N N . GLN A 1 519 ? 1.614 -27.293 26.222 1.00 77.94 519 GLN A N 1
ATOM 4104 C CA . GLN A 1 519 ? 0.835 -28.327 26.914 1.00 77.94 519 GLN A CA 1
ATOM 4105 C C . GLN A 1 519 ? 0.123 -27.778 28.158 1.00 77.94 519 GLN A C 1
ATOM 4107 O O . GLN A 1 519 ? -1.042 -28.095 28.365 1.00 77.94 519 GLN A O 1
ATOM 4112 N N . GLU A 1 520 ? 0.771 -26.913 28.944 1.00 76.31 520 GLU A N 1
ATOM 4113 C CA . GLU A 1 520 ? 0.131 -26.214 30.073 1.00 76.31 520 GLU A CA 1
ATOM 4114 C C . GLU A 1 520 ? -1.087 -25.399 29.613 1.00 76.31 520 GLU A C 1
ATOM 4116 O O . GLU A 1 520 ? -2.159 -25.494 30.213 1.00 76.31 520 GLU A O 1
ATOM 4121 N N . MET A 1 521 ? -0.952 -24.642 28.516 1.00 79.06 521 MET A N 1
ATOM 4122 C CA . MET A 1 521 ? -2.065 -23.876 27.943 1.00 79.06 521 MET A CA 1
ATOM 4123 C C . MET A 1 521 ? -3.183 -24.783 27.414 1.00 79.06 521 MET A C 1
ATOM 4125 O O . MET A 1 521 ? -4.350 -24.471 27.626 1.00 79.06 521 MET A O 1
ATOM 4129 N N . GLN A 1 522 ? -2.856 -25.929 26.806 1.00 80.94 522 GLN A N 1
ATOM 4130 C CA . GLN A 1 522 ? -3.859 -26.915 26.386 1.00 80.94 522 GLN A CA 1
ATOM 4131 C C . GLN A 1 522 ? -4.621 -27.499 27.587 1.00 80.94 522 GLN A C 1
ATOM 4133 O O . GLN A 1 522 ? -5.839 -27.649 27.538 1.00 80.94 522 GLN A O 1
ATOM 4138 N N . THR A 1 523 ? -3.929 -27.808 28.686 1.00 76.75 523 THR A N 1
ATOM 4139 C CA . THR A 1 523 ? -4.572 -28.288 29.917 1.00 76.75 523 THR A CA 1
ATOM 4140 C C . THR A 1 523 ? -5.507 -27.229 30.493 1.00 76.75 523 THR A C 1
ATOM 4142 O O . THR A 1 523 ? -6.626 -27.558 30.889 1.00 76.75 523 THR A O 1
ATOM 4145 N N . LEU A 1 524 ? -5.080 -25.962 30.499 1.00 75.06 524 LEU A N 1
ATOM 4146 C CA . LEU A 1 524 ? -5.915 -24.842 30.930 1.00 75.06 524 LEU A CA 1
ATOM 4147 C C . LEU A 1 524 ? -7.149 -24.675 30.031 1.00 75.06 524 LEU A C 1
ATOM 4149 O O . LEU A 1 524 ? -8.250 -24.485 30.541 1.00 75.06 524 LEU A O 1
ATOM 4153 N N . HIS A 1 525 ? -6.970 -24.788 28.713 1.00 78.88 525 HIS A N 1
ATOM 4154 C CA . HIS A 1 525 ? -8.049 -24.744 27.730 1.00 78.88 525 HIS A CA 1
ATOM 4155 C C . HIS A 1 525 ? -9.110 -25.814 28.023 1.00 78.88 525 HIS A C 1
ATOM 4157 O O . HIS A 1 525 ? -10.277 -25.479 28.202 1.00 78.88 525 HIS A O 1
ATOM 4163 N N . ASN A 1 526 ? -8.693 -27.074 28.189 1.00 75.88 526 ASN A N 1
ATOM 4164 C CA . ASN A 1 526 ? -9.598 -28.197 28.447 1.00 75.88 526 ASN A CA 1
ATOM 4165 C C . ASN A 1 526 ? -10.373 -28.048 29.771 1.00 75.88 526 ASN A C 1
ATOM 4167 O O . ASN A 1 526 ? -11.538 -28.434 29.854 1.00 75.88 526 ASN A O 1
ATOM 4171 N N . HIS A 1 527 ? -9.743 -27.513 30.825 1.00 71.38 527 HIS A N 1
ATOM 4172 C CA . HIS A 1 527 ? -10.441 -27.253 32.091 1.00 71.38 527 HIS A CA 1
ATOM 4173 C C . HIS A 1 527 ? -11.495 -26.155 31.931 1.00 71.38 527 HIS A C 1
ATOM 4175 O O . HIS A 1 527 ? -12.620 -26.301 32.406 1.00 71.38 527 HIS A O 1
ATOM 4181 N N . LEU A 1 528 ? -11.148 -25.072 31.233 1.00 70.44 528 LEU A N 1
ATOM 4182 C CA . LEU A 1 528 ? -12.050 -23.943 31.034 1.00 70.44 528 LEU A CA 1
ATOM 4183 C C . LEU A 1 528 ? -13.221 -24.308 30.104 1.00 70.44 528 LEU A C 1
ATOM 4185 O O . LEU A 1 528 ? -14.343 -23.876 30.344 1.00 70.44 528 LEU A O 1
ATOM 4189 N N . GLU A 1 529 ? -12.985 -25.161 29.106 1.00 70.31 529 GLU A N 1
ATOM 4190 C CA . GLU A 1 529 ? -14.015 -25.732 28.233 1.00 70.31 529 GLU A CA 1
ATOM 4191 C C . GLU A 1 529 ? -14.992 -26.636 29.005 1.00 70.31 529 GLU A C 1
ATOM 4193 O O . GLU A 1 529 ? -16.207 -26.501 28.860 1.00 70.31 529 GLU A O 1
ATOM 4198 N N . LYS A 1 530 ? -14.501 -27.498 29.908 1.00 68.94 530 LYS A N 1
ATOM 4199 C CA . LYS A 1 530 ? -15.370 -28.301 30.790 1.00 68.94 530 LYS A CA 1
ATOM 4200 C C . LYS A 1 530 ? -16.240 -27.428 31.697 1.00 68.94 530 LYS A C 1
ATOM 4202 O O . LYS A 1 530 ? -17.431 -27.695 31.834 1.00 68.94 530 LYS A O 1
ATOM 4207 N N . ALA A 1 531 ? -15.681 -26.349 32.246 1.00 63.06 531 ALA A N 1
ATOM 4208 C CA . ALA A 1 531 ? -16.424 -25.380 33.055 1.00 63.06 531 ALA A CA 1
ATOM 4209 C C . ALA A 1 531 ? -17.473 -24.576 32.252 1.00 63.06 531 ALA A C 1
ATOM 4211 O O . ALA A 1 531 ? -18.344 -23.930 32.840 1.00 63.06 531 ALA A O 1
ATOM 4212 N N . MET A 1 532 ? -17.410 -24.591 30.913 1.00 58.16 532 MET A N 1
ATOM 4213 C CA . MET A 1 532 ? -18.401 -23.949 30.042 1.00 58.16 532 MET A CA 1
ATOM 4214 C C . MET A 1 532 ? -19.652 -24.794 29.789 1.00 58.16 532 MET A C 1
ATOM 4216 O O . MET A 1 532 ? -20.683 -24.211 29.473 1.00 58.16 532 MET A O 1
ATOM 4220 N N . VAL A 1 533 ? -19.599 -26.123 29.950 1.00 57.44 533 VAL A N 1
ATOM 4221 C CA . VAL A 1 533 ? -20.753 -27.016 29.702 1.00 57.44 533 VAL A CA 1
ATOM 4222 C C . VAL A 1 533 ? -21.890 -26.789 30.711 1.00 57.44 533 VAL A C 1
ATOM 4224 O O . VAL A 1 533 ? -23.055 -27.021 30.396 1.00 57.44 533 VAL A O 1
ATOM 4227 N N . ASN A 1 534 ? -21.580 -26.241 31.889 1.00 55.03 534 ASN A N 1
ATOM 4228 C CA . ASN A 1 534 ? -22.580 -25.800 32.856 1.00 55.03 534 ASN A CA 1
ATOM 4229 C C . ASN A 1 534 ? -22.990 -24.348 32.540 1.00 55.03 534 ASN A C 1
ATOM 4231 O O . ASN A 1 534 ? -22.228 -23.406 32.772 1.00 55.03 534 ASN A O 1
ATOM 4235 N N . ASN A 1 535 ? -24.211 -24.158 32.028 1.00 46.62 535 ASN A N 1
ATOM 4236 C CA . ASN A 1 535 ? -24.788 -22.866 31.607 1.00 46.62 535 ASN A CA 1
ATOM 4237 C C . ASN A 1 535 ? -24.989 -21.825 32.740 1.00 46.62 535 ASN A C 1
ATOM 4239 O O . ASN A 1 535 ? -25.553 -20.760 32.500 1.00 46.62 535 ASN A O 1
ATOM 4243 N N . GLY A 1 536 ? -24.527 -22.096 33.963 1.00 47.09 536 GLY A N 1
ATOM 4244 C CA . GLY A 1 536 ? -24.549 -21.160 35.090 1.00 47.09 536 GLY A CA 1
ATOM 4245 C C . GLY A 1 536 ? -23.297 -20.269 35.187 1.00 47.09 536 GLY A C 1
ATOM 4246 O O . GLY A 1 536 ? -22.330 -20.433 34.419 1.00 47.09 536 GLY A O 1
ATOM 4247 N N . PRO A 1 537 ? -23.250 -19.330 36.159 1.00 44.97 537 PRO A N 1
ATOM 4248 C CA . PRO A 1 537 ? -21.965 -18.830 36.649 1.00 44.97 537 PRO A CA 1
ATOM 4249 C C . PRO A 1 537 ? -21.080 -20.045 36.964 1.00 44.97 537 PRO A C 1
ATOM 4251 O O . PRO A 1 537 ? -21.617 -21.080 37.365 1.00 44.97 537 PRO A O 1
ATOM 4254 N N . PRO A 1 538 ? -19.758 -19.980 36.717 1.00 47.72 538 PRO A N 1
ATOM 4255 C CA . PRO A 1 538 ? -18.895 -21.103 37.053 1.00 47.72 538 PRO A CA 1
ATOM 4256 C C . PRO A 1 538 ? -19.178 -21.483 38.509 1.00 47.72 538 PRO A C 1
ATOM 4258 O O . PRO A 1 538 ? -19.124 -20.609 39.380 1.00 47.72 538 PRO A O 1
ATOM 4261 N N . GLU A 1 539 ? -19.519 -22.752 38.766 1.00 47.34 539 GLU A N 1
ATOM 4262 C CA . GLU A 1 539 ? -19.522 -23.281 40.132 1.00 47.34 539 GLU A CA 1
ATOM 4263 C C . GLU A 1 539 ? -18.188 -22.903 40.794 1.00 47.34 539 GLU A C 1
ATOM 4265 O O . GLU A 1 539 ? -17.222 -22.602 40.078 1.00 47.34 539 GLU A O 1
ATOM 4270 N N . PRO A 1 540 ? -18.097 -22.853 42.134 1.00 47.25 540 PRO A N 1
ATOM 4271 C CA . PRO A 1 540 ? -16.833 -22.667 42.836 1.00 47.25 540 PRO A CA 1
ATOM 4272 C C . PRO A 1 540 ? -15.886 -23.837 42.533 1.00 47.25 540 PRO A C 1
ATOM 4274 O O . PRO A 1 540 ? -15.622 -24.704 43.357 1.00 47.25 540 PRO A O 1
ATOM 4277 N N . ASP A 1 541 ? -15.343 -23.846 41.323 1.00 52.97 541 ASP A N 1
ATOM 4278 C CA . ASP A 1 541 ? -14.327 -24.749 40.864 1.00 52.97 541 ASP A CA 1
ATOM 4279 C C . ASP A 1 541 ? -13.025 -24.169 41.397 1.00 52.97 541 ASP A C 1
ATOM 4281 O O . ASP A 1 541 ? -12.306 -23.398 40.744 1.00 52.97 541 ASP A O 1
ATOM 4285 N N . ASN A 1 542 ? -12.805 -24.448 42.681 1.00 57.25 542 ASN A N 1
ATOM 4286 C CA . ASN A 1 542 ? -11.567 -24.152 43.384 1.00 57.25 542 ASN A CA 1
ATOM 4287 C C . ASN A 1 542 ? -10.378 -24.775 42.653 1.00 57.25 542 ASN A C 1
ATOM 4289 O O . ASN A 1 542 ? -9.286 -24.236 42.768 1.00 57.25 542 ASN A O 1
ATOM 4293 N N . THR A 1 543 ? -10.611 -25.810 41.840 1.00 56.34 543 THR A N 1
ATOM 4294 C CA . THR A 1 543 ? -9.624 -26.504 41.016 1.00 56.34 543 THR A CA 1
ATOM 4295 C C . THR A 1 543 ? -9.051 -25.620 39.908 1.00 56.34 543 THR A C 1
ATOM 4297 O O . THR A 1 543 ? -7.848 -25.647 39.687 1.00 56.34 543 THR A O 1
ATOM 4300 N N . LEU A 1 544 ? -9.844 -24.775 39.231 1.00 60.75 544 LEU A N 1
ATOM 4301 C CA . LEU A 1 544 ? -9.301 -23.885 38.187 1.00 60.75 544 LEU A CA 1
ATOM 4302 C C . LEU A 1 544 ? -8.532 -22.696 38.784 1.00 60.75 544 LEU A C 1
ATOM 4304 O O . LEU A 1 544 ? -7.503 -22.281 38.251 1.00 60.75 544 LEU A O 1
ATOM 4308 N N . THR A 1 545 ? -9.008 -22.142 39.902 1.00 64.81 545 THR A N 1
ATOM 4309 C CA . THR A 1 545 ? -8.305 -21.061 40.615 1.00 64.81 545 THR A CA 1
ATOM 4310 C C . THR A 1 545 ? -7.043 -21.566 41.310 1.00 64.81 545 THR A C 1
ATOM 4312 O O . THR A 1 545 ? -6.007 -20.905 41.233 1.00 64.81 545 THR A O 1
ATOM 4315 N N . SER A 1 546 ? -7.087 -22.749 41.930 1.00 63.22 546 SER A N 1
ATOM 4316 C CA . SER A 1 546 ? -5.895 -23.413 42.463 1.00 63.22 546 SER A CA 1
ATOM 4317 C C . SER A 1 546 ? -4.920 -23.734 41.334 1.00 63.22 546 SER A C 1
ATOM 4319 O O . SER A 1 546 ? -3.759 -23.367 41.428 1.00 63.22 546 SER A O 1
ATOM 4321 N N . PHE A 1 547 ? -5.391 -24.263 40.202 1.00 66.75 547 PHE A N 1
ATOM 4322 C CA . PHE A 1 547 ? -4.542 -24.534 39.044 1.00 66.75 547 PHE A CA 1
ATOM 4323 C C . PHE A 1 547 ? -3.872 -23.263 38.500 1.00 66.75 547 PHE A C 1
ATOM 4325 O O . PHE A 1 547 ? -2.661 -23.238 38.294 1.00 66.75 547 PHE A O 1
ATOM 4332 N N . LEU A 1 548 ? -4.620 -22.171 38.299 1.00 68.62 548 LEU A N 1
ATOM 4333 C CA . LEU A 1 548 ? -4.060 -20.900 37.819 1.00 68.62 548 LEU A CA 1
ATOM 4334 C C . LEU A 1 548 ? -3.040 -20.306 38.803 1.00 68.62 548 LEU A C 1
ATOM 4336 O O . LEU A 1 548 ? -1.998 -19.800 38.373 1.00 68.62 548 LEU A O 1
ATOM 4340 N N . SER A 1 549 ? -3.315 -20.382 40.107 1.00 71.00 549 SER A N 1
ATOM 4341 C CA . SER A 1 549 ? -2.412 -19.886 41.152 1.00 71.00 549 SER A CA 1
ATOM 4342 C C . SER A 1 549 ? -1.157 -20.758 41.311 1.00 71.00 549 SER A C 1
ATOM 4344 O O . SER A 1 549 ? -0.051 -20.217 41.383 1.00 71.00 549 SER A O 1
ATOM 4346 N N . GLU A 1 550 ? -1.280 -22.085 41.249 1.00 67.50 550 GLU A N 1
ATOM 4347 C CA . GLU A 1 550 ? -0.161 -23.037 41.234 1.00 67.50 550 GLU A CA 1
ATOM 4348 C C . GLU A 1 550 ? 0.739 -22.829 40.013 1.00 67.50 550 GLU A C 1
ATOM 4350 O O . GLU A 1 550 ? 1.959 -22.721 40.146 1.00 67.50 550 GLU 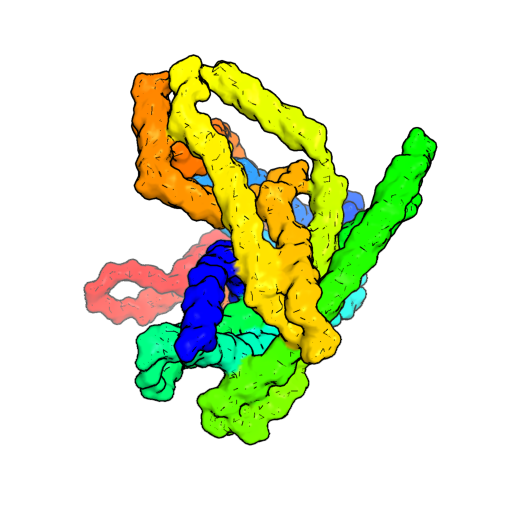A O 1
ATOM 4355 N N . GLN A 1 551 ? 0.155 -22.680 38.821 1.00 68.31 551 GLN A N 1
ATOM 4356 C CA . GLN A 1 551 ? 0.906 -22.429 37.587 1.00 68.31 551 GLN A CA 1
ATOM 4357 C C . GLN A 1 551 ? 1.613 -21.071 37.613 1.00 68.31 551 GLN A C 1
ATOM 4359 O O . GLN A 1 551 ? 2.766 -20.938 37.192 1.00 68.31 551 GLN A O 1
ATOM 4364 N N . LYS A 1 552 ? 0.962 -20.042 38.165 1.00 68.62 552 LYS A N 1
ATOM 4365 C CA . LYS A 1 552 ? 1.582 -18.733 38.395 1.00 68.62 552 LYS A CA 1
ATOM 4366 C C . LYS A 1 552 ? 2.791 -18.866 39.324 1.00 68.62 552 LYS A C 1
ATOM 4368 O O . LYS A 1 552 ? 3.863 -18.370 38.972 1.00 68.62 552 LYS A O 1
ATOM 4373 N N . LEU A 1 553 ? 2.662 -19.574 40.448 1.00 62.84 553 LEU A N 1
ATOM 4374 C CA . LEU A 1 553 ? 3.759 -19.836 41.387 1.00 62.84 553 LEU A CA 1
ATOM 4375 C C . LEU A 1 553 ? 4.901 -20.630 40.734 1.00 62.84 553 LEU A C 1
ATOM 4377 O O . LEU A 1 553 ? 6.063 -20.241 40.869 1.00 62.84 553 LEU A O 1
ATOM 4381 N N . ALA A 1 554 ? 4.592 -21.664 39.950 1.00 60.53 554 ALA A N 1
ATOM 4382 C CA . ALA A 1 554 ? 5.578 -22.450 39.206 1.00 60.53 554 ALA A CA 1
ATOM 4383 C C . ALA A 1 554 ? 6.332 -21.604 38.160 1.00 60.53 554 ALA A C 1
ATOM 4385 O O . ALA A 1 554 ? 7.557 -21.696 38.029 1.00 60.53 554 ALA A O 1
ATOM 4386 N N . SER A 1 555 ? 5.626 -20.707 37.461 1.00 58.91 555 SER A N 1
ATOM 4387 C CA . SER A 1 555 ? 6.218 -19.797 36.472 1.00 58.91 555 SER A CA 1
ATOM 4388 C C . SER A 1 555 ? 7.161 -18.753 37.088 1.00 58.91 555 SER A C 1
ATOM 4390 O O . SER A 1 555 ? 8.101 -18.301 36.430 1.00 58.91 555 SER A O 1
ATOM 4392 N N . ILE A 1 556 ? 6.933 -18.395 38.357 1.00 58.16 556 ILE A N 1
ATOM 4393 C CA . ILE A 1 556 ? 7.793 -17.506 39.147 1.00 58.16 556 ILE A CA 1
ATOM 4394 C C . ILE A 1 556 ? 8.979 -18.294 39.735 1.00 58.16 556 ILE A C 1
ATOM 4396 O O . ILE A 1 556 ? 10.105 -17.795 39.741 1.00 58.16 556 ILE A O 1
ATOM 4400 N N . GLY A 1 557 ? 8.751 -19.533 40.187 1.00 50.94 557 GLY A N 1
ATOM 4401 C CA . GLY A 1 557 ? 9.747 -20.395 40.833 1.00 50.94 557 GLY A CA 1
ATOM 4402 C C . GLY A 1 557 ? 10.886 -20.866 39.921 1.00 50.94 557 GLY A C 1
ATOM 4403 O O . GLY A 1 557 ? 12.024 -20.968 40.375 1.00 50.94 557 GLY A O 1
ATOM 4404 N N . ASN A 1 558 ? 10.623 -21.063 38.625 1.00 51.41 558 ASN A N 1
ATOM 4405 C CA . ASN A 1 558 ? 11.625 -21.510 37.643 1.00 51.41 558 ASN A CA 1
ATOM 4406 C C . ASN A 1 558 ? 12.647 -20.435 37.205 1.00 51.41 558 ASN A C 1
ATOM 4408 O O . ASN A 1 558 ? 13.539 -20.731 36.411 1.00 51.41 558 ASN A O 1
ATOM 4412 N N . ASN A 1 559 ? 12.549 -19.204 37.722 1.00 48.06 559 ASN A N 1
ATOM 4413 C CA . ASN A 1 559 ? 13.436 -18.074 37.401 1.00 48.06 559 ASN A CA 1
ATOM 4414 C C . ASN A 1 559 ? 14.371 -17.681 38.567 1.00 48.06 559 ASN A C 1
ATOM 4416 O O . ASN A 1 559 ? 14.734 -16.515 38.731 1.00 48.06 559 ASN A O 1
ATOM 4420 N N . ARG A 1 560 ? 14.771 -18.647 39.405 1.00 42.31 560 ARG A N 1
ATOM 4421 C CA . ARG A 1 560 ? 15.727 -18.431 40.504 1.00 42.31 560 ARG A CA 1
ATOM 4422 C C . ARG A 1 560 ? 17.174 -18.343 39.993 1.00 42.31 560 ARG A C 1
ATOM 4424 O O . ARG A 1 560 ? 17.933 -19.295 40.108 1.00 42.31 560 ARG A O 1
ATOM 4431 N N . SER A 1 561 ? 17.581 -17.178 39.494 1.00 38.78 561 SER A N 1
ATOM 4432 C CA . SER A 1 561 ? 18.989 -16.755 39.518 1.00 38.78 561 SER A CA 1
ATOM 4433 C C . SER A 1 561 ? 19.080 -15.433 40.281 1.00 38.78 561 SER A C 1
ATOM 4435 O O . SER A 1 561 ? 18.597 -14.402 39.813 1.00 38.78 561 SER A O 1
ATOM 4437 N N . MET A 1 562 ? 19.628 -15.491 41.498 1.00 38.59 562 MET A N 1
ATOM 4438 C CA . MET A 1 562 ? 19.909 -14.333 42.349 1.00 38.59 562 MET A CA 1
ATOM 4439 C C . MET A 1 562 ? 20.926 -13.443 41.630 1.00 38.59 562 MET A C 1
ATOM 4441 O O . MET A 1 562 ? 22.039 -13.914 41.456 1.00 38.59 562 MET A O 1
ATOM 4445 N N . LEU A 1 563 ? 20.551 -12.238 41.173 1.00 34.00 563 LEU A N 1
ATOM 4446 C CA . LEU A 1 563 ? 21.450 -11.066 41.018 1.00 34.00 563 LEU A CA 1
ATOM 4447 C C . LEU A 1 563 ? 20.819 -9.844 40.314 1.00 34.00 563 LEU A C 1
ATOM 4449 O O . LEU A 1 563 ? 21.453 -8.797 40.290 1.00 34.00 563 LEU A O 1
ATOM 4453 N N . PHE A 1 564 ? 19.578 -9.893 39.809 1.00 33.09 564 PHE A N 1
ATOM 4454 C CA . PHE A 1 564 ? 18.946 -8.719 39.175 1.00 33.09 564 PHE A CA 1
ATOM 4455 C C . PHE A 1 564 ? 17.486 -8.501 39.617 1.00 33.09 564 PHE A C 1
ATOM 4457 O O . PHE A 1 564 ? 16.777 -9.480 39.876 1.00 33.09 564 PHE A O 1
ATOM 4464 N N . PRO A 1 565 ? 17.008 -7.239 39.712 1.00 36.00 565 PRO A N 1
ATOM 4465 C CA . PRO A 1 565 ? 15.624 -6.939 40.063 1.00 36.00 565 PRO A CA 1
ATOM 4466 C C . PRO A 1 565 ? 14.659 -7.566 39.046 1.00 36.00 565 PRO A C 1
ATOM 4468 O O . PRO A 1 565 ? 14.846 -7.506 37.831 1.00 36.00 565 PRO A O 1
ATOM 4471 N N . ARG A 1 566 ? 13.637 -8.231 39.593 1.00 40.31 566 ARG A N 1
ATOM 4472 C CA . ARG A 1 566 ? 12.710 -9.149 38.920 1.00 40.31 566 ARG A CA 1
ATOM 4473 C C . ARG A 1 566 ? 11.937 -8.472 37.785 1.00 40.31 566 ARG A C 1
ATOM 4475 O O . ARG A 1 566 ? 11.042 -7.672 38.039 1.00 40.31 566 ARG A O 1
ATOM 4482 N N . THR A 1 567 ? 12.156 -8.902 36.547 1.00 38.50 567 THR A N 1
ATOM 4483 C CA . THR A 1 567 ? 11.144 -8.755 35.495 1.00 38.50 567 THR A CA 1
ATOM 4484 C C . THR A 1 567 ? 10.177 -9.934 35.603 1.00 38.50 567 THR A C 1
ATOM 4486 O O . THR A 1 567 ? 10.563 -11.099 35.490 1.00 38.50 567 THR A O 1
ATOM 4489 N N . THR A 1 568 ? 8.901 -9.662 35.890 1.00 49.81 568 THR A N 1
ATOM 4490 C CA . THR A 1 568 ? 7.859 -10.692 35.790 1.00 49.81 568 THR A CA 1
ATOM 4491 C C . THR A 1 568 ? 7.842 -11.207 34.356 1.00 49.81 568 THR A C 1
ATOM 4493 O O . THR A 1 568 ? 7.720 -10.431 33.409 1.00 49.81 568 THR A O 1
ATOM 4496 N N . THR A 1 569 ? 8.002 -12.520 34.168 1.00 63.72 569 THR A N 1
ATOM 4497 C CA . THR A 1 569 ? 7.939 -13.083 32.819 1.00 63.72 569 THR A CA 1
ATOM 4498 C C . THR A 1 569 ? 6.542 -12.876 32.253 1.00 63.72 569 THR A C 1
ATOM 4500 O O . THR A 1 569 ? 5.536 -12.969 32.957 1.00 63.72 569 THR A O 1
ATOM 4503 N N . ARG A 1 570 ? 6.469 -12.630 30.946 1.00 65.38 570 ARG A N 1
ATOM 4504 C CA . ARG A 1 570 ? 5.213 -12.452 30.211 1.00 65.38 570 ARG A CA 1
ATOM 4505 C C . ARG A 1 570 ? 4.170 -13.545 30.509 1.00 65.38 570 ARG A C 1
ATOM 4507 O O . ARG A 1 570 ? 2.986 -13.237 30.602 1.00 65.38 570 ARG A O 1
ATOM 4514 N N . GLY A 1 571 ? 4.608 -14.792 30.705 1.00 65.62 571 GLY A N 1
ATOM 4515 C CA . GLY A 1 571 ? 3.732 -15.910 31.078 1.00 65.62 571 GLY A CA 1
ATOM 4516 C C . GLY A 1 571 ? 3.093 -15.747 32.463 1.00 65.62 571 GLY A C 1
ATOM 4517 O O . GLY A 1 571 ? 1.890 -15.939 32.599 1.00 65.62 571 GLY A O 1
ATOM 4518 N N . ALA A 1 572 ? 3.852 -15.297 33.468 1.00 66.12 572 ALA A N 1
ATOM 4519 C CA . ALA A 1 572 ? 3.311 -15.006 34.798 1.00 66.12 572 ALA A CA 1
ATOM 4520 C C . ALA A 1 572 ? 2.302 -13.842 34.760 1.00 66.12 572 ALA A C 1
ATOM 4522 O O . ALA A 1 572 ? 1.262 -13.892 35.413 1.00 66.12 572 ALA A O 1
ATOM 4523 N N . GLN A 1 573 ? 2.572 -12.814 33.944 1.00 73.62 573 GLN A N 1
ATOM 4524 C CA . GLN A 1 573 ? 1.640 -11.700 33.720 1.00 73.62 573 GLN A CA 1
ATOM 4525 C C . GLN A 1 573 ? 0.366 -12.136 32.978 1.00 73.62 573 GLN A C 1
ATOM 4527 O O . GLN A 1 573 ? -0.708 -11.581 33.206 1.00 73.62 573 GLN A O 1
ATOM 4532 N N . PHE A 1 574 ? 0.464 -13.107 32.066 1.00 76.19 574 PHE A N 1
ATOM 4533 C CA . PHE A 1 574 ? -0.697 -13.704 31.407 1.00 76.19 574 PHE A CA 1
ATOM 4534 C C . PHE A 1 574 ? -1.566 -14.467 32.413 1.00 76.19 574 PHE A C 1
ATOM 4536 O O . PHE A 1 574 ? -2.744 -14.147 32.546 1.00 76.19 574 PHE A O 1
ATOM 4543 N N . LEU A 1 575 ? -0.979 -15.384 33.188 1.00 72.56 575 LEU A N 1
ATOM 4544 C CA . LEU A 1 575 ? -1.707 -16.174 34.187 1.00 72.56 575 LEU A CA 1
ATOM 4545 C C . LEU A 1 575 ? -2.367 -15.297 35.261 1.00 72.56 575 LEU A C 1
ATOM 4547 O O . LEU A 1 575 ? -3.530 -15.510 35.580 1.00 72.56 575 LEU A O 1
ATOM 4551 N N . ALA A 1 576 ? -1.684 -14.253 35.742 1.00 71.19 576 ALA A N 1
ATOM 4552 C CA . ALA A 1 576 ? -2.264 -13.301 36.693 1.00 71.19 576 ALA A CA 1
ATOM 4553 C C . ALA A 1 576 ? -3.477 -12.544 36.118 1.00 71.19 576 ALA A C 1
ATOM 4555 O O . ALA A 1 576 ? -4.439 -12.269 36.834 1.00 71.19 576 ALA A O 1
ATOM 4556 N N . ARG A 1 577 ? -3.457 -12.218 34.818 1.00 78.06 577 ARG A N 1
ATOM 4557 C CA . ARG A 1 577 ? -4.615 -11.616 34.141 1.00 78.06 577 ARG A CA 1
ATOM 4558 C C . ARG A 1 577 ? -5.765 -12.608 34.007 1.00 78.06 577 ARG A C 1
ATOM 4560 O O . ARG A 1 577 ? -6.902 -12.214 34.233 1.00 78.06 577 ARG A O 1
ATOM 4567 N N . MET A 1 578 ? -5.479 -13.867 33.682 1.00 76.06 578 MET A N 1
ATOM 4568 C CA . MET A 1 578 ? -6.496 -14.918 33.575 1.00 76.06 578 MET A CA 1
ATOM 4569 C C . MET A 1 578 ? -7.153 -15.220 34.924 1.00 76.06 578 MET A C 1
ATOM 4571 O O . MET A 1 578 ? -8.372 -15.320 34.993 1.00 76.06 578 MET A O 1
ATOM 4575 N N . GLU A 1 579 ? -6.363 -15.282 35.997 1.00 73.19 579 GLU A N 1
ATOM 4576 C CA . GLU A 1 579 ? -6.838 -15.434 37.377 1.00 73.19 579 GLU A CA 1
ATOM 4577 C C . GLU A 1 579 ? -7.799 -14.301 37.761 1.00 73.19 579 GLU A C 1
ATOM 4579 O O . GLU A 1 579 ? -8.915 -14.567 38.204 1.00 73.19 579 GLU A O 1
ATOM 4584 N N . LYS A 1 580 ? -7.416 -13.045 37.488 1.00 77.50 580 LYS A N 1
ATOM 4585 C CA . LYS A 1 580 ? -8.278 -11.877 37.718 1.00 77.50 580 LYS A CA 1
ATOM 4586 C C . LYS A 1 580 ? -9.562 -11.924 36.879 1.00 77.50 580 LYS A C 1
ATOM 4588 O O . LYS A 1 580 ? -10.649 -11.685 37.390 1.00 77.50 580 LYS A O 1
ATOM 4593 N N . GLN A 1 581 ? -9.470 -12.256 35.589 1.00 73.94 581 GLN A N 1
ATOM 4594 C CA . GLN A 1 581 ? -10.663 -12.364 34.739 1.00 73.94 581 GLN A CA 1
ATOM 4595 C C . GLN A 1 581 ? -11.610 -13.475 35.216 1.00 73.94 581 GLN A C 1
ATOM 4597 O O . GLN A 1 581 ? -12.827 -13.301 35.159 1.00 73.94 581 GLN A O 1
ATOM 4602 N N . TYR A 1 582 ? -11.068 -14.585 35.725 1.00 70.69 582 TYR A N 1
ATOM 4603 C CA . TYR A 1 582 ? -11.853 -15.674 36.296 1.00 70.69 582 TYR A CA 1
ATOM 4604 C C . TYR A 1 582 ? -12.530 -15.281 37.615 1.00 70.69 582 TYR A C 1
ATOM 4606 O O . TYR A 1 582 ? -13.699 -15.603 37.820 1.00 70.69 582 TYR A O 1
ATOM 4614 N N . SER A 1 583 ? -11.843 -14.544 38.496 1.00 69.69 583 SER A N 1
ATOM 4615 C CA . SER A 1 583 ? -12.467 -14.022 39.718 1.00 69.69 583 SER A CA 1
ATOM 4616 C C . SER A 1 583 ? -13.586 -13.032 39.402 1.00 69.69 583 SER A C 1
ATOM 4618 O O . SER A 1 583 ? -14.658 -13.117 39.992 1.00 69.69 583 SER A O 1
ATOM 4620 N N . ASP A 1 584 ? -13.386 -12.155 38.415 1.00 70.19 584 ASP A N 1
ATOM 4621 C CA . ASP A 1 584 ? -14.394 -11.176 37.990 1.00 70.19 584 ASP A CA 1
ATOM 4622 C C . ASP A 1 584 ? -15.634 -11.851 37.369 1.00 70.19 584 ASP A C 1
ATOM 4624 O O . ASP A 1 584 ? -16.738 -11.310 37.427 1.00 70.19 584 ASP A O 1
ATOM 4628 N N . LEU A 1 585 ? -15.473 -13.037 36.772 1.00 67.44 585 LEU A N 1
ATOM 4629 C CA . LEU A 1 585 ? -16.568 -13.873 36.267 1.00 67.44 585 LEU A CA 1
ATOM 4630 C C . LEU A 1 585 ? -17.447 -14.434 37.392 1.00 67.44 585 LEU A C 1
ATOM 4632 O O . LEU A 1 585 ? -18.656 -14.537 37.201 1.00 67.44 585 LEU A O 1
ATOM 4636 N N . ARG A 1 586 ? -16.862 -14.762 38.552 1.00 64.75 586 ARG A N 1
ATOM 4637 C CA . ARG A 1 586 ? -17.593 -15.266 39.731 1.00 64.75 586 ARG A CA 1
ATOM 4638 C C . ARG A 1 586 ? -18.500 -14.213 40.362 1.00 64.75 586 ARG A C 1
ATOM 4640 O O . ARG A 1 586 ? -19.477 -14.558 41.011 1.00 64.75 586 ARG A O 1
ATOM 4647 N N . LEU A 1 587 ? -18.167 -12.938 40.176 1.00 61.81 587 LEU A N 1
ATOM 4648 C CA . LEU A 1 587 ? -18.907 -11.807 40.736 1.00 61.81 587 LEU A CA 1
ATOM 4649 C C . LEU A 1 587 ? -20.101 -11.379 39.865 1.00 61.81 587 LEU A C 1
ATOM 4651 O O . LEU A 1 587 ? -20.820 -10.452 40.232 1.00 61.81 587 LEU A O 1
ATOM 4655 N N . LEU A 1 588 ? -20.311 -12.011 38.704 1.00 56.91 588 LEU A N 1
ATOM 4656 C CA . LEU A 1 588 ? -21.450 -11.702 37.841 1.00 56.91 588 LEU A CA 1
ATOM 4657 C C . LEU A 1 588 ? -22.705 -12.425 38.347 1.00 56.91 588 LEU A C 1
ATOM 4659 O O . LEU A 1 588 ? -22.632 -13.620 38.639 1.00 56.91 588 LEU A O 1
ATOM 4663 N N . PRO A 1 589 ? -23.862 -11.744 38.408 1.00 47.19 589 PRO A N 1
ATOM 4664 C CA . PRO A 1 589 ? -25.115 -12.391 38.767 1.00 47.19 589 PRO A CA 1
ATOM 4665 C C . PRO A 1 589 ? -25.451 -13.494 37.756 1.00 47.19 589 PRO A C 1
ATOM 4667 O O . PRO A 1 589 ? -25.230 -13.331 36.552 1.00 47.19 589 PRO A O 1
ATOM 4670 N N . ALA A 1 590 ? -25.986 -14.614 38.247 1.00 41.41 590 ALA A N 1
ATOM 4671 C CA . ALA A 1 590 ? -26.569 -15.647 37.403 1.00 41.41 590 ALA A CA 1
ATOM 4672 C C . ALA A 1 590 ? -27.750 -15.026 36.648 1.00 41.41 590 ALA A C 1
ATOM 4674 O O . ALA A 1 590 ? -28.780 -14.728 37.247 1.00 41.41 590 ALA A O 1
ATOM 4675 N N . VAL A 1 591 ? -27.585 -14.760 35.355 1.00 35.12 591 VAL A N 1
ATOM 4676 C CA . VAL A 1 591 ? -28.705 -14.341 34.511 1.00 35.12 591 VAL A CA 1
ATOM 4677 C C . VAL A 1 591 ? -29.346 -15.621 33.990 1.00 35.12 591 VAL A C 1
ATOM 4679 O O . VAL A 1 591 ? -28.719 -16.329 33.201 1.00 35.12 591 VAL A O 1
ATOM 4682 N N . GLY A 1 592 ? -30.529 -15.931 34.523 1.00 31.23 592 GLY A N 1
ATOM 4683 C CA . GLY A 1 592 ? -31.446 -16.940 33.992 1.00 31.23 592 GLY A CA 1
ATOM 4684 C C . GLY A 1 592 ? -32.193 -16.428 32.774 1.00 31.23 592 GLY A C 1
ATOM 4685 O O . GLY A 1 592 ? -32.469 -15.205 32.737 1.00 31.23 592 GLY A O 1
#

Foldseek 3Di:
DVVLVVLVVCVVLLVLLVVLQCLAVVVVLVVLLVLLVVCVPPPCNLLLLLLVVVLVCLVPVDDPVPDQPLSVLLVVLVVQLVVLVVLDDPDPVSVVVNVVSVVLNSLSSVVVSVVLVDDDPVVCVQFSSNPCVPVSDPSVVSVVLSVVLVVLLVVLLVLLLLQLLLQLLLQLQVQLVVVVSVCVSVVHPDDPVVSCVPSNVRSNVRSSSSSSNLSSLSNCVSSPCLCVVLVVVLVCLVVDADPVCRVVSVVVNVVLVVLLCLLLVLLLVQLLLQLQSSLPRQLVSLCSDVVRNVVSNVSSVSRSVSNSVSSSSVSNSLSSVLSVLVVLDPPVVVVVVVVVVLVVCVVPFDPLLNVQVLVVVCVVVLLVQLVVSLVSNLSSQLVVFRDDPPDDSNVSSVSRSVSVSSSCVCLSVPRPDDDPPDDDDRDSSSVVSLVVCVVVCSLVSQLVSCCVRDPDDSVVSSCVSSVVPPPPPPSPPPPNPDDDDDDLSSLLSSLLSLLVVQLVVLVPDDDPVSVVSNVLSVVLNVVSVVQSSPLWQRDPPVVSLVSLVVVLVVQVVVPPDPDDDDDRDPVNVSSVVSSVSSVVSNPDDTDD

Sequence (592 aa):
MTGMLLITSSLPIAIAAFFLGSLVEGDVNKVNIMRGIKKSTQKDYLLMLLAKRKIAELLQSKNNADLPPFFTLYKEQLNYHNQLKAIHSHDPEYQQQLADAKQRLVDMRRYFIKMMDTQPADDIVKNPLLTNLCHYMNIDEFKSTFKHKLYCIRASSVVSFFAGIGTGFITAYATQSGVTTFLAAFGITAASTTMAVTVIPLAIAAGIAYLYISFNNIHEMITDELVKKYGGKTKNFFTTIDRNHLFLDISKKILFALLALAVIGLGLFITAATAGTWWHGVKHGAQLISYLKDFSNLIRFVTVPFVAISALLFNFKNSLQTIWEVLEINIPKKISEIRHKIKETRQNEPDMEFYNPFRFIKLTLEIPLQFAIFIGHLIAVGAMTDRISTVHPAAVAAMGAITEGAEDLHYIMPAGTAHRCNHNHGGFISGFVKILFAFSGVSLLDALWRYAFSQKTFSESMNAAFGRQGHHHGHSHAALPRVPTMPANWKKQEMLLKIEDEQQRYQHAYGKKAKAKAQEMQTLHNHLEKAMVNNGPPEPDNTLTSFLSEQKLASIGNNRSMLFPRTTTRGAQFLARMEKQYSDLRLLPAVG